Protein AF-0000000074028748 (afdb_homodimer)

Radius of gyration: 21.3 Å; Cα contacts (8 Å, |Δi|>4): 904; chains: 2; bounding box: 59×56×46 Å

Organism: NCBI:txid312168

Structure (mmCIF, N/CA/C/O backbone):
data_AF-0000000074028748-model_v1
#
loop_
_entity.id
_entity.type
_entity.pdbx_description
1 polymer 'Thymidine kinase'
#
loop_
_atom_site.group_PDB
_atom_site.id
_atom_site.type_symbol
_atom_site.label_atom_id
_atom_site.label_alt_id
_atom_site.label_comp_id
_atom_site.label_asym_id
_atom_site.label_entity_id
_atom_site.label_seq_id
_atom_site.pdbx_PDB_ins_code
_atom_site.Cartn_x
_atom_site.Cartn_y
_atom_site.Cartn_z
_atom_site.occupancy
_atom_site.B_iso_or_equiv
_atom_site.auth_seq_id
_atom_site.auth_comp_id
_atom_site.auth_asym_id
_atom_site.auth_atom_id
_atom_site.pdbx_PDB_model_num
ATOM 1 N N . MET A 1 1 ? 0.264 -17.438 14.148 1 22.66 1 MET A N 1
ATOM 2 C CA . MET A 1 1 ? 1.096 -18.188 13.219 1 22.66 1 MET A CA 1
ATOM 3 C C . MET A 1 1 ? 0.253 -18.766 12.086 1 22.66 1 MET A C 1
ATOM 5 O O . MET A 1 1 ? -0.358 -19.828 12.25 1 22.66 1 MET A O 1
ATOM 9 N N . VAL A 1 2 ? -0.612 -18.047 11.523 1 33.78 2 VAL A N 1
ATOM 10 C CA . VAL A 1 2 ? -1.328 -18.562 10.367 1 33.78 2 VAL A CA 1
ATOM 11 C C . VAL A 1 2 ? -0.366 -19.344 9.477 1 33.78 2 VAL A C 1
ATOM 13 O O . VAL A 1 2 ? 0.65 -18.812 9.031 1 33.78 2 VAL A O 1
ATOM 16 N N . GLU A 1 3 ? -0.345 -20.672 9.555 1 36.06 3 GLU A N 1
ATOM 17 C CA . GLU A 1 3 ? 0.562 -21.703 9.055 1 36.06 3 GLU A CA 1
ATOM 18 C C . GLU A 1 3 ? 0.845 -21.516 7.562 1 36.06 3 GLU A C 1
ATOM 20 O O . GLU A 1 3 ? -0.038 -21.109 6.805 1 36.06 3 GLU A O 1
ATOM 25 N N . ILE A 1 4 ? 2.162 -21.391 7.207 1 41.34 4 ILE A N 1
ATOM 26 C CA . ILE A 1 4 ? 2.799 -21.359 5.895 1 41.34 4 ILE A CA 1
ATOM 27 C C . ILE A 1 4 ? 2.02 -22.234 4.922 1 41.34 4 ILE A C 1
ATOM 29 O O . ILE A 1 4 ? 1.783 -21.844 3.777 1 41.34 4 ILE A O 1
ATOM 33 N N . VAL A 1 5 ? 1.675 -23.406 5.504 1 42.31 5 VAL A N 1
ATOM 34 C CA . VAL A 1 5 ? 1.138 -24.469 4.66 1 42.31 5 VAL A CA 1
ATOM 35 C C . VAL A 1 5 ? -0.217 -24.047 4.098 1 42.31 5 VAL A C 1
ATOM 37 O O . VAL A 1 5 ? -0.514 -24.297 2.926 1 42.31 5 VAL A O 1
ATOM 40 N N . GLU A 1 6 ? -1.058 -23.531 4.969 1 46.44 6 GLU A N 1
ATOM 41 C CA . GLU A 1 6 ? -2.398 -23.156 4.535 1 46.44 6 GLU A CA 1
ATOM 42 C C . GLU A 1 6 ? -2.346 -22 3.531 1 46.44 6 GLU A C 1
ATOM 44 O O . GLU A 1 6 ? -3.162 -21.938 2.609 1 46.44 6 GLU A O 1
ATOM 49 N N . CYS A 1 7 ? -1.348 -21.141 3.643 1 48.09 7 CYS A N 1
ATOM 50 C CA . CYS A 1 7 ? -1.116 -20.125 2.615 1 48.09 7 CYS A CA 1
ATOM 51 C C . CYS A 1 7 ? -0.783 -20.781 1.277 1 48.09 7 CYS A C 1
ATOM 53 O O . CYS A 1 7 ? -1.106 -20.234 0.221 1 48.09 7 CYS A O 1
ATOM 55 N N . ALA A 1 8 ? -0.112 -22.109 1.395 1 49.88 8 ALA A N 1
ATOM 56 C CA . ALA A 1 8 ? 0.36 -22.812 0.203 1 49.88 8 ALA A CA 1
ATOM 57 C C . ALA A 1 8 ? -0.807 -23.234 -0.688 1 49.88 8 ALA A C 1
ATOM 59 O O . ALA A 1 8 ? -0.68 -23.266 -1.915 1 49.88 8 ALA A O 1
ATOM 60 N N . GLN A 1 9 ? -1.935 -23.5 -0.014 1 59.97 9 GLN A N 1
ATOM 61 C CA . GLN A 1 9 ? -2.994 -23.969 -0.904 1 59.97 9 GLN A CA 1
ATOM 62 C C . GLN A 1 9 ? -3.881 -22.797 -1.354 1 59.97 9 GLN A C 1
ATOM 64 O O . GLN A 1 9 ? -4.629 -22.938 -2.326 1 59.97 9 GLN A O 1
ATOM 69 N N . ARG A 1 10 ? -3.553 -21.672 -0.674 1 82.44 10 ARG A N 1
ATOM 70 C CA . ARG A 1 10 ? -4.348 -20.516 -1.078 1 82.44 10 ARG A CA 1
ATOM 71 C C . ARG A 1 10 ? -3.463 -19.406 -1.629 1 82.44 10 ARG A C 1
ATOM 73 O O . ARG A 1 10 ? -2.537 -18.953 -0.954 1 82.44 10 ARG A O 1
ATOM 80 N N . GLY A 1 11 ? -3.494 -19.234 -2.998 1 94.31 11 GLY A N 1
ATOM 81 C CA . GLY A 1 11 ? -2.715 -18.219 -3.689 1 94.31 11 GLY A CA 1
ATOM 82 C C . GLY A 1 11 ? -2.703 -16.875 -2.971 1 94.31 11 GLY A C 1
ATOM 83 O O . GLY A 1 11 ? -3.703 -16.484 -2.369 1 94.31 11 GLY A O 1
ATOM 84 N N . SER A 1 12 ? -1.544 -16.281 -2.885 1 96.88 12 SER A N 1
ATOM 85 C CA . SER A 1 12 ? -1.422 -14.984 -2.213 1 96.88 12 SER A CA 1
ATOM 86 C C . SER A 1 12 ? -0.317 -14.141 -2.836 1 96.88 12 SER A C 1
ATOM 88 O O . SER A 1 12 ? 0.604 -14.672 -3.457 1 96.88 12 SER A O 1
ATOM 90 N N . ILE A 1 13 ? -0.491 -12.914 -2.697 1 98.12 13 ILE A N 1
ATOM 91 C CA . ILE A 1 13 ? 0.532 -11.938 -3.066 1 98.12 13 ILE A CA 1
ATOM 92 C C . ILE A 1 13 ? 1.005 -11.188 -1.822 1 98.12 13 ILE A C 1
ATOM 94 O O . ILE A 1 13 ? 0.191 -10.664 -1.061 1 98.12 13 ILE A O 1
ATOM 98 N N . GLU A 1 14 ? 2.289 -11.211 -1.616 1 98.31 14 GLU A N 1
ATOM 99 C CA . GLU A 1 14 ? 2.969 -10.453 -0.571 1 98.31 14 GLU A CA 1
ATOM 100 C C . GLU A 1 14 ? 3.912 -9.414 -1.168 1 98.31 14 GLU A C 1
ATOM 102 O O . GLU A 1 14 ? 4.738 -9.742 -2.023 1 98.31 14 GLU A O 1
ATOM 107 N N . VAL A 1 15 ? 3.773 -8.219 -0.68 1 98.75 15 VAL A N 1
ATOM 108 C CA . VAL A 1 15 ? 4.598 -7.141 -1.221 1 98.75 15 VAL A CA 1
ATOM 109 C C . VAL A 1 15 ? 5.48 -6.559 -0.117 1 98.75 15 VAL A C 1
ATOM 111 O O . VAL A 1 15 ? 4.984 -6.203 0.955 1 98.75 15 VAL A O 1
ATOM 114 N N . ILE A 1 16 ? 6.766 -6.512 -0.359 1 98.69 16 ILE A N 1
ATOM 115 C CA . ILE A 1 16 ? 7.762 -5.883 0.503 1 98.69 16 ILE A CA 1
ATOM 116 C C . ILE A 1 16 ? 8.242 -4.578 -0.129 1 98.69 16 ILE A C 1
ATOM 118 O O . ILE A 1 16 ? 8.836 -4.582 -1.208 1 98.69 16 ILE A O 1
ATOM 122 N N . VAL A 1 17 ? 7.934 -3.486 0.597 1 98.81 17 VAL A N 1
ATOM 123 C CA . VAL A 1 17 ? 8.266 -2.211 -0.029 1 98.81 17 VAL A CA 1
ATOM 124 C C . VAL A 1 17 ? 9.016 -1.325 0.967 1 98.81 17 VAL A C 1
ATOM 126 O O . VAL A 1 17 ? 9.07 -1.635 2.16 1 98.81 17 VAL A O 1
ATOM 129 N N . GLY A 1 18 ? 9.586 -0.24 0.462 1 98.5 18 GLY A N 1
ATOM 130 C CA . GLY A 1 18 ? 10.359 0.737 1.215 1 98.5 18 GLY A CA 1
ATOM 131 C C . GLY A 1 18 ? 11.422 1.43 0.383 1 98.5 18 GLY A C 1
ATOM 132 O O . GLY A 1 18 ? 11.586 1.124 -0.8 1 98.5 18 GLY A O 1
ATOM 133 N N . PRO A 1 19 ? 12.047 2.363 1.015 1 98.12 19 PRO A N 1
ATOM 134 C CA . PRO A 1 19 ? 13.125 3.057 0.306 1 98.12 19 PRO A CA 1
ATOM 135 C C . PRO A 1 19 ? 14.352 2.178 0.104 1 98.12 19 PRO A C 1
ATOM 137 O O . PRO A 1 19 ? 14.406 1.051 0.603 1 98.12 19 PRO A O 1
ATOM 140 N N . MET A 1 20 ? 15.273 2.74 -0.669 1 94.19 20 MET A N 1
ATOM 141 C CA . MET A 1 20 ? 16.578 2.072 -0.73 1 94.19 20 MET A CA 1
ATOM 142 C C . MET A 1 20 ? 17.188 1.937 0.662 1 94.19 20 MET A C 1
ATOM 144 O O . MET A 1 20 ? 16.969 2.789 1.524 1 94.19 20 MET A O 1
ATOM 148 N N . TYR A 1 21 ? 17.828 0.735 0.894 1 94 21 TYR A N 1
ATOM 149 C CA . TYR A 1 21 ? 18.562 0.431 2.121 1 94 21 TYR A CA 1
ATOM 150 C C . TYR A 1 21 ? 17.609 0.037 3.24 1 94 21 TYR A C 1
ATOM 152 O O . TYR A 1 21 ? 18.016 -0.078 4.398 1 94 21 TYR A O 1
ATOM 160 N N . ALA A 1 22 ? 16.375 -0.192 2.928 1 97.06 22 ALA A N 1
ATOM 161 C CA . ALA A 1 22 ? 15.414 -0.583 3.943 1 97.06 22 ALA A CA 1
ATOM 162 C C . ALA A 1 22 ? 15.469 -2.086 4.211 1 97.06 22 ALA A C 1
ATOM 164 O O . ALA A 1 22 ? 14.836 -2.582 5.145 1 97.06 22 ALA A O 1
ATOM 165 N N . GLY A 1 23 ? 16.219 -2.859 3.4 1 94.81 23 GLY A N 1
ATOM 166 C CA . GLY A 1 23 ? 16.328 -4.297 3.6 1 94.81 23 GLY A CA 1
ATOM 167 C C . GLY A 1 23 ? 15.281 -5.086 2.84 1 94.81 23 GLY A C 1
ATOM 168 O O . GLY A 1 23 ? 14.898 -6.184 3.256 1 94.81 23 GLY A O 1
ATOM 169 N N . LYS A 1 24 ? 14.766 -4.594 1.786 1 95.62 24 LYS A N 1
ATOM 170 C CA . LYS A 1 24 ? 13.727 -5.258 1.007 1 95.62 24 LYS A CA 1
ATOM 171 C C . LYS A 1 24 ? 14.227 -6.59 0.452 1 95.62 24 LYS A C 1
ATOM 173 O O . LYS A 1 24 ? 13.562 -7.621 0.612 1 95.62 24 LYS A O 1
ATOM 178 N N . SER A 1 25 ? 15.398 -6.531 -0.222 1 93.62 25 SER A N 1
ATOM 179 C CA . SER A 1 25 ? 15.953 -7.75 -0.805 1 93.62 25 SER A CA 1
ATOM 180 C C . SER A 1 25 ? 16.312 -8.766 0.275 1 93.62 25 SER A C 1
ATOM 182 O O . SER A 1 25 ? 16.109 -9.969 0.089 1 93.62 25 SER A O 1
ATOM 184 N N . GLU A 1 26 ? 16.781 -8.273 1.387 1 94.38 26 GLU A N 1
ATOM 185 C CA . GLU A 1 26 ? 17.109 -9.156 2.504 1 94.38 26 GLU A CA 1
ATOM 186 C C . GLU A 1 26 ? 15.859 -9.883 3.008 1 94.38 26 GLU A C 1
ATOM 188 O O . GLU A 1 26 ? 15.898 -11.094 3.248 1 94.38 26 GLU A O 1
ATOM 193 N N . GLU A 1 27 ? 14.82 -9.148 3.148 1 96.38 27 GLU A N 1
ATOM 194 C CA . GLU A 1 27 ? 13.562 -9.734 3.607 1 96.38 27 GLU A CA 1
ATOM 195 C C . GLU A 1 27 ? 13.016 -10.727 2.59 1 96.38 27 GLU A C 1
ATOM 197 O O . GLU A 1 27 ? 12.523 -11.797 2.961 1 96.38 27 GLU A O 1
ATOM 202 N N . LEU A 1 28 ? 13.133 -10.391 1.323 1 96.38 28 LEU A N 1
ATOM 203 C CA . LEU A 1 28 ? 12.719 -11.305 0.263 1 96.38 28 LEU A CA 1
ATOM 204 C C . LEU A 1 28 ? 13.508 -12.609 0.333 1 96.38 28 LEU A C 1
ATOM 206 O O . LEU A 1 28 ? 12.922 -13.695 0.3 1 96.38 28 LEU A O 1
ATOM 210 N N . ILE A 1 29 ? 14.805 -12.484 0.499 1 95.19 29 ILE A N 1
ATOM 211 C CA . ILE A 1 29 ? 15.695 -13.641 0.553 1 95.19 29 ILE A CA 1
ATOM 212 C C . ILE A 1 29 ? 15.344 -14.5 1.767 1 95.19 29 ILE A C 1
ATOM 214 O O . ILE A 1 29 ? 15.289 -15.727 1.67 1 95.19 29 ILE A O 1
ATOM 218 N N . ARG A 1 30 ? 15.062 -13.82 2.887 1 96 30 ARG A N 1
ATOM 219 C CA . ARG A 1 30 ? 14.688 -14.547 4.098 1 96 30 ARG A CA 1
ATOM 220 C C . ARG A 1 30 ? 13.438 -15.391 3.867 1 96 30 A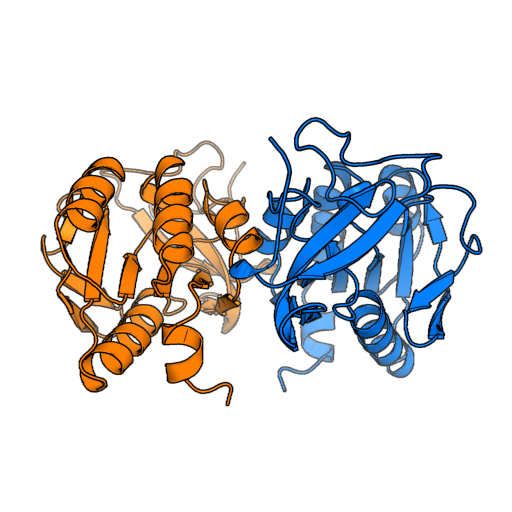RG A C 1
ATOM 222 O O . ARG A 1 30 ? 13.398 -16.562 4.242 1 96 30 ARG A O 1
ATOM 229 N N . ARG A 1 31 ? 12.469 -14.867 3.197 1 95.81 31 ARG A N 1
ATOM 230 C CA . ARG A 1 31 ? 11.211 -15.562 2.957 1 95.81 31 ARG A CA 1
ATOM 231 C C . ARG A 1 31 ? 11.398 -16.703 1.95 1 95.81 31 ARG A C 1
ATOM 233 O O . ARG A 1 31 ? 10.828 -17.781 2.111 1 95.81 31 ARG A O 1
ATOM 240 N N . VAL A 1 32 ? 12.156 -16.438 0.957 1 94.62 32 VAL A N 1
ATOM 241 C CA . VAL A 1 32 ? 12.43 -17.438 -0.055 1 94.62 32 VAL A CA 1
ATOM 242 C C . VAL A 1 32 ? 13.188 -18.609 0.576 1 94.62 32 VAL A C 1
ATOM 244 O O . VAL A 1 32 ? 12.891 -19.781 0.302 1 94.62 32 VAL A O 1
ATOM 247 N N . ASN A 1 33 ? 14.133 -18.297 1.436 1 94.44 33 ASN A N 1
ATOM 248 C CA . ASN A 1 33 ? 14.898 -19.344 2.109 1 94.44 33 ASN A CA 1
ATOM 249 C C . ASN A 1 33 ? 14 -20.219 2.979 1 94.44 33 ASN A C 1
ATOM 251 O O . ASN A 1 33 ? 14.18 -21.438 3.029 1 94.44 33 ASN A O 1
ATOM 255 N N . ARG A 1 34 ? 13.109 -19.609 3.631 1 94.56 34 ARG A N 1
ATOM 256 C CA . ARG A 1 34 ? 12.164 -20.359 4.441 1 94.56 34 ARG A CA 1
ATOM 257 C C . ARG A 1 34 ? 11.352 -21.328 3.576 1 94.56 34 ARG A C 1
ATOM 259 O O . ARG A 1 34 ? 11.086 -22.453 3.977 1 94.56 34 ARG A O 1
ATOM 266 N N . ALA A 1 35 ? 10.969 -20.875 2.42 1 93.56 35 ALA A N 1
ATOM 267 C CA . ALA A 1 35 ? 10.234 -21.719 1.483 1 93.56 35 ALA A CA 1
ATOM 268 C C . ALA A 1 35 ? 11.094 -22.891 1.024 1 93.56 35 ALA A C 1
ATOM 270 O O . ALA A 1 35 ? 10.609 -24.031 0.95 1 93.56 35 ALA A O 1
ATOM 271 N N . LYS A 1 36 ? 12.32 -22.641 0.782 1 92.25 36 LYS A N 1
ATOM 272 C CA . LYS A 1 36 ? 13.227 -23.688 0.328 1 92.25 36 LYS A CA 1
ATOM 273 C C . LYS A 1 36 ? 13.453 -24.734 1.42 1 92.25 36 LYS A C 1
ATOM 275 O O . LYS A 1 36 ? 13.516 -25.938 1.138 1 92.25 36 LYS A O 1
ATOM 280 N N . ILE A 1 37 ? 13.562 -24.266 2.639 1 93.56 37 ILE A N 1
ATOM 281 C CA . ILE A 1 37 ? 13.719 -25.156 3.773 1 93.56 37 ILE A CA 1
ATOM 282 C C . ILE A 1 37 ? 12.516 -26.109 3.85 1 93.56 37 ILE A C 1
ATOM 284 O O . ILE A 1 37 ? 12.656 -27.266 4.211 1 93.56 37 ILE A O 1
ATOM 288 N N . ALA A 1 38 ? 11.383 -25.641 3.467 1 93.69 38 ALA A N 1
ATOM 289 C CA . ALA A 1 38 ? 10.156 -26.422 3.467 1 93.69 38 ALA A CA 1
ATOM 290 C C . ALA A 1 38 ? 10.023 -27.234 2.182 1 93.69 38 ALA A C 1
ATOM 292 O O . ALA A 1 38 ? 8.945 -27.766 1.88 1 93.69 38 ALA A O 1
ATOM 293 N N . ASP A 1 39 ? 11.031 -27.266 1.347 1 94.19 39 ASP A N 1
ATOM 294 C CA . ASP A 1 39 ? 11.133 -28.047 0.122 1 94.19 39 ASP A CA 1
ATOM 295 C C . ASP A 1 39 ? 10.141 -27.562 -0.929 1 94.19 39 ASP A C 1
ATOM 297 O O . ASP A 1 39 ? 9.594 -28.359 -1.694 1 94.19 39 ASP A O 1
ATOM 301 N N . LEU A 1 40 ? 9.828 -26.281 -0.892 1 94 40 LEU A N 1
ATOM 302 C CA . LEU A 1 40 ? 9 -25.688 -1.928 1 94 40 LEU A CA 1
ATOM 303 C C . LEU A 1 40 ? 9.852 -25.219 -3.104 1 94 40 LEU A C 1
ATOM 305 O O . LEU A 1 40 ? 10.961 -24.703 -2.908 1 94 40 LEU A O 1
ATOM 309 N N . LYS A 1 41 ? 9.32 -25.422 -4.293 1 94.5 41 LYS A N 1
ATOM 310 C CA . LYS A 1 41 ? 10 -24.984 -5.504 1 94.5 41 LYS A CA 1
ATOM 311 C C . LYS A 1 41 ? 9.805 -23.484 -5.727 1 94.5 41 LYS A C 1
ATOM 313 O O . LYS A 1 41 ? 8.672 -23.016 -5.84 1 94.5 41 LYS A O 1
ATOM 318 N N . VAL A 1 42 ? 10.961 -22.766 -5.863 1 95.19 42 VAL A N 1
ATOM 319 C CA . VAL A 1 42 ? 10.906 -21.312 -5.977 1 95.19 42 VAL A CA 1
ATOM 320 C C . VAL A 1 42 ? 11.406 -20.875 -7.355 1 95.19 42 VAL A C 1
ATOM 322 O O . VAL A 1 42 ? 12.438 -21.359 -7.824 1 95.19 42 VAL A O 1
ATOM 325 N N . LEU A 1 43 ? 10.648 -20.062 -8.047 1 95.44 43 LEU A N 1
ATOM 326 C CA . LEU A 1 43 ? 11.086 -19.297 -9.203 1 95.44 43 LEU A CA 1
ATOM 327 C C . LEU A 1 43 ? 11.344 -17.844 -8.812 1 95.44 43 LEU A C 1
ATOM 329 O O . LEU A 1 43 ? 10.43 -17.141 -8.383 1 95.44 43 LEU A O 1
ATOM 333 N N . ALA A 1 44 ? 12.586 -17.422 -8.953 1 95.44 44 ALA A N 1
ATOM 334 C CA . ALA A 1 44 ? 12.969 -16.078 -8.531 1 95.44 44 ALA A CA 1
ATOM 335 C C . ALA A 1 44 ? 13.492 -15.266 -9.711 1 95.44 44 ALA A C 1
ATOM 337 O O . ALA A 1 44 ? 14.281 -15.766 -10.516 1 95.44 44 ALA A O 1
ATOM 338 N N . PHE A 1 45 ? 13.047 -13.961 -9.75 1 95 45 PHE A N 1
ATOM 339 C CA . PHE A 1 45 ? 13.414 -13.102 -10.867 1 95 45 PHE A CA 1
ATOM 340 C C . PHE A 1 45 ? 13.859 -11.727 -10.383 1 95 45 PHE A C 1
ATOM 342 O O . PHE A 1 45 ? 13.461 -11.297 -9.297 1 95 45 PHE A O 1
ATOM 349 N N . LYS A 1 46 ? 14.641 -11.055 -11.164 1 93.56 46 LYS A N 1
ATOM 350 C CA . LYS A 1 46 ? 14.977 -9.641 -11.039 1 93.56 46 LYS A CA 1
ATOM 351 C C . LYS A 1 46 ? 15.125 -8.992 -12.414 1 93.56 46 LYS A C 1
ATOM 353 O O . LYS A 1 46 ? 15.43 -9.672 -13.398 1 93.56 46 LYS A O 1
ATOM 358 N N . PRO A 1 47 ? 14.789 -7.684 -12.539 1 91.44 47 PRO A N 1
ATOM 359 C CA . PRO A 1 47 ? 15.039 -7.02 -13.82 1 91.44 47 PRO A CA 1
ATOM 360 C C . PRO A 1 47 ? 16.516 -6.977 -14.188 1 91.44 47 PRO A C 1
ATOM 362 O O . PRO A 1 47 ? 17.375 -6.816 -13.305 1 91.44 47 PRO A O 1
ATOM 365 N N . ALA A 1 48 ? 16.734 -7.301 -15.453 1 83.88 48 ALA A N 1
ATOM 366 C CA . ALA A 1 48 ? 18.078 -7.141 -15.969 1 83.88 48 ALA A CA 1
ATOM 367 C C . ALA A 1 48 ? 18.438 -5.664 -16.141 1 83.88 48 ALA A C 1
ATOM 369 O O . ALA A 1 48 ? 17.938 -5.008 -17.062 1 83.88 48 ALA A O 1
ATOM 370 N N . ILE A 1 49 ? 18.359 -4.977 -14.984 1 69.06 49 ILE A N 1
ATOM 371 C CA . ILE A 1 49 ? 18.719 -3.568 -15.133 1 69.06 49 ILE A CA 1
ATOM 372 C C . ILE A 1 49 ? 20.188 -3.439 -15.523 1 69.06 49 ILE A C 1
ATOM 374 O O . ILE A 1 49 ? 20.969 -4.375 -15.336 1 69.06 49 ILE A O 1
ATOM 378 N N . ASP A 1 50 ? 20.844 -2.426 -15.797 1 53.09 50 ASP A N 1
ATOM 379 C CA . ASP A 1 50 ? 22.188 -2.258 -16.328 1 53.09 50 ASP A CA 1
ATOM 380 C C . ASP A 1 50 ? 23.172 -3.246 -15.688 1 53.09 50 ASP A C 1
ATOM 382 O O . ASP A 1 50 ? 22.859 -3.838 -14.648 1 53.09 50 ASP A O 1
ATOM 386 N N . ASN A 1 51 ? 24.359 -3.582 -16.391 1 45.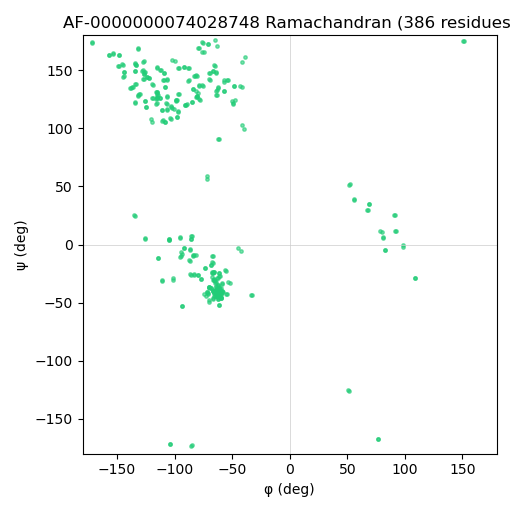44 51 ASN A N 1
ATOM 387 C CA . ASN A 1 51 ? 25.547 -4.441 -16.375 1 45.44 51 ASN A CA 1
ATOM 388 C C . ASN A 1 51 ? 26.156 -4.535 -14.977 1 45.44 51 ASN A C 1
ATOM 390 O O . ASN A 1 51 ? 27.297 -4.949 -14.82 1 45.44 51 ASN A O 1
ATOM 394 N N . ARG A 1 52 ? 25.547 -3.725 -14.102 1 43.5 52 ARG A N 1
ATOM 395 C CA . ARG A 1 52 ? 26.5 -3.658 -12.992 1 43.5 52 ARG A CA 1
ATOM 396 C C . ARG A 1 52 ? 26.562 -4.988 -12.25 1 43.5 52 ARG A C 1
ATOM 398 O O . ARG A 1 52 ? 27.547 -5.273 -11.562 1 43.5 52 ARG A O 1
ATOM 405 N N . TYR A 1 53 ? 25.344 -5.602 -11.883 1 47.12 53 TYR A N 1
ATOM 406 C CA . TYR A 1 53 ? 25.469 -6.73 -10.969 1 47.12 53 TYR A CA 1
ATOM 407 C C . TYR A 1 53 ? 25.391 -8.055 -11.727 1 47.12 53 TYR A C 1
ATOM 409 O O . TYR A 1 53 ? 24.891 -8.109 -12.852 1 47.12 53 TYR A O 1
ATOM 417 N N . CYS A 1 54 ? 25.984 -9.109 -11.023 1 51.12 54 CYS A N 1
ATOM 418 C CA . CYS A 1 54 ? 26.094 -10.516 -11.406 1 51.12 54 CYS A CA 1
ATOM 419 C C . CYS A 1 54 ? 24.734 -11.055 -11.844 1 51.12 54 CYS A C 1
ATOM 421 O O . CYS A 1 54 ? 23.719 -10.789 -11.195 1 51.12 54 CYS A O 1
ATOM 423 N N . VAL A 1 55 ? 24.484 -11.602 -13.109 1 58.94 55 VAL A N 1
ATOM 424 C CA . VAL A 1 55 ? 23.375 -11.953 -13.984 1 58.94 55 VAL A CA 1
ATOM 425 C C . VAL A 1 55 ? 22.422 -12.914 -13.266 1 58.94 55 VAL A C 1
ATOM 427 O O . VAL A 1 55 ? 21.203 -12.82 -13.414 1 58.94 55 VAL A O 1
ATOM 430 N N . ASP A 1 56 ? 22.844 -13.633 -12.258 1 65.75 56 ASP A N 1
ATOM 431 C CA . ASP A 1 56 ? 21.938 -14.711 -11.867 1 65.75 56 ASP A CA 1
ATOM 432 C C . ASP A 1 56 ? 21.781 -14.773 -10.344 1 65.75 56 ASP A C 1
ATOM 434 O O . ASP A 1 56 ? 21.672 -15.859 -9.773 1 65.75 56 ASP A O 1
ATOM 438 N N . ASN A 1 57 ? 22.016 -13.562 -9.664 1 76.94 57 ASN A N 1
ATOM 439 C CA . ASN A 1 57 ? 21.828 -13.617 -8.219 1 76.94 57 ASN A CA 1
ATOM 440 C C . ASN A 1 57 ? 21.25 -12.312 -7.688 1 76.94 57 ASN A C 1
ATOM 442 O O . ASN A 1 57 ? 21.5 -11.242 -8.242 1 76.94 57 ASN A O 1
ATOM 446 N N . ILE A 1 58 ? 20.422 -12.438 -6.707 1 77.88 58 ILE A N 1
ATOM 447 C CA . ILE A 1 58 ? 20.031 -11.312 -5.871 1 77.88 58 ILE A CA 1
ATOM 448 C C . ILE A 1 58 ? 20.969 -11.211 -4.668 1 77.88 58 ILE A C 1
ATOM 450 O O . ILE A 1 58 ? 21.203 -12.203 -3.975 1 77.88 58 ILE A O 1
ATOM 454 N N . THR A 1 59 ? 21.625 -10.133 -4.535 1 70.31 59 THR A N 1
ATOM 455 C CA . THR A 1 59 ? 22.5 -9.891 -3.393 1 70.31 59 THR A CA 1
ATOM 456 C C . THR A 1 59 ? 21.984 -8.719 -2.559 1 70.31 59 THR A C 1
ATOM 458 O O . THR A 1 59 ? 21.797 -7.617 -3.074 1 70.31 59 THR A O 1
ATOM 461 N N . SER A 1 60 ? 21.703 -9.055 -1.241 1 70.5 60 SER A N 1
ATOM 462 C CA . SER A 1 60 ? 21.266 -7.988 -0.346 1 70.5 60 SER A CA 1
ATOM 463 C C . SER A 1 60 ? 22.438 -7.082 0.044 1 70.5 60 SER A C 1
ATOM 465 O O . SER A 1 60 ? 23.594 -7.434 -0.167 1 70.5 60 SER A O 1
ATOM 467 N N . HIS A 1 61 ? 22.062 -5.961 0.585 1 67.75 61 HIS A N 1
ATOM 468 C CA . HIS A 1 61 ? 23.078 -5.012 1.036 1 67.75 61 HIS A CA 1
ATOM 469 C C . HIS A 1 61 ? 23.953 -5.617 2.133 1 67.75 61 HIS A C 1
ATOM 471 O O . HIS A 1 61 ? 25.109 -5.234 2.291 1 67.75 61 HIS A O 1
ATOM 477 N N . ASN A 1 62 ? 23.359 -6.578 2.783 1 69.25 62 ASN A N 1
ATOM 478 C CA . ASN A 1 62 ? 24.109 -7.211 3.865 1 69.25 62 ASN A CA 1
ATOM 479 C C . ASN A 1 62 ? 24.812 -8.477 3.395 1 69.25 62 ASN A C 1
ATOM 481 O O . ASN A 1 62 ? 25.266 -9.281 4.211 1 69.25 62 ASN A O 1
ATOM 485 N N . GLY A 1 63 ? 24.75 -8.742 2.076 1 69.94 63 GLY A N 1
ATOM 486 C CA . GLY A 1 63 ? 25.609 -9.773 1.502 1 69.94 63 GLY A CA 1
ATOM 487 C C . GLY A 1 63 ? 24.891 -11.102 1.322 1 69.94 63 GLY A C 1
ATOM 488 O O . GLY A 1 63 ? 25.5 -12.078 0.86 1 69.94 63 GLY A O 1
ATOM 489 N N . LYS A 1 64 ? 23.656 -11.25 1.694 1 75.38 64 LYS A N 1
ATOM 490 C CA . LYS A 1 64 ? 22.922 -12.484 1.431 1 75.38 64 LYS A CA 1
ATOM 491 C C . LYS A 1 64 ? 22.641 -12.648 -0.06 1 75.38 64 LYS A C 1
ATOM 493 O O . LYS A 1 64 ? 22.359 -11.672 -0.756 1 75.38 64 LYS A O 1
ATOM 498 N N . GLN A 1 65 ? 22.75 -13.93 -0.553 1 77.12 65 GLN A N 1
ATOM 499 C CA . GLN A 1 65 ? 22.594 -14.164 -1.983 1 77.12 65 GLN A CA 1
ATOM 500 C C . GLN A 1 65 ? 21.547 -15.242 -2.248 1 77.12 65 GLN A C 1
ATOM 502 O O . GLN A 1 65 ? 21.328 -16.125 -1.416 1 77.12 65 GLN A O 1
ATOM 507 N N . MET A 1 66 ? 20.828 -14.992 -3.287 1 84.25 66 MET A N 1
ATOM 508 C CA . MET A 1 66 ? 19.875 -15.977 -3.768 1 84.25 66 MET A CA 1
ATOM 509 C C . MET A 1 66 ? 19.906 -16.078 -5.289 1 84.25 66 MET A C 1
ATOM 511 O O . MET A 1 66 ? 20 -15.062 -5.98 1 84.25 66 MET A O 1
ATOM 515 N N . GLU A 1 67 ? 19.906 -17.297 -5.699 1 84.94 67 GLU A N 1
ATOM 516 C CA . GLU A 1 67 ? 19.859 -17.5 -7.148 1 84.94 67 GLU A CA 1
ATOM 517 C C . GLU A 1 67 ? 18.547 -16.969 -7.723 1 84.94 67 GLU A C 1
ATOM 519 O O . GLU A 1 67 ? 17.484 -17.141 -7.129 1 84.94 67 GLU A O 1
ATOM 524 N N . CYS A 1 68 ? 18.672 -16.203 -8.805 1 90.56 68 CYS A N 1
ATOM 525 C CA . CYS A 1 68 ? 17.5 -15.695 -9.5 1 90.56 68 CYS A CA 1
ATOM 526 C C . CYS A 1 68 ? 17.766 -15.547 -10.992 1 90.56 68 CYS A C 1
ATOM 528 O O . CYS A 1 68 ? 18.891 -15.711 -11.445 1 90.56 68 CYS A O 1
ATOM 530 N N . ILE A 1 69 ? 16.781 -15.438 -11.719 1 90.25 69 ILE A N 1
ATOM 531 C CA . ILE A 1 69 ? 16.859 -15.242 -13.164 1 90.25 69 ILE A CA 1
ATOM 532 C C . ILE A 1 69 ? 16.672 -13.766 -13.492 1 90.25 69 ILE A C 1
ATOM 534 O O . ILE A 1 69 ? 15.68 -13.148 -13.086 1 90.25 69 ILE A O 1
ATOM 538 N N . ALA A 1 70 ? 17.625 -13.195 -14.188 1 91.56 70 ALA A N 1
ATOM 539 C CA . ALA A 1 70 ? 17.484 -11.82 -14.664 1 91.56 70 ALA A CA 1
ATOM 540 C C . ALA A 1 70 ? 16.656 -11.758 -15.938 1 91.56 70 ALA A C 1
ATOM 542 O O . ALA A 1 70 ? 16.859 -12.539 -16.875 1 91.56 70 ALA A O 1
ATOM 543 N N . VAL A 1 71 ? 15.703 -10.859 -15.938 1 92.31 71 VAL A N 1
ATOM 544 C CA . VAL A 1 71 ? 14.82 -10.766 -17.094 1 92.31 71 VAL A CA 1
ATOM 545 C C . VAL A 1 71 ? 14.773 -9.32 -17.594 1 92.31 71 VAL A C 1
ATOM 547 O O . VAL A 1 71 ? 14.82 -8.383 -16.797 1 92.31 71 VAL A O 1
ATOM 550 N N . ASP A 1 72 ? 14.57 -9.133 -18.906 1 87.81 72 ASP A N 1
ATOM 551 C CA . ASP A 1 72 ? 14.492 -7.797 -19.484 1 87.81 72 ASP A CA 1
ATOM 552 C C . ASP A 1 72 ? 13.078 -7.242 -19.391 1 87.81 72 ASP A C 1
ATOM 554 O O . ASP A 1 72 ? 12.875 -6.027 -19.406 1 87.81 72 ASP A O 1
ATOM 558 N N . ASP A 1 73 ? 12.164 -8.172 -19.344 1 90.5 73 ASP A N 1
ATOM 559 C CA . ASP A 1 73 ? 10.766 -7.754 -19.266 1 90.5 73 ASP A CA 1
ATOM 560 C C . ASP A 1 73 ? 9.906 -8.82 -18.594 1 90.5 73 ASP A C 1
ATOM 562 O O . ASP A 1 73 ? 10.32 -9.977 -18.484 1 90.5 73 ASP A O 1
ATOM 566 N N . ALA A 1 74 ? 8.758 -8.445 -18.188 1 93.12 74 ALA A N 1
ATOM 567 C CA . ALA A 1 74 ? 7.859 -9.312 -17.438 1 93.12 74 ALA A CA 1
ATOM 568 C C . ALA A 1 74 ? 7.383 -10.484 -18.281 1 93.12 74 ALA A C 1
ATOM 570 O O . ALA A 1 74 ? 7.031 -11.539 -17.75 1 93.12 74 ALA A O 1
ATOM 571 N N . GLU A 1 75 ? 7.395 -10.344 -19.594 1 92.44 75 GLU A N 1
ATOM 572 C CA . GLU A 1 75 ? 6.918 -11.391 -20.484 1 92.44 75 GLU A CA 1
ATOM 573 C C . GLU A 1 75 ? 7.762 -12.656 -20.344 1 92.44 75 GLU A C 1
ATOM 575 O O . GLU A 1 75 ? 7.25 -13.773 -20.484 1 92.44 75 GLU A O 1
ATOM 580 N N . LYS A 1 76 ? 9.016 -12.438 -20.109 1 92.56 76 LYS A N 1
ATOM 581 C CA . LYS A 1 76 ? 9.906 -13.586 -19.922 1 92.56 76 LYS A CA 1
ATOM 582 C C . LYS A 1 76 ? 9.523 -14.375 -18.672 1 92.56 76 LYS A C 1
ATOM 584 O O . LYS A 1 76 ? 9.68 -15.602 -18.641 1 92.56 76 LYS A O 1
ATOM 589 N N . ILE A 1 77 ? 9.031 -13.711 -17.672 1 95.31 77 ILE A N 1
ATOM 590 C CA . ILE A 1 77 ? 8.57 -14.383 -16.453 1 95.31 77 ILE A CA 1
ATOM 591 C C . ILE A 1 77 ? 7.379 -15.281 -16.781 1 95.31 77 ILE A C 1
ATOM 593 O O . ILE A 1 77 ? 7.293 -16.406 -16.297 1 95.31 77 ILE A O 1
ATOM 597 N N . LEU A 1 78 ? 6.547 -14.758 -17.609 1 94.25 78 LEU A N 1
ATOM 598 C CA . LEU A 1 78 ? 5.363 -15.508 -18.016 1 94.25 78 LEU A CA 1
ATOM 599 C C . LEU A 1 78 ? 5.75 -16.828 -18.672 1 94.25 78 LEU A C 1
ATOM 601 O O . LEU A 1 78 ? 5.121 -17.859 -18.422 1 94.25 78 LEU A O 1
ATOM 605 N N . GLU A 1 79 ? 6.77 -16.812 -19.484 1 92.94 79 GLU A N 1
ATOM 606 C CA . GLU A 1 79 ? 7.254 -18.031 -20.156 1 92.94 79 GLU A CA 1
ATOM 607 C C . GLU A 1 79 ? 7.684 -19.078 -19.141 1 92.94 79 GLU A C 1
ATOM 609 O O . GLU A 1 79 ? 7.398 -20.266 -19.312 1 92.94 79 GLU A O 1
ATOM 614 N N . TYR A 1 80 ? 8.266 -18.641 -18.125 1 92.5 80 TYR A N 1
ATOM 615 C CA . TYR A 1 80 ? 8.75 -19.547 -17.094 1 92.5 80 TYR A CA 1
ATOM 616 C C . TYR A 1 80 ? 7.594 -20.125 -16.281 1 92.5 80 TYR A C 1
ATOM 618 O O . TYR A 1 80 ? 7.555 -21.312 -16 1 92.5 80 TYR A O 1
ATOM 626 N N . ILE A 1 81 ? 6.641 -19.266 -15.898 1 93.25 81 ILE A N 1
ATOM 627 C CA . ILE A 1 81 ? 5.609 -19.719 -14.977 1 93.25 81 ILE A CA 1
ATOM 628 C C . ILE A 1 81 ? 4.641 -20.641 -15.703 1 93.25 81 ILE A C 1
ATOM 630 O O . ILE A 1 81 ? 3.902 -21.406 -15.07 1 93.25 81 ILE A O 1
ATOM 634 N N . GLU A 1 82 ? 4.598 -20.578 -17.016 1 93 82 GLU A N 1
ATOM 635 C CA . GLU A 1 82 ? 3.748 -21.469 -17.797 1 93 82 GLU A CA 1
ATOM 636 C C . GLU A 1 82 ? 4.426 -22.828 -18.031 1 93 82 GLU A C 1
ATOM 638 O O . GLU A 1 82 ? 3.752 -23.844 -18.203 1 93 82 GLU A O 1
ATOM 643 N N . LYS A 1 83 ? 5.73 -22.859 -18 1 92.56 83 LYS A N 1
ATOM 644 C CA . LYS A 1 83 ? 6.477 -24.047 -18.375 1 92.56 83 LYS A CA 1
ATOM 645 C C . LYS A 1 83 ? 6.961 -24.812 -17.156 1 92.56 83 LYS A C 1
ATOM 647 O O . LYS A 1 83 ? 7.059 -26.031 -17.172 1 92.56 83 LYS A O 1
ATOM 652 N N . GLU A 1 84 ? 7.195 -24.094 -16.141 1 92.5 84 GLU A N 1
ATOM 653 C CA . GLU A 1 84 ? 7.848 -24.703 -14.984 1 92.5 84 GLU A CA 1
ATOM 654 C C . GLU A 1 84 ? 6.855 -24.906 -13.844 1 92.5 84 GLU A C 1
ATOM 656 O O . GLU A 1 84 ? 5.949 -24.094 -13.648 1 92.5 84 GLU A O 1
ATOM 661 N N . GLU A 1 85 ? 7.039 -25.984 -13.203 1 94.31 85 GLU A N 1
ATOM 662 C CA . GLU A 1 85 ? 6.324 -26.172 -11.953 1 94.31 85 GLU A CA 1
ATOM 663 C C . GLU A 1 85 ? 6.992 -25.406 -10.812 1 94.31 85 GLU A C 1
ATOM 665 O O . GLU A 1 85 ? 8.219 -25.391 -10.703 1 94.31 85 GLU A O 1
ATOM 670 N N . PHE A 1 86 ? 6.188 -24.766 -10.008 1 95.38 86 PHE A N 1
ATOM 671 C CA . PHE A 1 86 ? 6.711 -24.016 -8.867 1 95.38 86 PHE A CA 1
ATOM 672 C C . PHE A 1 86 ? 5.637 -23.844 -7.801 1 95.38 86 PHE A C 1
ATOM 674 O O . PHE A 1 86 ? 4.449 -24.047 -8.07 1 95.38 86 PHE A O 1
ATOM 681 N N . ASP A 1 87 ? 6.102 -23.5 -6.613 1 96 87 ASP A N 1
ATOM 682 C CA . ASP A 1 87 ? 5.203 -23.219 -5.492 1 96 87 ASP A CA 1
ATOM 683 C C . ASP A 1 87 ? 5.219 -21.75 -5.117 1 96 87 ASP A C 1
ATOM 685 O O . ASP A 1 87 ? 4.211 -21.203 -4.668 1 96 87 ASP A O 1
ATOM 689 N N . VAL A 1 88 ? 6.395 -21.125 -5.344 1 96.88 88 VAL A N 1
ATOM 690 C CA . VAL A 1 88 ? 6.605 -19.75 -4.922 1 96.88 88 VAL A CA 1
ATOM 691 C C . VAL A 1 88 ? 7.211 -18.938 -6.07 1 96.88 88 VAL A C 1
ATOM 693 O O . VAL A 1 88 ? 8.172 -19.375 -6.707 1 96.88 88 VAL A O 1
ATOM 696 N N . LEU A 1 89 ? 6.629 -17.844 -6.391 1 97.56 89 LEU A N 1
ATOM 697 C CA . LEU A 1 89 ? 7.172 -16.859 -7.32 1 97.56 89 LEU A CA 1
ATOM 698 C C . LEU A 1 89 ? 7.746 -15.664 -6.57 1 97.56 89 LEU A C 1
ATOM 700 O O . LEU A 1 89 ? 7.023 -14.984 -5.836 1 97.56 89 LEU A O 1
ATOM 704 N N . ALA A 1 90 ? 9.023 -15.43 -6.719 1 97.5 90 ALA A N 1
ATOM 705 C CA . ALA A 1 90 ? 9.703 -14.305 -6.074 1 97.5 90 ALA A CA 1
ATOM 706 C C . ALA A 1 90 ? 10.234 -13.32 -7.109 1 97.5 90 ALA A C 1
ATOM 708 O O . ALA A 1 90 ? 10.859 -13.719 -8.094 1 97.5 90 ALA A O 1
ATOM 709 N N . VAL A 1 91 ? 9.945 -12.023 -6.891 1 97.06 91 VAL A N 1
ATOM 710 C CA . VAL A 1 91 ? 10.422 -11.008 -7.828 1 97.06 91 VAL A CA 1
ATOM 711 C C . VAL A 1 91 ? 11.023 -9.836 -7.059 1 97.06 91 VAL A C 1
ATOM 713 O O . VAL A 1 91 ? 10.367 -9.242 -6.199 1 97.06 91 VAL A O 1
ATOM 716 N N . ASP A 1 92 ? 12.266 -9.523 -7.312 1 96.12 92 ASP A N 1
ATOM 717 C CA . ASP A 1 92 ? 12.922 -8.367 -6.715 1 96.12 92 ASP A CA 1
ATOM 718 C C . ASP A 1 92 ? 12.883 -7.164 -7.656 1 96.12 92 ASP A C 1
ATOM 720 O O . ASP A 1 92 ? 12.789 -7.324 -8.875 1 96.12 92 ASP A O 1
ATOM 724 N N . GLU A 1 93 ? 12.891 -5.898 -7.137 1 94.38 93 GLU A N 1
ATOM 725 C CA . GLU A 1 93 ? 12.898 -4.641 -7.875 1 94.38 93 GLU A CA 1
ATOM 726 C C . GLU A 1 93 ? 11.781 -4.598 -8.906 1 94.38 93 GLU A C 1
ATOM 728 O O . GLU A 1 93 ? 12.016 -4.289 -10.078 1 94.38 93 GLU A O 1
ATOM 733 N N . VAL A 1 94 ? 10.617 -4.867 -8.484 1 96.5 94 VAL A N 1
ATOM 734 C CA . VAL A 1 94 ? 9.461 -5.113 -9.336 1 96.5 94 VAL A CA 1
ATOM 735 C C . VAL A 1 94 ? 9.062 -3.824 -10.047 1 96.5 94 VAL A C 1
ATOM 737 O O . VAL A 1 94 ? 8.375 -3.861 -11.07 1 96.5 94 VAL A O 1
ATOM 740 N N . GLN A 1 95 ? 9.555 -2.611 -9.531 1 95.31 95 GLN A N 1
ATOM 741 C CA . GLN A 1 95 ? 9.172 -1.328 -10.102 1 95.31 95 GLN A CA 1
ATOM 742 C C . GLN A 1 95 ? 9.734 -1.162 -11.516 1 95.31 95 GLN A C 1
ATOM 744 O O . GLN A 1 95 ? 9.281 -0.301 -12.273 1 95.31 95 GLN A O 1
ATOM 749 N N . PHE A 1 96 ? 10.594 -2.051 -11.891 1 93.31 96 PHE A N 1
ATOM 750 C CA . PHE A 1 96 ? 11.25 -1.889 -13.188 1 93.31 96 PHE A CA 1
ATOM 751 C C . PHE A 1 96 ? 10.672 -2.854 -14.211 1 93.31 96 PHE A C 1
ATOM 753 O O . PHE A 1 96 ? 11.148 -2.918 -15.352 1 93.31 96 PHE A O 1
ATOM 760 N N . LEU A 1 97 ? 9.664 -3.6 -13.867 1 93.94 97 LEU A N 1
ATOM 761 C CA . LEU A 1 97 ? 9.18 -4.652 -14.758 1 93.94 97 LEU A CA 1
ATOM 762 C C . LEU A 1 97 ? 7.883 -4.234 -15.438 1 93.94 97 LEU A C 1
ATOM 764 O O . LEU A 1 97 ? 7.277 -5.023 -16.172 1 93.94 97 LEU A O 1
ATOM 768 N N . GLY A 1 98 ? 7.398 -3.029 -15.234 1 91.12 98 GLY A N 1
ATOM 769 C CA . GLY A 1 98 ? 6.262 -2.48 -15.953 1 91.12 98 GLY A CA 1
ATOM 770 C C . GLY A 1 98 ? 4.93 -3.025 -15.477 1 91.12 98 GLY A C 1
ATOM 771 O O . GLY A 1 98 ? 4.875 -3.771 -14.5 1 91.12 98 GLY A O 1
ATOM 772 N N . GLU A 1 99 ? 3.893 -2.799 -16.203 1 93.06 99 GLU A N 1
ATOM 773 C CA . GLU A 1 99 ? 2.521 -3.059 -15.773 1 93.06 99 GLU A CA 1
ATOM 774 C C . GLU A 1 99 ? 2.172 -4.539 -15.906 1 93.06 99 GLU A C 1
ATOM 776 O O . GLU A 1 99 ? 1.337 -5.051 -15.156 1 93.06 99 GLU A O 1
ATOM 781 N N . LYS A 1 100 ? 2.82 -5.215 -16.781 1 95.06 100 LYS A N 1
ATOM 782 C CA . LYS A 1 100 ? 2.486 -6.605 -17.078 1 95.06 100 LYS A CA 1
ATOM 783 C C . LYS A 1 100 ? 2.771 -7.504 -15.875 1 95.06 100 LYS A C 1
ATOM 785 O O . LYS A 1 100 ? 2.168 -8.57 -15.727 1 95.06 100 LYS A O 1
ATOM 790 N N . ILE A 1 101 ? 3.664 -7.07 -14.992 1 96.75 101 ILE A N 1
ATOM 791 C CA . ILE A 1 101 ? 4.062 -7.895 -13.859 1 96.75 101 ILE A CA 1
ATOM 792 C C . ILE A 1 101 ? 2.879 -8.078 -12.914 1 96.75 101 ILE A C 1
ATOM 794 O O . ILE A 1 101 ? 2.748 -9.117 -12.266 1 96.75 101 ILE A O 1
ATOM 798 N N . MET A 1 102 ? 2.053 -7.145 -12.859 1 96.38 102 MET A N 1
ATOM 799 C CA . MET A 1 102 ? 0.883 -7.238 -11.992 1 96.38 102 MET A CA 1
ATOM 800 C C . MET A 1 102 ? -0.011 -8.398 -12.406 1 96.38 102 MET A C 1
ATOM 802 O O . MET A 1 102 ? -0.446 -9.188 -11.562 1 96.38 102 MET A O 1
ATOM 806 N N . ALA A 1 103 ? -0.262 -8.492 -13.695 1 96.06 103 ALA A N 1
ATOM 807 C CA . ALA A 1 103 ? -1.09 -9.57 -14.227 1 96.06 103 ALA A CA 1
ATOM 808 C C . ALA A 1 103 ? -0.446 -10.93 -13.969 1 96.06 103 ALA A C 1
ATOM 810 O O . ALA A 1 103 ? -1.138 -11.906 -13.664 1 96.06 103 ALA A O 1
ATOM 811 N N . ILE A 1 104 ? 0.82 -10.969 -14.102 1 97.75 104 ILE A N 1
ATOM 812 C CA . ILE A 1 104 ? 1.562 -12.203 -13.898 1 97.75 104 ILE A CA 1
ATOM 813 C C . ILE A 1 104 ? 1.44 -12.648 -12.438 1 97.75 104 ILE A C 1
ATOM 815 O O . ILE A 1 104 ? 1.183 -13.82 -12.156 1 97.75 104 ILE A O 1
ATOM 819 N N . CYS A 1 105 ? 1.592 -11.703 -11.547 1 97.94 105 CYS A N 1
ATOM 820 C CA . CYS A 1 105 ? 1.452 -12 -10.125 1 97.94 105 CYS A CA 1
ATOM 821 C C . CYS A 1 105 ? 0.05 -12.508 -9.812 1 97.94 105 CYS A C 1
ATOM 823 O O . CYS A 1 105 ? -0.11 -13.484 -9.078 1 97.94 105 CYS A O 1
ATOM 825 N N . GLN A 1 106 ? -0.925 -11.859 -10.383 1 96.75 106 GLN A N 1
ATOM 826 C CA . GLN A 1 106 ? -2.311 -12.266 -10.156 1 96.75 106 GLN A CA 1
ATOM 827 C C . GLN A 1 106 ? -2.572 -13.664 -10.703 1 96.75 106 GLN A C 1
ATOM 829 O O . GLN A 1 106 ? -3.205 -14.484 -10.039 1 96.75 106 GLN A O 1
ATOM 834 N N . GLN A 1 107 ? -2.068 -13.883 -11.891 1 95.81 107 GLN A N 1
ATOM 835 C CA . GLN A 1 107 ? -2.248 -15.195 -12.516 1 95.81 107 GLN A CA 1
ATOM 836 C C . GLN A 1 107 ? -1.634 -16.297 -11.656 1 95.81 107 GLN A C 1
ATOM 838 O O . GLN A 1 107 ? -2.262 -17.328 -11.422 1 95.81 107 GLN A O 1
ATOM 843 N N . ALA A 1 108 ? -0.445 -16.078 -11.195 1 96.88 108 ALA A N 1
ATOM 844 C CA . ALA A 1 108 ? 0.234 -17.062 -10.344 1 96.88 108 ALA A CA 1
ATOM 845 C C . ALA A 1 108 ? -0.548 -17.297 -9.055 1 96.88 108 ALA A C 1
ATOM 847 O O . ALA A 1 108 ? -0.752 -18.453 -8.656 1 96.88 108 ALA A O 1
ATOM 848 N N . ALA A 1 109 ? -1.008 -16.234 -8.461 1 97 109 ALA A N 1
ATOM 849 C CA . ALA A 1 109 ? -1.761 -16.359 -7.219 1 97 109 ALA A CA 1
ATOM 850 C C . ALA A 1 109 ? -3.08 -17.094 -7.449 1 97 109 ALA A C 1
ATOM 852 O O . ALA A 1 109 ? -3.498 -17.906 -6.621 1 97 109 ALA A O 1
ATOM 853 N N . GLU A 1 110 ? -3.725 -16.766 -8.523 1 93.94 110 GLU A N 1
ATOM 854 C CA . GLU A 1 110 ? -4.988 -17.422 -8.852 1 93.94 110 GLU A CA 1
ATOM 855 C C . GLU A 1 110 ? -4.793 -18.922 -9.047 1 93.94 110 GLU A C 1
ATOM 857 O O . GLU A 1 110 ? -5.715 -19.703 -8.812 1 93.94 110 GLU A O 1
ATOM 862 N N . LYS A 1 111 ? -3.598 -19.297 -9.438 1 93.75 111 LYS A N 1
ATOM 863 C CA . LYS A 1 111 ? -3.273 -20.719 -9.617 1 93.75 111 LYS A CA 1
ATOM 864 C C . LYS A 1 111 ? -2.834 -21.359 -8.305 1 93.75 111 LYS A C 1
ATOM 866 O O . LYS A 1 111 ? -2.311 -22.469 -8.297 1 93.75 111 LYS A O 1
ATOM 871 N N . GLY A 1 112 ? -2.926 -20.547 -7.227 1 94.12 112 GLY A N 1
ATOM 872 C CA . GLY A 1 112 ? -2.662 -21.094 -5.906 1 94.12 112 GLY A CA 1
ATOM 873 C C . GLY A 1 112 ? -1.215 -20.953 -5.473 1 94.12 112 GLY A C 1
ATOM 874 O O . GLY A 1 112 ? -0.779 -21.578 -4.512 1 94.12 112 GLY A O 1
ATOM 875 N N . LYS A 1 113 ? -0.431 -20.172 -6.188 1 96.75 113 LYS A N 1
ATOM 876 C CA . LYS A 1 113 ? 0.98 -19.984 -5.859 1 96.75 113 LYS A CA 1
ATOM 877 C C . LYS A 1 113 ? 1.171 -18.859 -4.852 1 96.75 113 LYS A C 1
ATOM 879 O O . LYS A 1 113 ? 0.36 -17.922 -4.789 1 96.75 113 LYS A O 1
ATOM 884 N N . ARG A 1 114 ? 2.197 -18.969 -4.102 1 96.81 114 ARG A N 1
ATOM 885 C CA . ARG A 1 114 ? 2.645 -17.859 -3.256 1 96.81 114 ARG A CA 1
ATOM 886 C C . ARG A 1 114 ? 3.537 -16.906 -4.035 1 96.81 114 ARG A C 1
ATOM 888 O O . ARG A 1 114 ? 4.547 -17.312 -4.613 1 96.81 114 ARG A O 1
ATOM 895 N N . VAL A 1 115 ? 3.117 -15.695 -4.051 1 98.19 115 VAL A N 1
ATOM 896 C CA . VAL A 1 115 ? 3.875 -14.688 -4.777 1 98.19 115 VAL A CA 1
ATOM 897 C C . VAL A 1 115 ? 4.473 -13.68 -3.789 1 98.19 115 VAL A C 1
ATOM 899 O O . VAL A 1 115 ? 3.758 -13.109 -2.969 1 98.19 115 VAL A O 1
ATOM 902 N N . ILE A 1 116 ? 5.797 -13.469 -3.855 1 98.38 116 ILE A N 1
ATOM 903 C CA . ILE A 1 116 ? 6.484 -12.5 -3.004 1 98.38 116 ILE A CA 1
ATOM 904 C C . ILE A 1 116 ? 7.262 -11.508 -3.869 1 98.38 116 ILE A C 1
ATOM 906 O O . ILE A 1 116 ? 8.172 -11.898 -4.605 1 98.38 116 ILE A O 1
ATOM 910 N N . VAL A 1 117 ? 6.895 -10.273 -3.771 1 98.25 117 VAL A N 1
ATOM 911 C CA . VAL A 1 117 ? 7.566 -9.281 -4.605 1 98.25 117 VAL A CA 1
ATOM 912 C C . VAL A 1 117 ? 8.148 -8.18 -3.725 1 98.25 117 VAL A C 1
ATOM 914 O O . VAL A 1 117 ? 7.574 -7.828 -2.693 1 98.25 117 VAL A O 1
ATOM 917 N N . SER A 1 118 ? 9.289 -7.66 -4.086 1 97.88 118 SER A N 1
ATOM 918 C CA . SER A 1 118 ? 9.922 -6.531 -3.412 1 97.88 118 SER A CA 1
ATOM 919 C C . SER A 1 118 ? 10.156 -5.371 -4.375 1 97.88 118 SER A C 1
ATOM 921 O O . SER A 1 118 ? 10.422 -5.586 -5.562 1 97.88 118 SER A O 1
ATOM 923 N N . GLY A 1 119 ? 9.992 -4.168 -3.875 1 97.38 119 GLY A N 1
ATOM 924 C CA . GLY A 1 119 ? 10.234 -3.016 -4.73 1 97.38 119 GLY A CA 1
ATOM 925 C C . GLY A 1 119 ? 10.211 -1.699 -3.975 1 97.38 119 GLY A C 1
ATOM 926 O O . GLY A 1 119 ? 9.891 -1.663 -2.785 1 97.38 119 GLY A O 1
ATOM 927 N N . LEU A 1 120 ? 10.547 -0.663 -4.684 1 98.06 120 LEU A N 1
ATOM 928 C CA . LEU A 1 120 ? 10.477 0.696 -4.156 1 98.06 120 LEU A CA 1
ATOM 929 C C . LEU A 1 120 ? 9.047 1.226 -4.23 1 98.06 120 LEU A C 1
ATOM 931 O O . LEU A 1 120 ? 8.414 1.18 -5.289 1 98.06 120 LEU A O 1
ATOM 935 N N . ASP A 1 121 ? 8.539 1.725 -3.102 1 98.62 121 ASP A N 1
ATOM 936 C CA . ASP A 1 121 ? 7.195 2.283 -3.107 1 98.62 121 ASP A CA 1
ATOM 937 C C . ASP A 1 121 ? 7.18 3.674 -3.74 1 98.62 121 ASP A C 1
ATOM 939 O O . ASP A 1 121 ? 6.172 4.09 -4.312 1 98.62 121 ASP A O 1
ATOM 943 N N . MET A 1 122 ? 8.32 4.395 -3.609 1 98.44 122 MET A N 1
ATOM 944 C CA . MET A 1 122 ? 8.414 5.742 -4.16 1 98.44 122 MET A CA 1
ATOM 945 C C . MET A 1 122 ? 9.719 5.926 -4.922 1 98.44 122 MET A C 1
ATOM 947 O O . MET A 1 122 ? 10.711 5.246 -4.645 1 98.44 122 MET A O 1
ATOM 951 N N . ASP A 1 123 ? 9.68 6.875 -5.887 1 97.38 123 ASP A N 1
ATOM 952 C CA . ASP A 1 123 ? 10.906 7.238 -6.586 1 97.38 123 ASP A CA 1
ATOM 953 C C . ASP A 1 123 ? 11.68 8.305 -5.809 1 97.38 123 ASP A C 1
ATOM 955 O O . ASP A 1 123 ? 11.367 8.586 -4.652 1 97.38 123 ASP A O 1
ATOM 959 N N . PHE A 1 124 ? 12.75 8.836 -6.383 1 97.06 124 PHE A N 1
ATOM 960 C CA . PHE A 1 124 ? 13.617 9.766 -5.664 1 97.06 124 PHE A CA 1
ATOM 961 C C . PHE A 1 124 ? 12.891 11.07 -5.363 1 97.06 124 PHE A C 1
ATOM 963 O O . PHE A 1 124 ? 13.344 11.859 -4.535 1 97.06 124 PHE A O 1
ATOM 970 N N . ARG A 1 125 ? 11.711 11.344 -6.051 1 97.75 125 ARG A N 1
ATOM 971 C CA . ARG A 1 125 ? 10.906 12.531 -5.816 1 97.75 125 ARG A CA 1
ATOM 972 C C . ARG A 1 125 ? 9.914 12.312 -4.68 1 97.75 125 ARG A C 1
ATOM 974 O O . ARG A 1 125 ? 9.156 13.211 -4.324 1 97.75 125 ARG A O 1
ATOM 981 N N . ALA A 1 126 ? 9.883 11.086 -4.168 1 97.38 126 ALA A N 1
ATOM 982 C CA . ALA A 1 126 ? 8.906 10.688 -3.154 1 97.38 126 ALA A CA 1
ATOM 983 C C . ALA A 1 126 ? 7.5 10.633 -3.744 1 97.38 12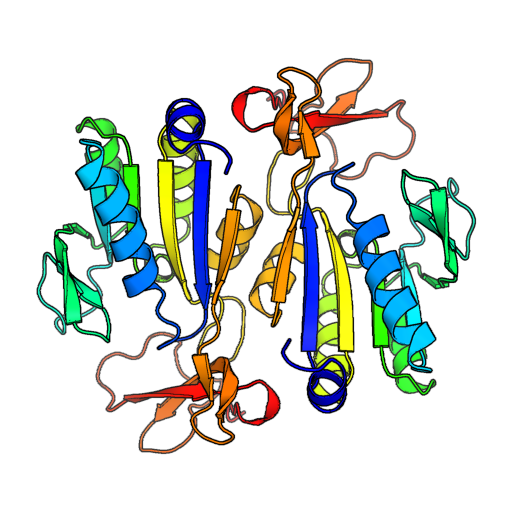6 ALA A C 1
ATOM 985 O O . ALA A 1 126 ? 6.531 11.039 -3.102 1 97.38 126 ALA A O 1
ATOM 986 N N . GLU A 1 127 ? 7.449 10.227 -4.977 1 97.25 127 GLU A N 1
ATOM 987 C CA . GLU A 1 127 ? 6.195 9.969 -5.672 1 97.25 127 GLU A CA 1
ATOM 988 C C . GLU A 1 127 ? 5.984 8.469 -5.898 1 97.25 127 GLU A C 1
ATOM 990 O O . GLU A 1 127 ? 6.953 7.715 -6.027 1 97.25 127 GLU A O 1
ATOM 995 N N . PRO A 1 128 ? 4.727 8.039 -5.875 1 98.06 128 PRO A N 1
ATOM 996 C CA . PRO A 1 128 ? 4.477 6.613 -6.102 1 98.06 128 PRO A CA 1
ATOM 997 C C . PRO A 1 128 ? 5.223 6.07 -7.32 1 98.06 128 PRO A C 1
ATOM 999 O O . PRO A 1 128 ? 5.223 6.703 -8.375 1 98.06 128 PRO A O 1
ATOM 1002 N N . PHE A 1 129 ? 5.809 4.898 -7.145 1 97.56 129 PHE A N 1
ATOM 1003 C CA . PHE A 1 129 ? 6.723 4.395 -8.164 1 97.56 129 PHE A CA 1
ATOM 1004 C C . PHE A 1 129 ? 6.051 3.314 -9.008 1 97.56 129 PHE A C 1
ATOM 1006 O O . PHE A 1 129 ? 5.926 2.17 -8.57 1 97.56 129 PHE A O 1
ATOM 1013 N N . SER A 1 130 ? 5.746 3.719 -10.281 1 95.69 130 SER A N 1
ATOM 1014 C CA . SER A 1 130 ? 5.289 2.762 -11.281 1 95.69 130 SER A CA 1
ATOM 1015 C C . SER A 1 130 ? 4.133 1.92 -10.75 1 95.69 130 SER A C 1
ATOM 1017 O O . SER A 1 130 ? 3.107 2.461 -10.328 1 95.69 130 SER A O 1
ATOM 1019 N N . ILE A 1 131 ? 4.234 0.607 -10.805 1 97.06 131 ILE A N 1
ATOM 1020 C CA . ILE A 1 131 ? 3.135 -0.323 -10.562 1 97.06 131 ILE A CA 1
ATOM 1021 C C . ILE A 1 131 ? 3.109 -0.714 -9.086 1 97.06 131 ILE A C 1
ATOM 1023 O O . ILE A 1 131 ? 2.162 -1.352 -8.617 1 97.06 131 ILE A O 1
ATOM 1027 N N . VAL A 1 132 ? 4.004 -0.274 -8.32 1 98.56 132 VAL A N 1
ATOM 1028 C CA . VAL A 1 132 ? 4.191 -0.771 -6.961 1 98.56 132 VAL A CA 1
ATOM 1029 C C . VAL A 1 132 ? 2.988 -0.395 -6.102 1 98.56 132 VAL A C 1
ATOM 1031 O O . VAL A 1 132 ? 2.465 -1.227 -5.355 1 98.56 132 VAL A O 1
ATOM 1034 N N . PRO A 1 133 ? 2.443 0.814 -6.254 1 98.62 133 PRO A N 1
ATOM 1035 C CA . PRO A 1 133 ? 1.243 1.147 -5.484 1 98.62 133 PRO A CA 1
ATOM 1036 C C . PRO A 1 133 ? 0.081 0.198 -5.762 1 98.62 133 PRO A C 1
ATOM 1038 O O . PRO A 1 133 ? -0.596 -0.246 -4.832 1 98.62 133 PRO A O 1
ATOM 1041 N N . ASN A 1 134 ? -0.077 -0.156 -6.961 1 98.56 134 ASN A N 1
ATOM 1042 C CA . ASN A 1 134 ? -1.166 -1.058 -7.32 1 98.56 134 ASN A CA 1
ATOM 1043 C C . ASN A 1 134 ? -0.923 -2.469 -6.789 1 98.56 134 ASN A C 1
ATOM 1045 O O . ASN A 1 134 ? -1.863 -3.154 -6.387 1 98.56 134 ASN A O 1
ATOM 1049 N N . LEU A 1 135 ? 0.316 -2.846 -6.82 1 98.69 135 LEU A N 1
ATOM 1050 C CA . LEU A 1 135 ? 0.659 -4.141 -6.246 1 98.69 135 LEU A CA 1
ATOM 1051 C C . LEU A 1 135 ? 0.37 -4.164 -4.75 1 98.69 135 LEU A C 1
ATOM 1053 O O . LEU A 1 135 ? -0.129 -5.16 -4.223 1 98.69 135 LEU A O 1
ATOM 1057 N N . MET A 1 136 ? 0.648 -3.059 -4.102 1 98.81 136 MET A N 1
ATOM 1058 C CA . MET A 1 136 ? 0.35 -2.953 -2.678 1 98.81 136 MET A CA 1
ATOM 1059 C C . MET A 1 136 ? -1.146 -3.107 -2.422 1 98.81 136 MET A C 1
ATOM 1061 O O . MET A 1 136 ? -1.551 -3.76 -1.458 1 98.81 136 MET A O 1
ATOM 1065 N N . ALA A 1 137 ? -1.897 -2.584 -3.289 1 98.69 137 ALA A N 1
ATOM 1066 C CA . ALA A 1 137 ? -3.348 -2.613 -3.113 1 98.69 137 ALA A CA 1
ATOM 1067 C C . ALA A 1 137 ? -3.895 -4.027 -3.297 1 98.69 137 ALA A C 1
ATOM 1069 O O . ALA A 1 137 ? -4.684 -4.504 -2.479 1 98.69 137 ALA A O 1
ATOM 1070 N N . ILE A 1 138 ? -3.455 -4.766 -4.254 1 98.25 138 ILE A N 1
ATOM 1071 C CA . ILE A 1 138 ? -4.086 -6.039 -4.598 1 98.25 138 ILE A CA 1
ATOM 1072 C C . ILE A 1 138 ? -3.492 -7.156 -3.74 1 98.25 138 ILE A C 1
ATOM 1074 O O . ILE A 1 138 ? -4.043 -8.258 -3.68 1 98.25 138 ILE A O 1
ATOM 1078 N N . ALA A 1 139 ? -2.398 -6.871 -3.1 1 98.38 139 ALA A N 1
ATOM 1079 C CA . ALA A 1 139 ? -1.706 -7.891 -2.316 1 98.38 139 ALA A CA 1
ATOM 1080 C C . ALA A 1 139 ? -2.51 -8.273 -1.075 1 98.38 139 ALA A C 1
ATOM 1082 O O . ALA A 1 139 ? -3.207 -7.43 -0.5 1 98.38 139 ALA A O 1
ATOM 1083 N N . GLU A 1 140 ? -2.385 -9.516 -0.688 1 97.25 140 GLU A N 1
ATOM 1084 C CA . GLU A 1 140 ? -2.943 -9.945 0.592 1 97.25 140 GLU A CA 1
ATOM 1085 C C . GLU A 1 140 ? -2.184 -9.32 1.761 1 97.25 140 GLU A C 1
ATOM 1087 O O . GLU A 1 140 ? -2.789 -8.93 2.76 1 97.25 140 GLU A O 1
ATOM 1092 N N . TYR A 1 141 ? -0.891 -9.203 1.607 1 97.31 141 TYR A N 1
ATOM 1093 C CA . TYR A 1 141 ? -0.042 -8.703 2.684 1 97.31 141 TYR A CA 1
ATOM 1094 C C . TYR A 1 141 ? 0.941 -7.66 2.166 1 97.31 141 TYR A C 1
ATOM 1096 O O . TYR A 1 141 ? 1.508 -7.82 1.081 1 97.31 141 TYR A O 1
ATOM 1104 N N . VAL A 1 142 ? 1.073 -6.625 2.967 1 98.5 142 VAL A N 1
ATOM 1105 C CA . VAL A 1 142 ? 2.031 -5.57 2.648 1 98.5 142 VAL A CA 1
ATOM 1106 C C . VAL A 1 142 ? 2.977 -5.359 3.83 1 98.5 142 VAL A C 1
ATOM 1108 O O . VAL A 1 142 ? 2.529 -5.195 4.969 1 98.5 142 VAL A O 1
ATOM 1111 N N . THR A 1 143 ? 4.227 -5.477 3.604 1 98.44 143 THR A N 1
ATOM 1112 C CA . THR A 1 143 ? 5.273 -5.098 4.547 1 98.44 143 THR A CA 1
ATOM 1113 C C . THR A 1 143 ? 5.996 -3.842 4.078 1 98.44 143 THR A C 1
ATOM 1115 O O . THR A 1 143 ? 6.754 -3.879 3.105 1 98.44 143 THR A O 1
ATOM 1118 N N . LYS A 1 144 ? 5.723 -2.766 4.691 1 98.38 144 LYS A N 1
ATOM 1119 C CA . LYS A 1 144 ? 6.402 -1.516 4.363 1 98.38 144 LYS A CA 1
ATOM 1120 C C . LYS A 1 144 ? 7.551 -1.245 5.332 1 98.38 144 LYS A C 1
ATOM 1122 O O . LYS A 1 144 ? 7.324 -0.925 6.5 1 98.38 144 LYS A O 1
ATOM 1127 N N . LEU A 1 145 ? 8.742 -1.343 4.883 1 98.44 145 LEU A N 1
ATOM 1128 C CA . LEU A 1 145 ? 9.945 -1.226 5.703 1 98.44 145 LEU A CA 1
ATOM 1129 C C . LEU A 1 145 ? 10.445 0.214 5.727 1 98.44 145 LEU A C 1
ATOM 1131 O O . LEU A 1 145 ? 10.133 1 4.828 1 98.44 145 LEU A O 1
ATOM 1135 N N . THR A 1 146 ? 11.094 0.535 6.762 1 97.88 146 THR A N 1
ATOM 1136 C CA . THR A 1 146 ? 11.773 1.819 6.883 1 97.88 146 THR A CA 1
ATOM 1137 C C . THR A 1 146 ? 13.281 1.626 6.977 1 97.88 146 THR A C 1
ATOM 1139 O O . THR A 1 146 ? 13.75 0.546 7.34 1 97.88 146 THR A O 1
ATOM 1142 N N . ALA A 1 147 ? 13.977 2.561 6.562 1 97.75 147 ALA A N 1
ATOM 1143 C CA . ALA A 1 147 ? 15.422 2.631 6.758 1 97.75 147 ALA A CA 1
ATOM 1144 C C . ALA A 1 147 ? 15.773 3.639 7.848 1 97.75 147 ALA A C 1
ATOM 1146 O O . ALA A 1 147 ? 14.953 3.938 8.719 1 97.75 147 ALA A O 1
ATOM 1147 N N . ILE A 1 148 ? 17.047 3.9 7.969 1 97.44 148 ILE A N 1
ATOM 1148 C CA . ILE A 1 148 ? 17.516 4.914 8.906 1 97.44 148 ILE A CA 1
ATOM 1149 C C . ILE A 1 148 ? 17.969 6.152 8.148 1 97.44 148 ILE A C 1
ATOM 1151 O O . ILE A 1 148 ? 18.797 6.059 7.234 1 97.44 148 ILE A O 1
ATOM 1155 N N . CYS A 1 149 ? 17.469 7.258 8.516 1 97.38 149 CYS A N 1
ATOM 1156 C CA . CYS A 1 149 ? 17.797 8.508 7.848 1 97.38 149 CYS A CA 1
ATOM 1157 C C . CYS A 1 149 ? 19.281 8.836 8.016 1 97.38 149 CYS A C 1
ATOM 1159 O O . CYS A 1 149 ? 19.781 8.906 9.133 1 97.38 149 CYS A O 1
ATOM 1161 N N . LYS A 1 150 ? 19.906 9.102 6.934 1 97.31 150 LYS A N 1
ATOM 1162 C CA . LYS A 1 150 ? 21.344 9.383 6.945 1 97.31 150 LYS A CA 1
ATOM 1163 C C . LYS A 1 150 ? 21.641 10.695 7.664 1 97.31 150 LYS A C 1
ATOM 1165 O O . LYS A 1 150 ? 22.719 10.867 8.234 1 97.31 150 LYS A O 1
ATOM 1170 N N . VAL A 1 151 ? 20.688 11.562 7.719 1 96.56 151 VAL A N 1
ATOM 1171 C CA . VAL A 1 151 ? 20.891 12.906 8.242 1 96.56 151 VAL A CA 1
ATOM 1172 C C . VAL A 1 151 ? 20.531 12.945 9.727 1 96.56 151 VAL A C 1
ATOM 1174 O O . VAL A 1 151 ? 21.375 13.234 10.57 1 96.56 151 VAL A O 1
ATOM 1177 N N . CYS A 1 152 ? 19.344 12.492 10.133 1 96.12 152 CYS A N 1
ATOM 1178 C CA . CYS A 1 152 ? 18.891 12.719 11.5 1 96.12 152 CYS A CA 1
ATOM 1179 C C . CYS A 1 152 ? 18.766 11.406 12.258 1 96.12 152 CYS A C 1
ATOM 1181 O O . CYS A 1 152 ? 18.438 11.398 13.445 1 96.12 152 CYS A O 1
ATOM 1183 N N . LYS A 1 153 ? 18.828 10.227 11.617 1 96.19 153 LYS A N 1
ATOM 1184 C CA . LYS A 1 153 ? 18.875 8.883 12.195 1 96.19 153 LYS A CA 1
ATOM 1185 C C . LYS A 1 153 ? 17.484 8.406 12.594 1 96.19 153 LYS A C 1
ATOM 1187 O O . LYS A 1 153 ? 17.344 7.367 13.242 1 96.19 153 LYS A O 1
ATOM 1192 N N . MET A 1 154 ? 16.5 9.195 12.242 1 94.31 154 MET A N 1
ATOM 1193 C CA . MET A 1 154 ? 15.125 8.766 12.43 1 94.31 154 MET A CA 1
ATOM 1194 C C . MET A 1 154 ? 14.688 7.816 11.32 1 94.31 154 MET A C 1
ATOM 1196 O O . MET A 1 154 ? 15.398 7.645 10.328 1 94.31 154 MET A O 1
ATOM 1200 N N . PRO A 1 155 ? 13.508 7.164 11.477 1 95.75 155 PRO A N 1
ATOM 1201 C CA . PRO A 1 155 ? 13.047 6.277 10.406 1 95.75 155 PRO A CA 1
ATOM 1202 C C . PRO A 1 155 ? 12.914 6.996 9.07 1 95.75 155 PRO A C 1
ATOM 1204 O O . PRO A 1 155 ? 12.375 8.102 9.008 1 95.75 155 PRO A O 1
ATOM 1207 N N . ALA A 1 156 ? 13.453 6.375 8.07 1 97.5 156 ALA A N 1
ATOM 1208 C CA . ALA A 1 156 ? 13.477 6.934 6.723 1 97.5 156 ALA A CA 1
ATOM 1209 C C . ALA A 1 156 ? 12.516 6.184 5.805 1 97.5 156 ALA A C 1
ATOM 1211 O O . ALA A 1 156 ? 12.484 4.949 5.805 1 97.5 156 ALA A O 1
ATOM 1212 N N . THR A 1 157 ? 11.773 6.965 5.031 1 98.06 157 THR A N 1
ATOM 1213 C CA . THR A 1 157 ? 10.82 6.363 4.109 1 98.06 157 THR A CA 1
ATOM 1214 C C . THR A 1 157 ? 11.047 6.867 2.688 1 98.06 157 THR A C 1
ATOM 1216 O O . THR A 1 157 ? 10.266 6.574 1.784 1 98.06 157 THR A O 1
ATOM 1219 N N . ARG A 1 158 ? 12.078 7.645 2.434 1 98.19 158 ARG A N 1
ATOM 1220 C CA . ARG A 1 158 ? 12.328 8.242 1.126 1 98.19 158 ARG A CA 1
ATOM 1221 C C . ARG A 1 158 ? 13.742 7.918 0.637 1 98.19 158 ARG A C 1
ATOM 1223 O O . ARG A 1 158 ? 14.672 7.812 1.438 1 98.19 158 ARG A O 1
ATOM 1230 N N . THR A 1 159 ? 13.867 7.777 -0.652 1 97.62 159 THR A N 1
ATOM 1231 C CA . THR A 1 159 ? 15.156 7.613 -1.312 1 97.62 159 THR A CA 1
ATOM 1232 C C . THR A 1 159 ? 15.664 8.945 -1.849 1 97.62 159 THR A C 1
ATOM 1234 O O . THR A 1 159 ? 15.039 9.547 -2.721 1 97.62 159 THR A O 1
ATOM 1237 N N . GLN A 1 160 ? 16.734 9.414 -1.292 1 97.5 160 GLN A N 1
ATOM 1238 C CA . GLN A 1 160 ? 17.375 10.641 -1.749 1 97.5 160 GLN A CA 1
ATOM 1239 C C . GLN A 1 160 ? 18.406 10.352 -2.838 1 97.5 160 GLN A C 1
ATOM 1241 O O . GLN A 1 160 ? 19.344 9.578 -2.625 1 97.5 160 GLN A O 1
ATOM 1246 N N . ARG A 1 161 ? 18.172 10.945 -3.941 1 96.19 161 ARG A N 1
ATOM 1247 C CA . ARG A 1 161 ? 19.156 10.852 -5.016 1 96.19 161 ARG A CA 1
ATOM 1248 C C . ARG A 1 161 ? 20.062 12.078 -5.031 1 96.19 161 ARG A C 1
ATOM 1250 O O . ARG A 1 161 ? 19.594 13.211 -4.996 1 96.19 161 ARG A O 1
ATOM 1257 N N . LEU A 1 162 ? 21.312 11.805 -5.059 1 94.94 162 LEU A N 1
ATOM 1258 C CA . LEU A 1 162 ? 22.312 12.859 -5.152 1 94.94 162 LEU A CA 1
ATOM 1259 C C . LEU A 1 162 ? 23.078 12.766 -6.469 1 94.94 162 LEU A C 1
ATOM 1261 O O . LEU A 1 162 ? 23.531 11.688 -6.855 1 94.94 162 LEU A O 1
ATOM 1265 N N . VAL A 1 163 ? 23.094 13.844 -7.152 1 91 163 VAL A N 1
ATOM 1266 C CA . VAL A 1 163 ? 23.891 13.992 -8.367 1 91 163 VAL A CA 1
ATOM 1267 C C . VAL A 1 163 ? 25.031 14.977 -8.125 1 91 163 VAL A C 1
ATOM 1269 O O . VAL A 1 163 ? 24.797 16.156 -7.855 1 91 163 VAL A O 1
ATOM 1272 N N . ASN A 1 164 ? 26.219 14.43 -8.219 1 88.56 164 ASN A N 1
ATOM 1273 C CA . ASN A 1 164 ? 27.391 15.234 -7.906 1 88.56 164 ASN A CA 1
ATOM 1274 C C . ASN A 1 164 ? 27.297 15.836 -6.504 1 88.56 164 ASN A C 1
ATOM 1276 O O . ASN A 1 164 ? 27.547 17.031 -6.324 1 88.56 164 ASN A O 1
ATOM 1280 N N . GLY A 1 165 ? 26.781 15.031 -5.613 1 89.75 165 GLY A N 1
ATOM 1281 C CA . GLY A 1 165 ? 26.766 15.406 -4.207 1 89.75 165 GLY A CA 1
ATOM 1282 C C . GLY A 1 165 ? 25.594 16.328 -3.857 1 89.75 165 GLY A C 1
ATOM 1283 O O . GLY A 1 165 ? 25.422 16.688 -2.695 1 89.75 165 GLY A O 1
ATOM 1284 N N . ARG A 1 166 ? 24.859 16.719 -4.828 1 93.62 166 ARG A N 1
ATOM 1285 C CA . ARG A 1 166 ? 23.719 17.609 -4.602 1 93.62 166 ARG A CA 1
ATOM 1286 C C . ARG A 1 166 ? 22.406 16.875 -4.887 1 93.62 166 ARG A C 1
ATOM 1288 O O . ARG A 1 166 ? 22.359 15.977 -5.723 1 93.62 166 ARG A O 1
ATOM 1295 N N . PRO A 1 167 ? 21.359 17.281 -4.191 1 95.62 167 PRO A N 1
ATOM 1296 C CA . PRO A 1 167 ? 20.062 16.656 -4.484 1 95.62 167 PRO A CA 1
ATOM 1297 C C . PRO A 1 167 ? 19.688 16.734 -5.961 1 95.62 167 PRO A C 1
ATOM 1299 O O . PRO A 1 167 ? 19.922 17.766 -6.605 1 95.62 167 PRO A O 1
ATOM 1302 N N . ALA A 1 168 ? 19.109 15.688 -6.449 1 95.38 168 ALA A N 1
ATOM 1303 C CA . ALA A 1 168 ? 18.688 15.625 -7.844 1 95.38 168 ALA A CA 1
ATOM 1304 C C . ALA A 1 168 ? 17.578 16.625 -8.125 1 95.38 168 ALA A C 1
ATOM 1306 O O . ALA A 1 168 ? 16.844 17.031 -7.215 1 95.38 168 ALA A O 1
ATOM 1307 N N . LYS A 1 169 ? 17.453 17.062 -9.359 1 95.25 169 LYS A N 1
ATOM 1308 C CA . LYS A 1 169 ? 16.375 17.938 -9.805 1 95.25 169 LYS A CA 1
ATOM 1309 C C . LYS A 1 169 ? 15.102 17.156 -10.086 1 95.25 169 LYS A C 1
ATOM 1311 O O . LYS A 1 169 ? 15.164 16.031 -10.586 1 95.25 169 LYS A O 1
ATOM 1316 N N . TYR A 1 170 ? 14.023 17.812 -9.781 1 95.81 170 TYR A N 1
ATOM 1317 C CA . TYR A 1 170 ? 12.734 17.203 -10.031 1 95.81 170 TYR A CA 1
ATOM 1318 C C . TYR A 1 170 ? 12.625 16.719 -11.477 1 95.81 170 TYR A C 1
ATOM 1320 O O . TYR A 1 170 ? 12.008 15.695 -11.758 1 95.81 170 TYR A O 1
ATOM 1328 N N . SER A 1 171 ? 13.266 17.453 -12.352 1 94.56 171 SER A N 1
ATOM 1329 C CA . SER A 1 171 ? 13.141 17.203 -13.781 1 94.56 171 SER A CA 1
ATOM 1330 C C . SER A 1 171 ? 14.062 16.062 -14.227 1 94.56 171 SER A C 1
ATOM 1332 O O . SER A 1 171 ? 13.977 15.602 -15.367 1 94.56 171 SER A O 1
ATOM 1334 N N . ASP A 1 172 ? 14.93 15.617 -13.344 1 91.56 172 ASP A N 1
ATOM 1335 C CA . ASP A 1 172 ? 15.82 14.516 -13.711 1 91.56 172 ASP A CA 1
ATOM 1336 C C . ASP A 1 172 ? 15.031 13.234 -13.984 1 91.56 172 ASP A C 1
ATOM 1338 O O . ASP A 1 172 ? 13.992 13 -13.367 1 91.56 172 ASP A O 1
ATOM 1342 N N . PRO A 1 173 ? 15.578 12.477 -14.883 1 89.38 173 PRO A N 1
ATOM 1343 C CA . PRO A 1 173 ? 14.875 11.219 -15.148 1 89.38 173 PRO A CA 1
ATOM 1344 C C . PRO A 1 173 ? 14.898 10.266 -13.953 1 89.38 173 PRO A C 1
ATOM 1346 O O . PRO A 1 173 ? 15.852 10.273 -13.172 1 89.38 173 PRO A O 1
ATOM 1349 N N . VAL A 1 174 ? 13.914 9.492 -13.805 1 86 174 VAL A N 1
ATOM 1350 C CA . VAL A 1 174 ? 13.781 8.555 -12.695 1 86 174 VAL A CA 1
ATOM 1351 C C . VAL A 1 174 ? 14.875 7.492 -12.781 1 86 174 VAL A C 1
ATOM 1353 O O . VAL A 1 174 ? 15.422 7.066 -11.758 1 86 174 VAL A O 1
ATOM 1356 N N . ILE A 1 175 ? 15.156 7.055 -13.977 1 74.06 175 ILE A N 1
ATOM 1357 C CA . ILE A 1 175 ? 16.234 6.094 -14.203 1 74.06 175 ILE A CA 1
ATOM 1358 C C . ILE A 1 175 ? 17.391 6.773 -14.93 1 74.06 175 ILE A C 1
ATOM 1360 O O . ILE A 1 175 ? 17.203 7.34 -16.016 1 74.06 175 ILE A O 1
ATOM 1364 N N . MET A 1 176 ? 18.469 7.008 -14.164 1 67.19 176 MET A N 1
ATOM 1365 C CA . MET A 1 176 ? 19.609 7.641 -14.82 1 67.19 176 MET A CA 1
ATOM 1366 C C . MET A 1 176 ? 20.734 6.645 -15.023 1 67.19 176 MET A C 1
ATOM 1368 O O . MET A 1 176 ? 21.125 5.941 -14.086 1 67.19 176 MET A O 1
ATOM 1372 N N . VAL A 1 177 ? 21.109 6.488 -16.281 1 56.84 177 VAL A N 1
ATOM 1373 C CA . VAL A 1 177 ? 22.234 5.633 -16.656 1 56.84 177 VAL A CA 1
ATOM 1374 C C . VAL A 1 177 ? 23.484 6.48 -16.875 1 56.84 177 VAL A C 1
ATOM 1376 O O . VAL A 1 177 ? 23.422 7.523 -17.531 1 56.84 177 VAL A O 1
ATOM 1379 N N . GLY A 1 178 ? 24.547 6.227 -16.219 1 55.03 178 GLY A N 1
ATOM 1380 C CA . GLY A 1 178 ? 25.812 6.84 -16.625 1 55.03 178 GLY A CA 1
ATOM 1381 C C . GLY A 1 178 ? 26.297 7.906 -15.656 1 55.03 178 GLY A C 1
ATOM 1382 O O . GLY A 1 178 ? 27.453 8.328 -15.711 1 55.03 178 GLY A O 1
ATOM 1383 N N . ALA A 1 179 ? 25.422 8.562 -14.969 1 55.75 179 ALA A N 1
ATOM 1384 C CA . ALA A 1 179 ? 25.922 9.633 -14.102 1 55.75 179 ALA A CA 1
ATOM 1385 C C . ALA A 1 179 ? 26.406 9.07 -12.766 1 55.75 179 ALA A C 1
ATOM 1387 O O . ALA A 1 179 ? 26.031 7.961 -12.375 1 55.75 179 ALA A O 1
ATOM 1388 N N . LYS A 1 180 ? 27.5 9.773 -12.305 1 70.81 180 LYS A N 1
ATOM 1389 C CA . LYS A 1 180 ? 27.875 9.414 -10.938 1 70.81 180 LYS A CA 1
ATOM 1390 C C . LYS A 1 180 ? 26.766 9.719 -9.953 1 70.81 180 LYS A C 1
ATOM 1392 O O . LYS A 1 180 ? 26.578 10.875 -9.547 1 70.81 180 LYS A O 1
ATOM 1397 N N . GLU A 1 181 ? 25.875 8.812 -9.672 1 86.38 181 GLU A N 1
ATOM 1398 C CA . GLU A 1 181 ? 24.766 9.008 -8.742 1 86.38 181 GLU A CA 1
ATOM 1399 C C . GLU A 1 181 ? 24.984 8.195 -7.465 1 86.38 181 GLU A C 1
ATOM 1401 O O . GLU A 1 181 ? 25.688 7.184 -7.473 1 86.38 181 GLU A O 1
ATOM 1406 N N . SER A 1 182 ? 24.562 8.898 -6.398 1 90.75 182 SER A N 1
ATOM 1407 C CA . SER A 1 182 ? 24.5 8.172 -5.133 1 90.75 182 SER A CA 1
ATOM 1408 C C . SER A 1 182 ? 23.125 8.32 -4.492 1 90.75 182 SER A C 1
ATOM 1410 O O . SER A 1 182 ? 22.359 9.219 -4.844 1 90.75 182 SER A O 1
ATOM 1412 N N . TYR A 1 183 ? 22.844 7.328 -3.633 1 93.81 183 TYR A N 1
ATOM 1413 C CA . TYR A 1 183 ? 21.547 7.309 -2.959 1 93.81 183 TYR A CA 1
ATOM 1414 C C . TYR A 1 183 ? 21.719 7.219 -1.447 1 93.81 183 TYR A C 1
ATOM 1416 O O . TYR A 1 183 ? 22.703 6.652 -0.961 1 93.81 183 TYR A O 1
ATOM 1424 N N . GLU A 1 184 ? 20.828 7.785 -0.765 1 96.38 184 GLU A N 1
ATOM 1425 C CA . GLU A 1 184 ? 20.734 7.621 0.682 1 96.38 184 GLU A CA 1
ATOM 1426 C C . GLU A 1 184 ? 19.281 7.621 1.14 1 96.38 184 GLU A C 1
ATOM 1428 O O . GLU A 1 184 ? 18.406 8.164 0.458 1 96.38 184 GLU A O 1
ATOM 1433 N N . ALA A 1 185 ? 19.031 6.965 2.297 1 97.5 185 ALA A N 1
ATOM 1434 C CA . ALA A 1 185 ? 17.688 6.977 2.881 1 97.5 185 ALA A CA 1
ATOM 1435 C C . ALA A 1 185 ? 17.469 8.234 3.713 1 97.5 185 ALA A C 1
ATOM 1437 O O . ALA A 1 185 ? 18.359 8.672 4.449 1 97.5 185 ALA A O 1
ATOM 1438 N N . ARG A 1 186 ? 16.328 8.852 3.498 1 98 186 ARG A N 1
ATOM 1439 C CA . ARG A 1 186 ? 15.984 10.047 4.258 1 98 186 ARG A CA 1
ATOM 1440 C C . ARG A 1 186 ? 14.547 9.984 4.77 1 98 186 ARG A C 1
ATOM 1442 O O . ARG A 1 186 ? 13.695 9.336 4.168 1 98 186 ARG A O 1
ATOM 1449 N N . CYS A 1 187 ? 14.297 10.609 5.926 1 97.06 187 CYS A N 1
ATOM 1450 C CA . CYS A 1 187 ? 12.93 10.82 6.402 1 97.06 187 CYS A CA 1
ATOM 1451 C C . CYS A 1 187 ? 12.25 11.945 5.625 1 97.06 187 CYS A C 1
ATOM 1453 O O . CYS A 1 187 ? 12.883 12.602 4.797 1 97.06 187 CYS A O 1
ATOM 1455 N N . ARG A 1 188 ? 11 12.148 5.855 1 96.19 188 ARG A N 1
ATOM 1456 C CA . ARG A 1 188 ? 10.211 13.18 5.184 1 96.19 188 ARG A CA 1
ATOM 1457 C C . ARG A 1 188 ? 10.852 14.555 5.34 1 96.19 188 ARG A C 1
ATOM 1459 O O . ARG A 1 188 ? 10.93 15.32 4.383 1 96.19 188 ARG A O 1
ATOM 1466 N N . LYS A 1 189 ? 11.297 14.859 6.441 1 94.69 189 LYS A N 1
ATOM 1467 C CA . LYS A 1 189 ? 11.828 16.172 6.777 1 94.69 189 LYS A CA 1
ATOM 1468 C C . LYS A 1 189 ? 13.164 16.422 6.074 1 94.69 189 LYS A C 1
ATOM 1470 O O . LYS A 1 189 ? 13.43 17.547 5.617 1 94.69 189 LYS A O 1
ATOM 1475 N N . CYS A 1 190 ? 13.977 15.406 5.953 1 96.56 190 CYS A N 1
ATOM 1476 C CA . CYS A 1 190 ? 15.352 15.57 5.492 1 96.56 190 CYS A CA 1
ATOM 1477 C C . CYS A 1 190 ? 15.453 15.336 3.988 1 96.56 190 CYS A C 1
ATOM 1479 O O . CYS A 1 190 ? 16.484 15.625 3.381 1 96.56 190 CYS A O 1
ATOM 1481 N N . HIS A 1 191 ? 14.375 14.82 3.334 1 97.56 191 HIS A N 1
ATOM 1482 C CA . HIS A 1 191 ? 14.375 14.562 1.898 1 97.56 191 HIS A CA 1
ATOM 1483 C C . HIS A 1 191 ? 14.227 15.852 1.104 1 97.56 191 HIS A C 1
ATOM 1485 O O . HIS A 1 191 ? 13.438 16.719 1.474 1 97.56 191 HIS A O 1
ATOM 1491 N N . GLU A 1 192 ? 15.039 15.93 0.041 1 96.69 192 GLU A N 1
ATOM 1492 C CA . GLU A 1 192 ? 15.039 17.141 -0.774 1 96.69 192 GLU A CA 1
ATOM 1493 C C . GLU A 1 192 ? 15.07 16.797 -2.262 1 96.69 192 GLU A C 1
ATOM 1495 O O . GLU A 1 192 ? 15.781 15.891 -2.684 1 96.69 192 GLU A O 1
ATOM 1500 N N . VAL A 1 193 ? 14.242 17.5 -2.986 1 95.19 193 VAL A N 1
ATOM 1501 C CA . VAL A 1 193 ? 14.297 17.484 -4.445 1 95.19 193 VAL A CA 1
ATOM 1502 C C . VAL A 1 193 ? 14.305 18.922 -4.98 1 95.19 193 VAL A C 1
ATOM 1504 O O . VAL A 1 193 ? 13.445 19.719 -4.613 1 95.19 193 VAL A O 1
ATOM 1507 N N . ILE A 1 194 ? 15.211 19.219 -5.816 1 92.5 194 ILE A N 1
ATOM 1508 C CA . ILE A 1 194 ? 15.344 20.594 -6.324 1 92.5 194 ILE A CA 1
ATOM 1509 C C . ILE A 1 194 ? 14.336 20.828 -7.445 1 92.5 194 ILE A C 1
ATOM 1511 O O . ILE A 1 194 ? 14.219 20.016 -8.367 1 92.5 194 ILE A O 1
ATOM 1515 N N . LYS A 1 195 ? 13.578 21.875 -7.297 1 88.44 195 LYS A N 1
ATOM 1516 C CA . LYS A 1 195 ? 12.594 22.203 -8.32 1 88.44 195 LYS A CA 1
ATOM 1517 C C . LYS A 1 195 ? 13.25 22.953 -9.484 1 88.44 195 LYS A C 1
ATOM 1519 O O . LYS A 1 195 ? 14.219 23.688 -9.297 1 88.44 195 LYS A O 1
ATOM 1524 N N . MET B 1 1 ? 8.789 0.429 20.484 1 23.14 1 MET B N 1
ATOM 1525 C CA . MET B 1 1 ? 7.699 1.366 20.75 1 23.14 1 MET B CA 1
ATOM 1526 C C . MET B 1 1 ? 8.086 2.779 20.328 1 23.14 1 MET B C 1
ATOM 1528 O O . MET B 1 1 ? 8.852 3.455 21.016 1 23.14 1 MET B O 1
ATOM 1532 N N . VAL B 1 2 ? 8.461 2.986 19.141 1 34.25 2 VAL B N 1
ATOM 1533 C CA . VAL B 1 2 ? 8.758 4.355 18.734 1 34.25 2 VAL B CA 1
ATOM 1534 C C . VAL B 1 2 ? 7.711 5.305 19.312 1 34.25 2 VAL B C 1
ATOM 1536 O O . VAL B 1 2 ? 6.512 5.113 19.109 1 34.25 2 VAL B O 1
ATOM 1539 N N . GLU B 1 3 ? 8.023 6.016 20.344 1 36.5 3 GLU B N 1
ATOM 1540 C CA . GLU B 1 3 ? 7.215 6.895 21.172 1 36.5 3 GLU B CA 1
ATOM 1541 C C . GLU B 1 3 ? 6.375 7.844 20.328 1 36.5 3 GLU B C 1
ATOM 1543 O O . GLU B 1 3 ? 6.832 8.32 19.297 1 36.5 3 GLU B O 1
ATOM 1548 N N . ILE B 1 4 ? 5.02 7.832 20.547 1 40.81 4 ILE B N 1
ATOM 1549 C CA . ILE B 1 4 ? 3.949 8.688 20.047 1 40.81 4 ILE B CA 1
ATOM 1550 C C . ILE B 1 4 ? 4.473 10.117 19.875 1 40.81 4 ILE B C 1
ATOM 1552 O O . ILE B 1 4 ? 4.168 10.773 18.875 1 40.81 4 ILE B O 1
ATOM 1556 N N . VAL B 1 5 ? 5.234 10.5 20.922 1 42.25 5 VAL B N 1
ATOM 1557 C CA . VAL B 1 5 ? 5.605 11.906 21.047 1 42.25 5 VAL B CA 1
ATOM 1558 C C . VAL B 1 5 ? 6.543 12.297 19.906 1 42.25 5 VAL B C 1
ATOM 1560 O O . VAL B 1 5 ? 6.422 13.391 19.344 1 42.25 5 VAL B O 1
ATOM 1563 N N . GLU B 1 6 ? 7.508 11.469 19.656 1 46.03 6 GLU B N 1
ATOM 156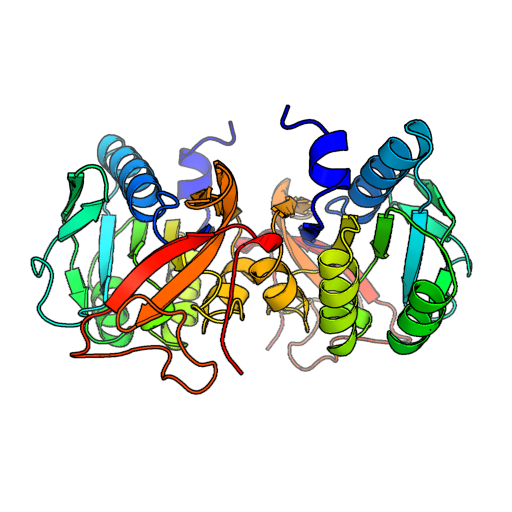4 C CA . GLU B 1 6 ? 8.484 11.797 18.625 1 46.03 6 GLU B CA 1
ATOM 1565 C C . GLU B 1 6 ? 7.84 11.797 17.25 1 46.03 6 GLU B C 1
ATOM 1567 O O . GLU B 1 6 ? 8.234 12.578 16.375 1 46.03 6 GLU B O 1
ATOM 1572 N N . CYS B 1 7 ? 6.789 11.016 17.031 1 47.69 7 CYS B N 1
ATOM 1573 C CA . CYS B 1 7 ? 5.992 11.102 15.82 1 47.69 7 CYS B CA 1
ATOM 1574 C C . CYS B 1 7 ? 5.32 12.461 15.695 1 47.69 7 CYS B C 1
ATOM 1576 O O . CYS B 1 7 ? 5.094 12.945 14.586 1 47.69 7 CYS B O 1
ATOM 1578 N N . ALA B 1 8 ? 5.027 13.125 17 1 49.25 8 ALA B N 1
ATOM 1579 C CA . ALA B 1 8 ? 4.289 14.391 17.047 1 49.25 8 ALA B CA 1
ATOM 1580 C C . ALA B 1 8 ? 5.074 15.508 16.375 1 49.25 8 ALA B C 1
ATOM 1582 O O . ALA B 1 8 ? 4.488 16.422 15.797 1 49.25 8 ALA B O 1
ATOM 1583 N N . GLN B 1 9 ? 6.402 15.383 16.484 1 59.34 9 GLN B N 1
ATOM 1584 C CA . GLN B 1 9 ? 7.102 16.531 15.906 1 59.34 9 GLN B CA 1
ATOM 1585 C C . GLN B 1 9 ? 7.496 16.25 14.453 1 59.34 9 GLN B C 1
ATOM 1587 O O . GLN B 1 9 ? 7.816 17.188 13.711 1 59.34 9 GLN B O 1
ATOM 1592 N N . ARG B 1 10 ? 7.227 14.953 14.109 1 82.31 10 ARG B N 1
ATOM 1593 C CA . ARG B 1 10 ? 7.574 14.648 12.727 1 82.31 10 ARG B CA 1
ATOM 1594 C C . ARG B 1 10 ? 6.352 14.18 11.938 1 82.31 10 ARG B C 1
ATOM 1596 O O . ARG B 1 10 ? 5.68 13.227 12.344 1 82.31 10 ARG B O 1
ATOM 1603 N N . GLY B 1 11 ? 5.867 15.086 11.008 1 94.38 11 GLY B N 1
ATOM 1604 C CA . GLY B 1 11 ? 4.715 14.797 10.164 1 94.38 11 GLY B CA 1
ATOM 1605 C C . GLY B 1 11 ? 4.738 13.391 9.586 1 94.38 11 GLY B C 1
ATOM 1606 O O . GLY B 1 11 ? 5.801 12.867 9.258 1 94.38 11 GLY B O 1
ATOM 1607 N N . SER B 1 12 ? 3.604 12.742 9.617 1 97 12 SER B N 1
ATOM 1608 C CA . SER B 1 12 ? 3.514 11.391 9.086 1 97 12 SER B CA 1
ATOM 1609 C C . SER B 1 12 ? 2.129 11.109 8.516 1 97 12 SER B C 1
ATOM 1611 O O . SER B 1 12 ? 1.151 11.75 8.898 1 97 12 SER B O 1
ATOM 1613 N N . ILE B 1 13 ? 2.133 10.234 7.613 1 98.12 13 ILE B N 1
ATOM 1614 C CA . ILE B 1 13 ? 0.892 9.695 7.066 1 98.12 13 ILE B CA 1
ATOM 1615 C C . ILE B 1 13 ? 0.789 8.211 7.391 1 98.12 13 ILE B C 1
ATOM 1617 O O . ILE B 1 13 ? 1.723 7.445 7.133 1 98.12 13 ILE B O 1
ATOM 1621 N N . GLU B 1 14 ? -0.303 7.855 7.992 1 98.31 14 GLU B N 1
ATOM 1622 C CA . GLU B 1 14 ? -0.672 6.469 8.273 1 98.31 14 GLU B CA 1
ATOM 1623 C C . GLU B 1 14 ? -1.933 6.07 7.512 1 98.31 14 GLU B C 1
ATOM 1625 O O . GLU B 1 14 ? -2.943 6.77 7.562 1 98.31 14 GLU B O 1
ATOM 1630 N N . VAL B 1 15 ? -1.841 4.941 6.859 1 98.75 15 VAL B N 1
ATOM 1631 C CA . VAL B 1 15 ? -2.979 4.496 6.059 1 98.75 15 VAL B CA 1
ATOM 1632 C C . VAL B 1 15 ? -3.477 3.148 6.578 1 98.75 15 VAL B C 1
ATOM 1634 O O . VAL B 1 15 ? -2.693 2.207 6.734 1 98.75 15 VAL B O 1
ATOM 1637 N N . ILE B 1 16 ? -4.75 3.074 6.883 1 98.69 16 ILE B N 1
ATOM 1638 C CA . ILE B 1 16 ? -5.449 1.853 7.27 1 98.69 16 ILE B CA 1
ATOM 1639 C C . ILE B 1 16 ? -6.348 1.387 6.125 1 98.69 16 ILE B C 1
ATOM 1641 O O . ILE B 1 16 ? -7.289 2.084 5.746 1 98.69 16 ILE B O 1
ATOM 1645 N N . VAL B 1 17 ? -6 0.192 5.613 1 98.81 17 VAL B N 1
ATOM 1646 C CA . VAL B 1 17 ? -6.758 -0.233 4.441 1 98.81 17 VAL B CA 1
ATOM 1647 C C . VAL B 1 17 ? -7.23 -1.674 4.625 1 98.81 17 VAL B C 1
ATOM 1649 O O . VAL B 1 17 ? -6.785 -2.365 5.543 1 98.81 17 VAL B O 1
ATOM 1652 N N . GLY B 1 18 ? -8.117 -2.104 3.742 1 98.44 18 GLY B N 1
ATOM 1653 C CA . GLY B 1 18 ? -8.719 -3.43 3.73 1 98.44 18 GLY B CA 1
ATOM 1654 C C . GLY B 1 18 ? -10.117 -3.449 3.141 1 98.44 18 GLY B C 1
ATOM 1655 O O . GLY B 1 18 ? -10.648 -2.404 2.76 1 98.44 18 GLY B O 1
ATOM 1656 N N . PRO B 1 19 ? -10.617 -4.633 3.043 1 98.06 19 PRO B N 1
ATOM 1657 C CA . PRO B 1 19 ? -11.984 -4.75 2.525 1 98.06 19 PRO B CA 1
ATOM 1658 C C . PRO B 1 19 ? -13.031 -4.242 3.514 1 98.06 19 PRO B C 1
ATOM 1660 O O . PRO B 1 19 ? -12.695 -3.887 4.645 1 98.06 19 PRO B O 1
ATOM 1663 N N . MET B 1 20 ? -14.25 -4.188 3.002 1 94 20 MET B N 1
ATOM 1664 C CA . MET B 1 20 ? -15.344 -3.936 3.938 1 94 20 MET B CA 1
ATOM 1665 C C . MET B 1 20 ? -15.367 -4.984 5.043 1 94 20 MET B C 1
ATOM 1667 O O . MET B 1 20 ? -15 -6.141 4.816 1 94 20 MET B O 1
ATOM 1671 N N . TYR B 1 21 ? -15.68 -4.496 6.297 1 94 21 TYR B N 1
ATOM 1672 C CA . TYR B 1 21 ? -15.836 -5.336 7.48 1 94 21 TYR B CA 1
ATOM 1673 C C . TYR B 1 21 ? -14.484 -5.742 8.047 1 94 21 TYR B C 1
ATOM 1675 O O . TYR B 1 21 ? -14.406 -6.594 8.938 1 94 21 TYR B O 1
ATOM 1683 N N . ALA B 1 22 ? -13.438 -5.141 7.598 1 97 22 ALA B N 1
ATOM 1684 C CA . ALA B 1 22 ? -12.109 -5.465 8.102 1 97 22 ALA B CA 1
ATOM 1685 C C . ALA B 1 22 ? -11.805 -4.699 9.391 1 97 22 ALA B C 1
ATOM 1687 O O . ALA B 1 22 ? -10.797 -4.953 10.047 1 97 22 ALA B O 1
ATOM 1688 N N . GLY B 1 23 ? -12.641 -3.719 9.773 1 94.75 23 GLY B N 1
ATOM 1689 C CA . GLY B 1 23 ? -12.422 -2.949 10.992 1 94.75 23 GLY B CA 1
ATOM 1690 C C . GLY B 1 23 ? -11.609 -1.691 10.758 1 94.75 23 GLY B C 1
ATOM 1691 O O . GLY B 1 23 ? -10.922 -1.216 11.672 1 94.75 23 GLY B O 1
ATOM 1692 N N . LYS B 1 24 ? -11.617 -1.149 9.609 1 95.69 24 LYS B N 1
ATOM 1693 C CA . LYS B 1 24 ? -10.836 0.041 9.273 1 95.69 24 LYS B CA 1
ATOM 1694 C C . LYS B 1 24 ? -11.266 1.23 10.133 1 95.69 24 LYS B C 1
ATOM 1696 O O . LYS B 1 24 ? -10.422 1.896 10.742 1 95.69 24 LYS B O 1
ATOM 1701 N N . SER B 1 25 ? -12.586 1.485 10.141 1 93.62 25 SER B N 1
ATOM 1702 C CA . SER B 1 25 ? -13.094 2.613 10.914 1 93.62 25 SER B CA 1
ATOM 1703 C C . SER B 1 25 ? -12.852 2.416 12.406 1 93.62 25 SER B C 1
ATOM 1705 O O . SER B 1 25 ? -12.539 3.369 13.125 1 93.62 25 SER B O 1
ATOM 1707 N N . GLU B 1 26 ? -12.961 1.203 12.844 1 94.44 26 GLU B N 1
ATOM 1708 C CA . GLU B 1 26 ? -12.695 0.896 14.242 1 94.44 26 GLU B CA 1
ATOM 1709 C C . GLU B 1 26 ? -11.25 1.212 14.617 1 94.44 26 GLU B C 1
ATOM 1711 O O . GLU B 1 26 ? -10.992 1.812 15.664 1 94.44 26 GLU B O 1
ATOM 1716 N N . GLU B 1 27 ? -10.375 0.808 13.766 1 96.38 27 GLU B N 1
ATOM 1717 C CA . GLU B 1 27 ? -8.961 1.069 14 1 96.38 27 GLU B CA 1
ATOM 1718 C C . GLU B 1 27 ? -8.656 2.564 13.961 1 96.38 27 GLU B C 1
ATOM 1720 O O . GLU B 1 27 ? -7.887 3.072 14.773 1 96.38 27 GLU B O 1
ATOM 1725 N N . LEU B 1 28 ? -9.289 3.252 13.031 1 96.44 28 LEU B N 1
ATOM 1726 C CA . LEU B 1 28 ? -9.141 4.699 12.961 1 96.44 28 LEU B CA 1
ATOM 1727 C C . LEU B 1 28 ? -9.609 5.363 14.25 1 96.44 28 LEU B C 1
ATOM 1729 O O . LEU B 1 28 ? -8.906 6.195 14.82 1 96.44 28 LEU B O 1
ATOM 1733 N N . ILE B 1 29 ? -10.75 4.93 14.727 1 95.31 29 ILE B N 1
ATOM 1734 C CA . ILE B 1 29 ? -11.344 5.492 15.938 1 95.31 29 ILE B CA 1
ATOM 1735 C C . ILE B 1 29 ? -10.438 5.219 17.125 1 95.31 29 ILE B C 1
ATOM 1737 O O . ILE B 1 29 ? -10.211 6.102 17.953 1 95.31 29 ILE B O 1
ATOM 1741 N N . ARG B 1 30 ? -9.883 4.004 17.156 1 96.06 30 ARG B N 1
ATOM 1742 C CA . ARG B 1 30 ? -8.977 3.646 18.25 1 96.06 30 ARG B CA 1
ATOM 1743 C C . ARG B 1 30 ? -7.77 4.582 18.281 1 96.06 30 ARG B C 1
ATOM 1745 O O . ARG B 1 30 ? -7.395 5.078 19.344 1 96.06 30 ARG B O 1
ATOM 1752 N N . ARG B 1 31 ? -7.215 4.898 17.156 1 95.88 31 ARG B N 1
ATOM 1753 C CA . ARG B 1 31 ? -6.035 5.75 17.078 1 95.88 31 ARG B CA 1
ATOM 1754 C C . ARG B 1 31 ? -6.379 7.199 17.406 1 95.88 31 ARG B C 1
ATOM 1756 O O . ARG B 1 31 ? -5.613 7.883 18.094 1 95.88 31 ARG B O 1
ATOM 1763 N N . VAL B 1 32 ? -7.477 7.625 16.922 1 94.75 32 VAL B N 1
ATOM 1764 C CA . VAL B 1 32 ? -7.926 8.984 17.203 1 94.75 32 VAL B CA 1
ATOM 1765 C C . VAL B 1 32 ? -8.188 9.148 18.703 1 94.75 32 VAL B C 1
ATOM 1767 O O . VAL B 1 32 ? -7.809 10.164 19.297 1 94.75 32 VAL B O 1
ATOM 1770 N N . ASN B 1 33 ? -8.781 8.156 19.312 1 94.56 33 ASN B N 1
ATOM 1771 C CA . ASN B 1 33 ? -9.055 8.211 20.734 1 94.56 33 ASN B CA 1
ATOM 1772 C C . ASN B 1 33 ? -7.77 8.297 21.562 1 94.56 33 ASN B C 1
ATOM 1774 O O . ASN B 1 33 ? -7.707 9.023 22.547 1 94.56 33 ASN B O 1
ATOM 1778 N N . ARG B 1 34 ? -6.832 7.562 21.141 1 94.69 34 ARG B N 1
ATOM 1779 C CA . ARG B 1 34 ? -5.535 7.625 21.812 1 94.69 34 ARG B CA 1
ATOM 1780 C C . ARG B 1 34 ? -4.945 9.031 21.734 1 94.69 34 ARG B C 1
ATOM 1782 O O . ARG B 1 34 ? -4.359 9.516 22.703 1 94.69 34 ARG B O 1
ATOM 1789 N N . ALA B 1 35 ? -5.09 9.656 20.594 1 93.62 35 ALA B N 1
ATOM 1790 C CA . ALA B 1 35 ? -4.613 11.023 20.422 1 93.62 35 ALA B CA 1
ATOM 1791 C C . ALA B 1 35 ? -5.359 11.984 21.344 1 93.62 35 ALA B C 1
ATOM 1793 O O . ALA B 1 35 ? -4.75 12.859 21.969 1 93.62 35 ALA B O 1
ATOM 1794 N N . LYS B 1 36 ? -6.621 11.781 21.469 1 92.44 36 LYS B N 1
ATOM 1795 C CA . LYS B 1 36 ? -7.438 12.641 22.328 1 92.44 36 LYS B CA 1
ATOM 1796 C C . LYS B 1 36 ? -7.062 12.484 23.797 1 92.44 36 LYS B C 1
ATOM 1798 O O . LYS B 1 36 ? -7.016 13.461 24.547 1 92.44 36 LYS B O 1
ATOM 1803 N N . ILE B 1 37 ? -6.809 11.258 24.188 1 93.62 37 ILE B N 1
ATOM 1804 C CA . ILE B 1 37 ? -6.379 10.977 25.547 1 93.62 37 ILE B CA 1
ATOM 1805 C C . ILE B 1 37 ? -5.086 11.742 25.844 1 93.62 37 ILE B C 1
ATOM 1807 O O . ILE B 1 37 ? -4.883 12.211 26.969 1 93.62 37 ILE B O 1
ATOM 1811 N N . ALA B 1 38 ? -4.262 11.906 24.875 1 93.81 38 ALA B N 1
ATOM 1812 C CA . ALA B 1 38 ? -2.998 12.625 25 1 93.81 38 ALA B CA 1
ATOM 1813 C C . ALA B 1 38 ? -3.201 14.133 24.828 1 93.81 38 ALA B C 1
ATOM 1815 O O . ALA B 1 38 ? -2.236 14.875 24.641 1 93.81 38 ALA B O 1
ATOM 1816 N N . ASP B 1 39 ? -4.422 14.594 24.75 1 94.38 39 ASP B N 1
ATOM 1817 C CA . ASP B 1 39 ? -4.824 16 24.688 1 94.38 39 ASP B CA 1
ATOM 1818 C C . ASP B 1 39 ? -4.383 16.625 23.359 1 94.38 39 ASP B C 1
ATOM 1820 O O . ASP B 1 39 ? -4.035 17.812 23.312 1 94.38 39 ASP B O 1
ATOM 1824 N N . LEU B 1 40 ? -4.32 15.82 22.328 1 94.19 40 LEU B N 1
ATOM 1825 C CA . LEU B 1 40 ? -4.047 16.344 20.984 1 94.19 40 LEU B CA 1
ATOM 1826 C C . LEU B 1 40 ? -5.34 16.75 20.281 1 94.19 40 LEU B C 1
ATOM 1828 O O . LEU B 1 40 ? -6.367 16.094 20.422 1 94.19 40 LEU B O 1
ATOM 1832 N N . LYS B 1 41 ? -5.25 17.859 19.578 1 94.75 41 LYS B N 1
ATOM 1833 C CA . LYS B 1 41 ? -6.395 18.344 18.812 1 94.75 41 LYS B CA 1
ATOM 1834 C C . LYS B 1 41 ? -6.559 17.578 17.516 1 94.75 41 LYS B C 1
ATOM 1836 O O . LYS B 1 41 ? -5.648 17.547 16.688 1 94.75 41 LYS B O 1
ATOM 1841 N N . VAL B 1 42 ? -7.789 17 17.328 1 95.38 42 VAL B N 1
ATOM 1842 C CA . VAL B 1 42 ? -8.031 16.156 16.156 1 95.38 42 VAL B CA 1
ATOM 1843 C C . VAL B 1 42 ? -9.062 16.797 15.25 1 95.38 42 VAL B C 1
ATOM 1845 O O . VAL B 1 42 ? -10.102 17.281 15.719 1 95.38 42 VAL B O 1
ATOM 1848 N N . LEU B 1 43 ? -8.766 16.922 13.984 1 95.56 43 LEU B N 1
ATOM 1849 C CA . LEU B 1 43 ? -9.727 17.188 12.922 1 95.56 43 LEU B CA 1
ATOM 1850 C C . LEU B 1 43 ? -10.07 15.914 12.164 1 95.56 43 LEU B C 1
ATOM 1852 O O . LEU B 1 43 ? -9.195 15.297 11.547 1 95.56 43 LEU B O 1
ATOM 1856 N N . ALA B 1 44 ? -11.328 15.523 12.234 1 95.5 44 ALA B N 1
ATOM 1857 C CA . ALA B 1 44 ? -11.758 14.273 11.617 1 95.5 44 ALA B CA 1
ATOM 1858 C C . ALA B 1 44 ? -12.812 14.516 10.539 1 95.5 44 ALA B C 1
ATOM 1860 O O . ALA B 1 44 ? -13.742 15.305 10.742 1 95.5 44 ALA B O 1
ATOM 1861 N N . PHE B 1 45 ? -12.641 13.773 9.391 1 95.06 45 PHE B N 1
ATOM 1862 C CA . PHE B 1 45 ? -13.539 13.984 8.258 1 95.06 45 PHE B CA 1
ATOM 1863 C C . PHE B 1 45 ? -14.008 12.656 7.68 1 95.06 45 PHE B C 1
ATOM 1865 O O . PHE B 1 45 ? -13.32 11.641 7.824 1 95.06 45 PHE B O 1
ATOM 1872 N N . LYS B 1 46 ? -15.133 12.656 7.031 1 93.5 46 LYS B N 1
ATOM 1873 C CA . LYS B 1 46 ? -15.641 11.586 6.18 1 93.5 46 LYS B CA 1
ATOM 1874 C C . LYS B 1 46 ? -16.391 12.148 4.98 1 93.5 46 LYS B C 1
ATOM 1876 O O . LYS B 1 46 ? -16.922 13.266 5.039 1 93.5 46 LYS B O 1
ATOM 1881 N N . PRO B 1 47 ? -16.359 11.445 3.82 1 91.38 47 PRO B N 1
ATOM 1882 C CA . PRO B 1 47 ? -17.172 11.914 2.695 1 91.38 47 PRO B CA 1
ATOM 1883 C C . PRO B 1 47 ? -18.672 11.898 3.004 1 91.38 47 PRO B C 1
ATOM 1885 O O . PRO B 1 47 ? -19.156 10.992 3.693 1 91.38 47 PRO B O 1
ATOM 1888 N N . ALA B 1 48 ? -19.266 13.008 2.609 1 83.88 48 ALA B N 1
ATOM 1889 C CA . ALA B 1 48 ? -20.719 13.047 2.703 1 83.88 48 ALA B CA 1
ATOM 1890 C C . ALA B 1 48 ? -21.375 12.148 1.653 1 83.88 48 ALA B C 1
ATOM 1892 O O . ALA B 1 48 ? -21.391 12.484 0.467 1 83.88 48 ALA B O 1
ATOM 1893 N N . ILE B 1 49 ? -20.953 10.867 1.726 1 69.19 49 ILE B N 1
ATOM 1894 C CA . ILE B 1 49 ? -21.578 9.992 0.733 1 69.19 49 ILE B CA 1
ATOM 1895 C C . ILE B 1 49 ? -23.078 9.914 0.979 1 69.19 49 ILE B C 1
ATOM 1897 O O . ILE B 1 49 ? -23.547 10.211 2.078 1 69.19 49 ILE B O 1
ATOM 1901 N N . ASP B 1 50 ? -23.953 9.414 0.293 1 53.06 50 ASP B N 1
ATOM 1902 C CA . ASP B 1 50 ? -25.406 9.445 0.378 1 53.06 50 ASP B CA 1
ATOM 1903 C C . ASP B 1 50 ? -25.875 9.359 1.829 1 53.06 50 ASP B C 1
ATOM 1905 O O . ASP B 1 50 ? -25.094 9.016 2.719 1 53.06 50 ASP B O 1
ATOM 1909 N N . ASN B 1 51 ? -27.219 9.789 2.131 1 45.78 51 ASN B N 1
ATOM 1910 C CA . ASN B 1 51 ? -28.156 10.055 3.211 1 45.78 51 ASN B CA 1
ATOM 1911 C C . ASN B 1 51 ? -28.125 8.953 4.266 1 45.78 51 ASN B C 1
ATOM 1913 O O . ASN B 1 51 ? -29.062 8.812 5.047 1 45.78 51 ASN B O 1
ATOM 1917 N N . ARG B 1 52 ? -27.312 7.969 3.943 1 43.66 52 ARG B N 1
ATOM 1918 C CA . ARG B 1 52 ? -27.703 6.895 4.848 1 43.66 52 ARG B CA 1
ATOM 1919 C C . ARG B 1 52 ? -27.312 7.211 6.285 1 43.66 52 ARG B C 1
ATOM 1921 O O . ARG B 1 52 ? -27.906 6.691 7.23 1 43.66 52 ARG B O 1
ATOM 1928 N N . TYR B 1 53 ? -25.984 7.637 6.523 1 47.5 53 TYR B N 1
ATOM 1929 C CA . TYR B 1 53 ? -25.594 7.688 7.926 1 47.5 53 TYR B CA 1
ATOM 1930 C C . TYR B 1 53 ? -25.609 9.117 8.445 1 47.5 53 TYR B C 1
ATOM 1932 O O . TYR B 1 53 ? -25.562 10.07 7.664 1 47.5 53 TYR B O 1
ATOM 1940 N N . CYS B 1 54 ? -25.719 9.18 9.852 1 51.25 54 CYS B N 1
ATOM 1941 C CA . CYS B 1 54 ? -25.719 10.367 10.695 1 51.25 54 CYS B CA 1
ATOM 1942 C C . CYS B 1 54 ? -24.562 11.289 10.344 1 51.25 54 CYS B C 1
ATOM 1944 O O . CYS B 1 54 ? -23.438 10.828 10.141 1 51.25 54 CYS B O 1
ATOM 1946 N N . VAL B 1 55 ? -24.734 12.602 9.93 1 59.56 55 VAL B N 1
ATOM 1947 C CA . VAL B 1 55 ? -23.984 13.672 9.273 1 59.56 55 VAL B CA 1
ATOM 1948 C C . VAL B 1 55 ? -22.688 13.953 10.039 1 59.56 55 VAL B C 1
ATOM 1950 O O . VAL B 1 55 ? -21.656 14.219 9.438 1 59.56 55 VAL B O 1
ATOM 1953 N N . ASP B 1 56 ? -22.578 13.633 11.312 1 65.94 56 ASP B N 1
ATOM 1954 C CA . ASP B 1 56 ? -21.438 14.219 11.992 1 65.94 56 ASP B CA 1
ATOM 1955 C C . ASP B 1 56 ? -20.719 13.18 12.844 1 65.94 56 ASP B C 1
ATOM 1957 O O . ASP B 1 56 ? -20.219 13.492 13.938 1 65.94 56 ASP B O 1
ATOM 1961 N N . ASN B 1 57 ? -20.891 11.844 12.43 1 77.69 57 ASN B N 1
ATOM 1962 C CA . ASN B 1 57 ? -20.156 10.852 13.211 1 77.69 57 ASN B CA 1
ATOM 1963 C C . ASN B 1 57 ? -19.656 9.711 12.336 1 77.69 57 ASN B C 1
ATOM 1965 O O . ASN B 1 57 ? -20.281 9.367 11.328 1 77.69 57 ASN B O 1
ATOM 1969 N N . ILE B 1 58 ? -18.531 9.234 12.68 1 78.44 58 ILE B N 1
ATOM 1970 C CA . ILE B 1 58 ? -18.047 7.953 12.18 1 78.44 58 ILE B CA 1
ATOM 1971 C C . ILE B 1 58 ? -18.484 6.836 13.125 1 78.44 58 ILE B C 1
ATOM 1973 O O . ILE B 1 58 ? -18.281 6.926 14.336 1 78.44 58 ILE B O 1
ATOM 1977 N N . THR B 1 59 ? -19.219 5.926 12.648 1 71.12 59 THR B N 1
ATOM 1978 C CA . THR B 1 59 ? -19.641 4.77 13.43 1 71.12 59 THR B CA 1
ATOM 1979 C C . THR B 1 59 ? -19.062 3.48 12.852 1 71.12 59 THR B C 1
ATOM 1981 O O . THR B 1 59 ? -19.266 3.178 11.672 1 71.12 59 THR B O 1
ATOM 1984 N N . SER B 1 60 ? -18.297 2.768 13.742 1 72.38 60 SER B N 1
ATOM 1985 C CA . SER B 1 60 ? -17.75 1.487 13.297 1 72.38 60 SER B CA 1
ATOM 1986 C C . SER B 1 60 ? -18.828 0.408 13.281 1 72.38 60 SER B C 1
ATOM 1988 O O . SER B 1 60 ? -19.906 0.587 13.852 1 72.38 60 SER B O 1
ATOM 1990 N N . HIS B 1 61 ? -18.484 -0.661 12.617 1 69.19 61 HIS B N 1
ATOM 1991 C CA . HIS B 1 61 ? -19.406 -1.785 12.547 1 69.19 61 HIS B CA 1
ATOM 1992 C C . HIS B 1 61 ? -19.703 -2.354 13.93 1 69.19 61 HIS B C 1
ATOM 1994 O O . HIS B 1 61 ? -20.766 -2.916 14.164 1 69.19 61 HIS B O 1
ATOM 2000 N N . ASN B 1 62 ? -18.75 -2.102 14.797 1 69.94 62 ASN B N 1
ATOM 2001 C CA . ASN B 1 62 ? -18.922 -2.619 16.141 1 69.94 62 ASN B CA 1
ATOM 2002 C C . ASN B 1 62 ? -19.531 -1.567 17.078 1 69.94 62 ASN B C 1
ATOM 2004 O O . ASN B 1 62 ? -19.5 -1.729 18.297 1 69.94 62 ASN B O 1
ATOM 2008 N N . GLY B 1 63 ? -19.906 -0.424 16.516 1 71.12 63 GLY B N 1
ATOM 2009 C CA . GLY B 1 63 ? -20.719 0.521 17.25 1 71.12 63 GLY B CA 1
ATOM 2010 C C . GLY B 1 63 ? -19.906 1.643 17.875 1 71.12 63 GLY B C 1
ATOM 2011 O O . GLY B 1 63 ? -20.453 2.512 18.562 1 71.12 63 GLY B O 1
ATOM 2012 N N . LYS B 1 64 ? -18.609 1.694 17.734 1 75.81 64 LYS B N 1
ATOM 2013 C CA . LYS B 1 64 ? -17.828 2.82 18.234 1 75.81 64 LYS B CA 1
ATOM 2014 C C . LYS B 1 64 ? -18.094 4.078 17.406 1 75.81 64 LYS B C 1
ATOM 2016 O O . LYS B 1 64 ? -18.266 4 16.188 1 75.81 64 LYS B O 1
ATOM 2021 N N . GLN B 1 65 ? -18.141 5.25 18.109 1 77.88 65 GLN B N 1
ATOM 2022 C CA . GLN B 1 65 ? -18.469 6.492 17.422 1 77.88 65 GLN B CA 1
ATOM 2023 C C . GLN B 1 65 ? -17.438 7.57 17.688 1 77.88 65 GLN B C 1
ATOM 2025 O O . GLN B 1 65 ? -16.781 7.57 18.734 1 77.88 65 GLN B O 1
ATOM 2030 N N . MET B 1 66 ? -17.203 8.312 16.656 1 84.62 66 MET B N 1
ATOM 2031 C CA . MET B 1 66 ? -16.344 9.484 16.766 1 84.62 66 MET B CA 1
ATOM 2032 C C . MET B 1 66 ? -16.906 10.664 15.992 1 84.62 66 MET B C 1
ATOM 2034 O O . MET B 1 66 ? -17.422 10.492 14.891 1 84.62 66 MET B O 1
ATOM 2038 N N . GLU B 1 67 ? -16.859 11.766 16.672 1 85.25 67 GLU B N 1
ATOM 2039 C CA . GLU B 1 67 ? -17.297 12.969 15.969 1 85.25 67 GLU B CA 1
ATOM 2040 C C . GLU B 1 67 ? -16.406 13.273 14.773 1 85.25 67 GLU B C 1
ATOM 2042 O O . GLU B 1 67 ? -15.18 13.141 14.852 1 85.25 67 GLU B O 1
ATOM 2047 N N . CYS B 1 68 ? -17.062 13.555 13.641 1 90.69 68 CYS B N 1
ATOM 2048 C CA . CYS B 1 68 ? -16.312 13.945 12.445 1 90.69 68 CYS B CA 1
ATOM 2049 C C . CYS B 1 68 ? -17.141 14.914 11.594 1 90.69 68 CYS B C 1
ATOM 2051 O O . CYS B 1 68 ? -18.312 15.164 11.875 1 90.69 68 CYS B O 1
ATOM 2053 N N . ILE B 1 69 ? -16.516 15.555 10.742 1 90.44 69 ILE B N 1
ATOM 2054 C CA . ILE B 1 69 ? -17.156 16.484 9.805 1 90.44 69 ILE B CA 1
ATOM 2055 C C . ILE B 1 69 ? -17.359 15.797 8.461 1 90.44 69 ILE B C 1
ATOM 2057 O O . ILE B 1 69 ? -16.422 15.266 7.871 1 90.44 69 ILE B O 1
ATOM 2061 N N . ALA B 1 70 ? -18.594 15.758 7.992 1 91.62 70 ALA B N 1
ATOM 2062 C CA . ALA B 1 70 ? -18.891 15.242 6.66 1 91.62 70 ALA B CA 1
ATOM 2063 C C . ALA B 1 70 ? -18.594 16.281 5.586 1 91.62 70 ALA B C 1
ATOM 2065 O O . ALA B 1 70 ? -19 17.438 5.715 1 91.62 70 ALA B O 1
ATOM 2066 N N . VAL B 1 71 ? -17.875 15.867 4.578 1 92.31 71 VAL B N 1
ATOM 2067 C CA . VAL B 1 71 ? -17.516 16.812 3.529 1 92.31 71 VAL B CA 1
ATOM 2068 C C . VAL B 1 71 ? -17.906 16.25 2.166 1 92.31 71 VAL B C 1
ATOM 2070 O O . VAL B 1 71 ? -17.828 15.039 1.942 1 92.31 71 VAL B O 1
ATOM 2073 N N . ASP B 1 72 ? -18.234 17.125 1.21 1 87.75 72 ASP B N 1
ATOM 2074 C CA . ASP B 1 72 ? -18.609 16.688 -0.135 1 87.75 72 ASP B CA 1
ATOM 2075 C C . ASP B 1 72 ? -17.375 16.516 -1.017 1 87.75 72 ASP B C 1
ATOM 2077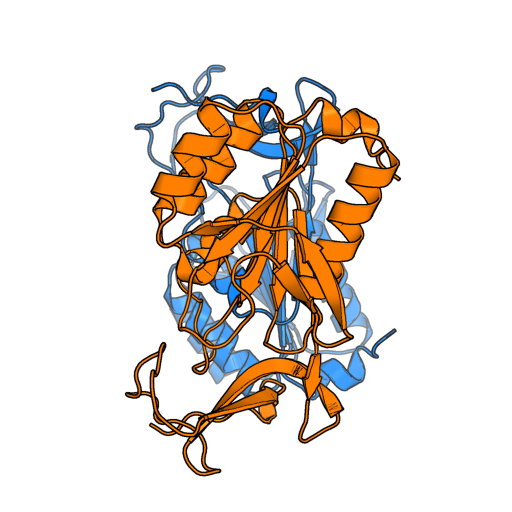 O O . ASP B 1 72 ? -17.422 15.766 -1.999 1 87.75 72 ASP B O 1
ATOM 2081 N N . ASP B 1 73 ? -16.375 17.25 -0.627 1 90.31 73 ASP B N 1
ATOM 2082 C CA . ASP B 1 73 ? -15.148 17.156 -1.408 1 90.31 73 ASP B CA 1
ATOM 2083 C C . ASP B 1 73 ? -13.93 17.5 -0.554 1 90.31 73 ASP B C 1
ATOM 2085 O O . ASP B 1 73 ? -14.062 18.109 0.513 1 90.31 73 ASP B O 1
ATOM 2089 N N . ALA B 1 74 ? -12.789 17.172 -1.033 1 93.06 74 ALA B N 1
ATOM 2090 C CA . ALA B 1 74 ? -11.539 17.328 -0.3 1 93.06 74 ALA B CA 1
ATOM 2091 C C . ALA B 1 74 ? -11.219 18.797 -0.089 1 93.06 74 ALA B C 1
ATOM 2093 O O . ALA B 1 74 ? -10.516 19.156 0.864 1 93.06 74 ALA B O 1
ATOM 2094 N N . GLU B 1 75 ? -11.727 19.672 -0.93 1 92.38 75 GLU B N 1
ATOM 2095 C CA . GLU B 1 75 ? -11.438 21.109 -0.832 1 92.38 75 GLU B CA 1
ATOM 2096 C C . GLU B 1 75 ? -11.938 21.688 0.491 1 92.38 75 GLU B C 1
ATOM 2098 O O . GLU B 1 75 ? -11.336 22.594 1.044 1 92.38 75 GLU B O 1
ATOM 2103 N N . LYS B 1 76 ? -13.039 21.141 0.928 1 92.69 76 LYS B N 1
ATOM 2104 C CA . LYS B 1 76 ? -13.586 21.594 2.203 1 92.69 76 LYS B CA 1
ATOM 2105 C C . LYS B 1 76 ? -12.641 21.25 3.355 1 92.69 76 LYS B C 1
ATOM 2107 O O . LYS B 1 76 ? -12.555 22.016 4.328 1 92.69 76 LYS B O 1
ATOM 2112 N N . ILE B 1 77 ? -11.938 20.156 3.252 1 95.38 77 ILE B N 1
ATOM 2113 C CA . ILE B 1 77 ? -10.953 19.781 4.262 1 95.38 77 ILE B CA 1
ATOM 2114 C C . ILE B 1 77 ? -9.836 20.828 4.305 1 95.38 77 ILE B C 1
ATOM 2116 O O . ILE B 1 77 ? -9.383 21.219 5.383 1 95.38 77 ILE B O 1
ATOM 2120 N N . LEU B 1 78 ? -9.469 21.234 3.145 1 94.06 78 LEU B N 1
ATOM 2121 C CA . LEU B 1 78 ? -8.406 22.234 3.033 1 94.06 78 LEU B CA 1
ATOM 2122 C C . LEU B 1 78 ? -8.773 23.5 3.781 1 94.06 78 LEU B C 1
ATOM 2124 O O . LEU B 1 78 ? -7.926 24.109 4.441 1 94.06 78 LEU B O 1
ATOM 2128 N N . GLU B 1 79 ? -10.008 23.922 3.695 1 92.88 79 GLU B N 1
ATOM 2129 C CA . GLU B 1 79 ? -10.484 25.109 4.391 1 92.88 79 GLU B CA 1
ATOM 2130 C C . GLU B 1 79 ? -10.32 24.984 5.902 1 92.88 79 GLU B C 1
ATOM 2132 O O . GLU B 1 79 ? -9.914 25.922 6.578 1 92.88 79 GLU B O 1
ATOM 2137 N N . TYR B 1 80 ? -1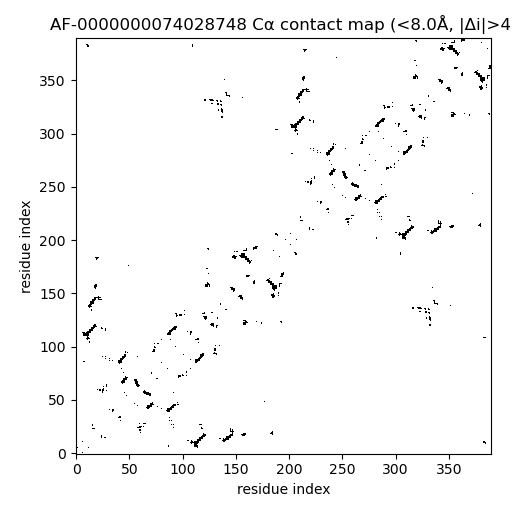0.547 23.828 6.352 1 92.62 80 TYR B N 1
ATOM 2138 C CA . TYR B 1 80 ? -10.453 23.594 7.789 1 92.62 80 TYR B CA 1
ATOM 2139 C C . TYR B 1 80 ? -9 23.547 8.242 1 92.62 80 TYR B C 1
ATOM 2141 O O . TYR B 1 80 ? -8.648 24.141 9.273 1 92.62 80 TYR B O 1
ATOM 2149 N N . ILE B 1 81 ? -8.148 22.891 7.477 1 93.31 81 ILE B N 1
ATOM 2150 C CA . ILE B 1 81 ? -6.781 22.688 7.957 1 93.31 81 ILE B CA 1
ATOM 2151 C C . ILE B 1 81 ? -6.008 24 7.875 1 93.31 81 ILE B C 1
ATOM 2153 O O . ILE B 1 81 ? -4.969 24.156 8.523 1 93.31 81 ILE B O 1
ATOM 2157 N N . GLU B 1 82 ? -6.465 24.938 7.07 1 92.88 82 GLU B N 1
ATOM 2158 C CA . GLU B 1 82 ? -5.824 26.25 6.977 1 92.88 82 GLU B CA 1
ATOM 2159 C C . GLU B 1 82 ? -6.293 27.172 8.094 1 92.88 82 GLU B C 1
ATOM 2161 O O . GLU B 1 82 ? -5.562 28.078 8.508 1 92.88 82 GLU B O 1
ATOM 2166 N N . LYS B 1 83 ? -7.477 26.938 8.609 1 92.69 83 LYS B N 1
ATOM 2167 C CA . LYS B 1 83 ? -8.086 27.875 9.555 1 92.69 83 LYS B CA 1
ATOM 2168 C C . LYS B 1 83 ? -7.953 27.375 10.984 1 92.69 83 LYS B C 1
ATOM 2170 O O . LYS B 1 83 ? -7.844 28.172 11.922 1 92.69 83 LYS B O 1
ATOM 2175 N N . GLU B 1 84 ? -7.906 26.109 11.102 1 92.69 84 GLU B N 1
ATOM 2176 C CA . GLU B 1 84 ? -7.969 25.531 12.438 1 92.69 84 GLU B CA 1
ATOM 2177 C C . GLU B 1 84 ? -6.605 25 12.875 1 92.69 84 GLU B C 1
ATOM 2179 O O . GLU B 1 84 ? -5.852 24.469 12.055 1 92.69 84 GLU B O 1
ATOM 2184 N N . GLU B 1 85 ? -6.355 25.203 14.109 1 94.38 85 GLU B N 1
ATOM 2185 C CA . GLU B 1 85 ? -5.203 24.516 14.688 1 94.38 85 GLU B CA 1
ATOM 2186 C C . GLU B 1 85 ? -5.527 23.062 15.016 1 94.38 85 GLU B C 1
ATOM 2188 O O . GLU B 1 85 ? -6.617 22.766 15.508 1 94.38 85 GLU B O 1
ATOM 2193 N N . PHE B 1 86 ? -4.605 22.188 14.688 1 95.62 86 PHE B N 1
ATOM 2194 C CA . PHE B 1 86 ? -4.793 20.781 14.977 1 95.62 86 PHE B CA 1
ATOM 2195 C C . PHE B 1 86 ? -3.453 20.062 15.055 1 95.62 86 PHE B C 1
ATOM 2197 O O . PHE B 1 86 ? -2.43 20.594 14.617 1 95.62 86 PHE B O 1
ATOM 2204 N N . ASP B 1 87 ? -3.5 18.875 15.648 1 96.12 87 ASP B N 1
ATOM 2205 C CA . ASP B 1 87 ? -2.316 18.031 15.758 1 96.12 87 ASP B CA 1
ATOM 2206 C C . ASP B 1 87 ? -2.451 16.781 14.875 1 96.12 87 ASP B C 1
ATOM 2208 O O . ASP B 1 87 ? -1.457 16.266 14.359 1 96.12 87 ASP B O 1
ATOM 2212 N N . VAL B 1 88 ? -3.715 16.344 14.727 1 96.94 88 VAL B N 1
ATOM 2213 C CA . VAL B 1 88 ? -3.99 15.094 14.016 1 96.94 88 VAL B CA 1
ATOM 2214 C C . VAL B 1 88 ? -5.105 15.312 13 1 96.94 88 VAL B C 1
ATOM 2216 O O . VAL B 1 88 ? -6.141 15.906 13.312 1 96.94 88 VAL B O 1
ATOM 2219 N N . LEU B 1 89 ? -4.875 14.938 11.805 1 97.62 89 LEU B N 1
ATOM 2220 C CA . LEU B 1 89 ? -5.883 14.891 10.75 1 97.62 89 LEU B CA 1
ATOM 2221 C C . LEU B 1 89 ? -6.34 13.453 10.5 1 97.62 89 LEU B C 1
ATOM 2223 O O . LEU B 1 89 ? -5.531 12.594 10.148 1 97.62 89 LEU B O 1
ATOM 2227 N N . ALA B 1 90 ? -7.605 13.188 10.703 1 97.5 90 ALA B N 1
ATOM 2228 C CA . ALA B 1 90 ? -8.18 11.867 10.484 1 97.5 90 ALA B CA 1
ATOM 2229 C C . ALA B 1 90 ? -9.219 11.891 9.367 1 97.5 90 ALA B C 1
ATOM 2231 O O . ALA B 1 90 ? -10.078 12.773 9.336 1 97.5 90 ALA B O 1
ATOM 2232 N N . VAL B 1 91 ? -9.102 10.938 8.43 1 97 91 VAL B N 1
ATOM 2233 C CA . VAL B 1 91 ? -10.055 10.883 7.328 1 97 91 VAL B CA 1
ATOM 2234 C C . VAL B 1 91 ? -10.523 9.445 7.117 1 97 91 VAL B C 1
ATOM 2236 O O . VAL B 1 91 ? -9.711 8.539 6.934 1 97 91 VAL B O 1
ATOM 2239 N N . ASP B 1 92 ? -11.812 9.227 7.191 1 96.12 92 ASP B N 1
ATOM 2240 C CA . ASP B 1 92 ? -12.391 7.914 6.914 1 96.12 92 ASP B CA 1
ATOM 2241 C C . ASP B 1 92 ? -12.906 7.836 5.48 1 96.12 92 ASP B C 1
ATOM 2243 O O . ASP B 1 92 ? -13.242 8.859 4.879 1 96.12 92 ASP B O 1
ATOM 2247 N N . GLU B 1 93 ? -12.945 6.621 4.848 1 94.19 93 GLU B N 1
ATOM 2248 C CA . GLU B 1 93 ? -13.445 6.344 3.502 1 94.19 93 GLU B CA 1
ATOM 2249 C C . GLU B 1 93 ? -12.805 7.277 2.477 1 94.19 93 GLU B C 1
ATOM 2251 O O . GLU B 1 93 ? -13.508 7.898 1.674 1 94.19 93 GLU B O 1
ATOM 2256 N N . VAL B 1 94 ? -11.539 7.344 2.492 1 96.44 94 VAL B N 1
ATOM 2257 C CA . VAL B 1 94 ? -10.758 8.336 1.766 1 96.44 94 VAL B CA 1
ATOM 2258 C C . VAL B 1 94 ? -10.875 8.094 0.263 1 96.44 94 VAL B C 1
ATOM 2260 O O . VAL B 1 94 ? -10.617 8.992 -0.541 1 96.44 94 VAL B O 1
ATOM 2263 N N . GLN B 1 95 ? -11.344 6.82 -0.153 1 95.25 95 GLN B N 1
ATOM 2264 C CA . GLN B 1 95 ? -11.43 6.477 -1.568 1 95.25 95 GLN B CA 1
ATOM 2265 C C . GLN B 1 95 ? -12.492 7.309 -2.277 1 95.25 95 GLN B C 1
ATOM 2267 O O . GLN B 1 95 ? -12.516 7.387 -3.508 1 95.25 95 GLN B O 1
ATOM 2272 N N . PHE B 1 96 ? -13.266 8.023 -1.522 1 93.19 96 PHE B N 1
ATOM 2273 C CA . PHE B 1 96 ? -14.375 8.758 -2.127 1 93.19 96 PHE B CA 1
ATOM 2274 C C . PHE B 1 96 ? -14.055 10.25 -2.205 1 93.19 96 PHE B C 1
ATOM 2276 O O . PHE B 1 96 ? -14.898 11.047 -2.615 1 93.19 96 PHE B O 1
ATOM 2283 N N . LEU B 1 97 ? -12.875 10.648 -1.836 1 93.88 97 LEU B N 1
ATOM 2284 C CA . LEU B 1 97 ? -12.578 12.078 -1.739 1 93.88 97 LEU B CA 1
ATOM 2285 C C . LEU B 1 97 ? -11.719 12.531 -2.908 1 93.88 97 LEU B C 1
ATOM 2287 O O . LEU B 1 97 ? -11.297 13.695 -2.957 1 93.88 97 LEU B O 1
ATOM 2291 N N . GLY B 1 98 ? -11.414 11.695 -3.869 1 91 98 GLY B N 1
ATOM 2292 C CA . GLY B 1 98 ? -10.734 12.07 -5.102 1 91 98 GLY B CA 1
ATOM 2293 C C . GLY B 1 98 ? -9.25 12.297 -4.918 1 91 98 GLY B C 1
ATOM 2294 O O . GLY B 1 98 ? -8.711 12.07 -3.832 1 91 98 GLY B O 1
ATOM 2295 N N . GLU B 1 99 ? -8.602 12.867 -5.871 1 93 99 GLU B N 1
ATOM 2296 C CA . GLU B 1 99 ? -7.148 12.961 -5.945 1 93 99 GLU B CA 1
ATOM 2297 C C . GLU B 1 99 ? -6.621 14.078 -5.051 1 93 99 GLU B C 1
ATOM 2299 O O . GLU B 1 99 ? -5.496 14.008 -4.555 1 93 99 GLU B O 1
ATOM 2304 N N . LYS B 1 100 ? -7.418 15.047 -4.801 1 95 100 LYS B N 1
ATOM 2305 C CA . LYS B 1 100 ? -6.98 16.234 -4.059 1 95 100 LYS B CA 1
ATOM 2306 C C . LYS B 1 100 ? -6.641 15.875 -2.615 1 95 100 LYS B C 1
ATOM 2308 O O . LYS B 1 100 ? -5.852 16.562 -1.969 1 95 100 LYS B O 1
ATOM 2313 N N . ILE B 1 101 ? -7.207 14.781 -2.113 1 96.75 101 ILE B N 1
ATOM 2314 C CA . ILE B 1 101 ? -7.008 14.406 -0.718 1 96.75 101 ILE B CA 1
ATOM 2315 C C . ILE B 1 101 ? -5.547 14.039 -0.487 1 96.75 101 ILE B C 1
ATOM 2317 O O . ILE B 1 101 ? -5.008 14.258 0.6 1 96.75 101 ILE B O 1
ATOM 2321 N N . MET B 1 102 ? -4.938 13.539 -1.456 1 96.31 102 MET B N 1
ATOM 2322 C CA . MET B 1 102 ? -3.531 13.164 -1.332 1 96.31 102 MET B CA 1
ATOM 2323 C C . MET B 1 102 ? -2.666 14.383 -1.034 1 96.31 102 MET B C 1
ATOM 2325 O O . MET B 1 102 ? -1.821 14.344 -0.138 1 96.31 102 MET B O 1
ATOM 2329 N N . ALA B 1 103 ? -2.896 15.43 -1.779 1 95.94 103 ALA B N 1
ATOM 2330 C CA . ALA B 1 103 ? -2.15 16.672 -1.585 1 95.94 103 ALA B CA 1
ATOM 2331 C C . ALA B 1 103 ? -2.406 17.25 -0.197 1 95.94 103 ALA B C 1
ATOM 2333 O O . ALA B 1 103 ? -1.49 17.781 0.441 1 95.94 103 ALA B O 1
ATOM 2334 N N . ILE B 1 104 ? -3.602 17.141 0.225 1 97.69 104 ILE B N 1
ATOM 2335 C CA . ILE B 1 104 ? -3.988 17.672 1.529 1 97.69 104 ILE B CA 1
ATOM 2336 C C . ILE B 1 104 ? -3.264 16.906 2.631 1 97.69 104 ILE B C 1
ATOM 2338 O O . ILE B 1 104 ? -2.719 17.5 3.561 1 97.69 104 ILE B O 1
ATOM 2342 N N . CYS B 1 105 ? -3.236 15.609 2.482 1 97.94 105 CYS B N 1
ATOM 2343 C CA . CYS B 1 105 ? -2.531 14.773 3.451 1 97.94 105 CYS B CA 1
ATOM 2344 C C . CYS B 1 105 ? -1.048 15.125 3.488 1 97.94 105 CYS B C 1
ATOM 2346 O O . CYS B 1 105 ? -0.461 15.242 4.566 1 97.94 105 CYS B O 1
ATOM 2348 N N . GLN B 1 106 ? -0.48 15.289 2.338 1 96.75 106 GLN B N 1
ATOM 2349 C CA . GLN B 1 106 ? 0.936 15.633 2.25 1 96.75 106 GLN B CA 1
ATOM 2350 C C . GLN B 1 106 ? 1.217 17 2.881 1 96.75 106 GLN B C 1
ATOM 2352 O O . GLN B 1 106 ? 2.184 17.141 3.629 1 96.75 106 GLN B O 1
ATOM 2357 N N . GLN B 1 107 ? 0.363 17.922 2.566 1 95.75 107 GLN B N 1
ATOM 2358 C CA . GLN B 1 107 ? 0.525 19.266 3.119 1 95.75 107 GLN B CA 1
ATOM 2359 C C . GLN B 1 107 ? 0.471 19.25 4.645 1 95.75 107 GLN B C 1
ATOM 2361 O O . GLN B 1 107 ? 1.308 19.859 5.309 1 95.75 107 GLN B O 1
ATOM 2366 N N . ALA B 1 108 ? -0.485 18.562 5.176 1 96.88 108 ALA B N 1
ATOM 2367 C CA . ALA B 1 108 ? -0.624 18.453 6.625 1 96.88 108 ALA B CA 1
ATOM 2368 C C . ALA B 1 108 ? 0.606 17.797 7.246 1 96.88 108 ALA B C 1
ATOM 2370 O O . ALA B 1 108 ? 1.141 18.281 8.242 1 96.88 108 ALA B O 1
ATOM 2371 N N . ALA B 1 109 ? 1.062 16.75 6.625 1 97 109 ALA B N 1
ATOM 2372 C CA . ALA B 1 109 ? 2.23 16.047 7.145 1 97 109 ALA B CA 1
ATOM 2373 C C . ALA B 1 109 ? 3.479 16.922 7.07 1 97 109 ALA B C 1
ATOM 2375 O O . ALA B 1 109 ? 4.309 16.906 7.984 1 97 109 ALA B O 1
ATOM 2376 N N . GLU B 1 110 ? 3.605 17.609 5.984 1 93.94 110 GLU B N 1
ATOM 2377 C CA . GLU B 1 110 ? 4.75 18.5 5.816 1 93.94 110 GLU B CA 1
ATOM 2378 C C . GLU B 1 110 ? 4.762 19.578 6.891 1 93.94 110 GLU B C 1
ATOM 2380 O O . GLU B 1 110 ? 5.828 20.078 7.262 1 93.94 110 GLU B O 1
ATOM 2385 N N . LYS B 1 111 ? 3.607 19.906 7.398 1 93.69 111 LYS B N 1
ATOM 2386 C CA . LYS B 1 111 ? 3.49 20.906 8.453 1 93.69 111 LYS B CA 1
ATOM 2387 C C . LYS B 1 111 ? 3.68 20.281 9.828 1 93.69 111 LYS B C 1
ATOM 2389 O O . LYS B 1 111 ? 3.398 20.906 10.852 1 93.69 111 LYS B O 1
ATOM 2394 N N . GLY B 1 112 ? 4.016 18.984 9.812 1 94.12 112 GLY B N 1
ATOM 2395 C CA . GLY B 1 112 ? 4.355 18.312 11.062 1 94.12 112 GLY B CA 1
ATOM 2396 C C . GLY B 1 112 ? 3.164 17.641 11.719 1 94.12 112 GLY B C 1
ATOM 2397 O O . GLY B 1 112 ? 3.227 17.281 12.898 1 94.12 112 GLY B O 1
ATOM 2398 N N . LYS B 1 113 ? 2.055 17.516 11.031 1 96.81 113 LYS B N 1
ATOM 2399 C CA . LYS B 1 113 ? 0.853 16.922 11.602 1 96.81 113 LYS B CA 1
ATOM 2400 C C . LYS B 1 113 ? 0.853 15.406 11.406 1 96.81 113 LYS B C 1
ATOM 2402 O O . LYS B 1 113 ? 1.451 14.898 10.461 1 96.81 113 LYS B O 1
ATOM 2407 N N . ARG B 1 114 ? 0.211 14.742 12.289 1 96.88 114 ARG B N 1
ATOM 2408 C CA . ARG B 1 114 ? -0.078 13.328 12.117 1 96.88 114 ARG B CA 1
ATOM 2409 C C . ARG B 1 114 ? -1.349 13.117 11.297 1 96.88 114 ARG B C 1
ATOM 2411 O O . ARG B 1 114 ? -2.408 13.648 11.641 1 96.88 114 ARG B O 1
ATOM 2418 N N . VAL B 1 115 ? -1.182 12.422 10.242 1 98.25 115 VAL B N 1
ATOM 2419 C CA . VAL B 1 115 ? -2.318 12.164 9.359 1 98.25 115 VAL B CA 1
ATOM 2420 C C . VAL B 1 115 ? -2.676 10.68 9.398 1 98.25 115 VAL B C 1
ATOM 2422 O O . VAL B 1 115 ? -1.819 9.82 9.172 1 98.25 115 VAL B O 1
ATOM 2425 N N . ILE B 1 116 ? -3.941 10.352 9.688 1 98.44 116 ILE B N 1
ATOM 2426 C CA . ILE B 1 116 ? -4.426 8.977 9.703 1 98.44 116 ILE B CA 1
ATOM 2427 C C . ILE B 1 116 ? -5.625 8.844 8.766 1 98.44 116 ILE B C 1
ATOM 2429 O O . ILE B 1 116 ? -6.66 9.477 8.977 1 98.44 116 ILE B O 1
ATOM 2433 N N . VAL B 1 117 ? -5.465 8.031 7.781 1 98.25 117 VAL B N 1
ATOM 2434 C CA . VAL B 1 117 ? -6.559 7.879 6.824 1 98.25 117 VAL B CA 1
ATOM 2435 C C . VAL B 1 117 ? -6.961 6.41 6.723 1 98.25 117 VAL B C 1
ATOM 2437 O O . VAL B 1 117 ? -6.113 5.52 6.832 1 98.25 117 VAL B O 1
ATOM 2440 N N . SER B 1 118 ? -8.227 6.137 6.543 1 97.88 118 SER B N 1
ATOM 2441 C CA . SER B 1 118 ? -8.758 4.797 6.324 1 97.88 118 SER B CA 1
ATOM 2442 C C . SER B 1 118 ? -9.523 4.711 5.008 1 97.88 118 SER B C 1
ATOM 2444 O O . SER B 1 118 ? -10.156 5.684 4.59 1 97.88 118 SER B O 1
ATOM 2446 N N . GLY B 1 119 ? -9.406 3.586 4.352 1 97.38 119 GLY B N 1
ATOM 2447 C CA . GLY B 1 119 ? -10.133 3.426 3.104 1 97.38 119 GLY B CA 1
ATOM 2448 C C . GLY B 1 119 ? -10.07 2.014 2.551 1 97.38 119 GLY B C 1
ATOM 2449 O O . GLY B 1 119 ? -9.344 1.169 3.074 1 97.38 119 GLY B O 1
ATOM 2450 N N . LEU B 1 120 ? -10.82 1.804 1.506 1 98.06 120 LEU B N 1
ATOM 2451 C CA . LEU B 1 120 ? -10.797 0.544 0.771 1 98.06 120 LEU B CA 1
ATOM 2452 C C . LEU B 1 120 ? -9.609 0.5 -0.188 1 98.06 120 LEU B C 1
ATOM 2454 O O . LEU B 1 120 ? -9.414 1.42 -0.986 1 98.06 120 LEU B O 1
ATOM 2458 N N . ASP B 1 121 ? -8.82 -0.569 -0.099 1 98.62 121 ASP B N 1
ATOM 2459 C CA . ASP B 1 121 ? -7.688 -0.695 -1.01 1 98.62 121 ASP B CA 1
ATOM 2460 C C . ASP B 1 121 ? -8.148 -1.132 -2.4 1 98.62 121 ASP B C 1
ATOM 2462 O O . ASP B 1 121 ? -7.508 -0.806 -3.4 1 98.62 121 ASP B O 1
ATOM 2466 N N . MET B 1 122 ? -9.266 -1.893 -2.439 1 98.44 122 MET B N 1
ATOM 2467 C CA . MET B 1 122 ? -9.789 -2.381 -3.713 1 98.44 122 MET B CA 1
ATOM 2468 C C . MET B 1 122 ? -11.297 -2.162 -3.801 1 98.44 122 MET B C 1
ATOM 2470 O O . MET B 1 122 ? -11.977 -2.09 -2.777 1 98.44 122 MET B O 1
ATOM 2474 N N . ASP B 1 123 ? -11.766 -2.057 -5.066 1 97.38 123 ASP B N 1
ATOM 2475 C CA . ASP B 1 123 ? -13.211 -1.993 -5.273 1 97.38 123 ASP B CA 1
ATOM 2476 C C . ASP B 1 123 ? -13.82 -3.393 -5.336 1 97.38 123 ASP B C 1
ATOM 2478 O O . ASP B 1 123 ? -13.156 -4.379 -5.008 1 97.38 123 ASP B O 1
ATOM 2482 N N . PHE B 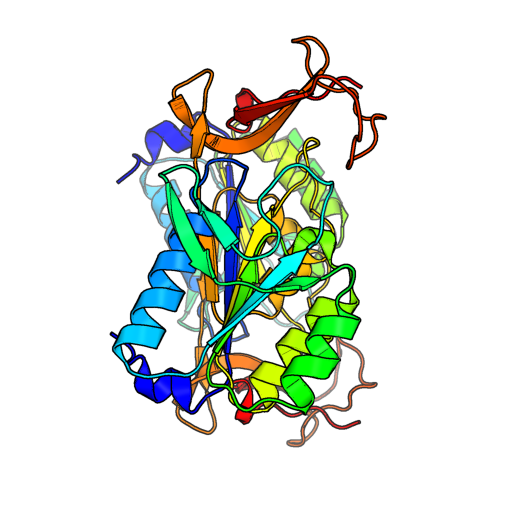1 124 ? -15.094 -3.498 -5.676 1 96.94 124 PHE B N 1
ATOM 2483 C CA . PHE B 1 124 ? -15.789 -4.781 -5.633 1 96.94 124 PHE B CA 1
ATOM 2484 C C . PHE B 1 124 ? -15.242 -5.727 -6.695 1 96.94 124 PHE B C 1
ATOM 2486 O O . PHE B 1 124 ? -15.484 -6.934 -6.648 1 96.94 124 PHE B O 1
ATOM 2493 N N . ARG B 1 125 ? -14.461 -5.199 -7.711 1 97.75 125 ARG B N 1
ATOM 2494 C CA . ARG B 1 125 ? -13.844 -6.008 -8.758 1 97.75 125 ARG B CA 1
ATOM 2495 C C . ARG B 1 125 ? -12.484 -6.531 -8.312 1 97.75 125 ARG B C 1
ATOM 2497 O O . ARG B 1 125 ? -11.812 -7.246 -9.062 1 97.75 125 ARG B O 1
ATOM 2504 N N . ALA B 1 126 ? -12.062 -6.117 -7.121 1 97.38 126 ALA B N 1
ATOM 2505 C CA . ALA B 1 126 ? -10.727 -6.441 -6.617 1 97.38 126 ALA B CA 1
ATOM 2506 C C . ALA B 1 126 ? -9.648 -5.719 -7.422 1 97.38 126 ALA B C 1
ATOM 2508 O O . ALA B 1 126 ? -8.602 -6.297 -7.723 1 97.38 126 ALA B O 1
ATOM 2509 N N . GLU B 1 127 ? -9.977 -4.535 -7.832 1 97.25 127 GLU B N 1
ATOM 2510 C CA . GLU B 1 127 ? -9.039 -3.631 -8.5 1 97.25 127 GLU B CA 1
ATOM 2511 C C . GLU B 1 127 ? -8.672 -2.455 -7.598 1 97.25 127 GLU B C 1
ATOM 2513 O O . GLU B 1 127 ? -9.477 -2.039 -6.754 1 97.25 127 GLU B O 1
ATOM 2518 N N . PRO B 1 128 ? -7.445 -1.971 -7.727 1 98.06 128 PRO B N 1
ATOM 2519 C CA . PRO B 1 128 ? -7.055 -0.832 -6.891 1 98.06 128 PRO B CA 1
ATOM 2520 C C . PRO B 1 128 ? -8.086 0.292 -6.906 1 98.06 128 PRO B C 1
ATOM 2522 O O . PRO B 1 128 ? -8.594 0.66 -7.969 1 98.06 128 PRO B O 1
ATOM 2525 N N . PHE B 1 129 ? -8.344 0.825 -5.738 1 97.56 129 PHE B N 1
ATOM 2526 C CA . PHE B 1 129 ? -9.469 1.747 -5.609 1 97.56 129 PHE B CA 1
ATOM 2527 C C . PHE B 1 129 ? -8.977 3.189 -5.535 1 97.56 129 PHE B C 1
ATOM 2529 O O . PHE B 1 129 ? -8.5 3.635 -4.488 1 97.56 129 PHE B O 1
ATOM 2536 N N . SER B 1 130 ? -9.242 3.916 -6.66 1 95.62 130 SER B N 1
ATOM 2537 C CA . SER B 1 130 ? -9.023 5.359 -6.691 1 95.62 130 SER B CA 1
ATOM 2538 C C . SER B 1 130 ? -7.621 5.715 -6.195 1 95.62 130 SER B C 1
ATOM 2540 O O . SER B 1 130 ? -6.625 5.227 -6.73 1 95.62 130 SER B O 1
ATOM 2542 N N . ILE B 1 131 ? -7.516 6.586 -5.207 1 97 131 ILE B N 1
ATOM 2543 C CA . ILE B 1 131 ? -6.262 7.199 -4.785 1 97 131 ILE B CA 1
ATOM 2544 C C . ILE B 1 131 ? -5.629 6.367 -3.676 1 97 131 ILE B C 1
ATOM 2546 O O . ILE B 1 131 ? -4.477 6.598 -3.293 1 97 131 ILE B O 1
ATOM 2550 N N . VAL B 1 132 ? -6.242 5.367 -3.238 1 98.56 132 VAL B N 1
ATOM 2551 C CA . VAL B 1 132 ? -5.832 4.652 -2.033 1 98.56 132 VAL B CA 1
ATOM 2552 C C . VAL B 1 132 ? -4.48 3.98 -2.27 1 98.56 132 VAL B C 1
ATOM 2554 O O . VAL B 1 132 ? -3.584 4.062 -1.425 1 98.56 132 VAL B O 1
ATOM 2557 N N . PRO B 1 133 ? -4.246 3.406 -3.451 1 98.62 133 PRO B N 1
ATOM 2558 C CA . PRO B 1 133 ? -2.924 2.83 -3.705 1 98.62 133 PRO B CA 1
ATOM 2559 C C . PRO B 1 133 ? -1.801 3.859 -3.588 1 98.62 133 PRO B C 1
ATOM 2561 O O . PRO B 1 133 ? -0.763 3.578 -2.984 1 98.62 133 PRO B O 1
ATOM 2564 N N . ASN B 1 134 ? -2.033 4.996 -4.062 1 98.62 134 ASN B N 1
ATOM 2565 C CA . ASN B 1 134 ? -1.017 6.039 -4.004 1 98.62 134 ASN B CA 1
ATOM 2566 C C . ASN B 1 134 ? -0.799 6.527 -2.572 1 98.62 134 ASN B C 1
ATOM 2568 O O . ASN B 1 134 ? 0.328 6.84 -2.184 1 98.62 134 ASN B O 1
ATOM 2572 N N . LEU B 1 135 ? -1.871 6.578 -1.853 1 98.69 135 LEU B N 1
ATOM 2573 C CA . LEU B 1 135 ? -1.749 6.938 -0.444 1 98.69 135 LEU B CA 1
ATOM 2574 C C . LEU B 1 135 ? -0.932 5.895 0.314 1 98.69 135 LEU B C 1
ATOM 2576 O O . LEU B 1 135 ? -0.113 6.246 1.167 1 98.69 135 LEU B O 1
ATOM 2580 N N . MET B 1 136 ? -1.145 4.652 -0.039 1 98.81 136 MET B N 1
ATOM 2581 C CA . MET B 1 136 ? -0.366 3.584 0.58 1 98.81 136 MET B CA 1
ATOM 2582 C C . MET B 1 136 ? 1.121 3.754 0.289 1 98.81 136 MET B C 1
ATOM 2584 O O . MET B 1 136 ? 1.958 3.539 1.167 1 98.81 136 MET B O 1
ATOM 2588 N N . ALA B 1 137 ? 1.399 4.191 -0.867 1 98.69 137 ALA B N 1
ATOM 2589 C CA . ALA B 1 137 ? 2.793 4.332 -1.28 1 98.69 137 ALA B CA 1
ATOM 2590 C C . ALA B 1 137 ? 3.471 5.48 -0.543 1 98.69 137 ALA B C 1
ATOM 2592 O O . ALA B 1 137 ? 4.578 5.324 -0.021 1 98.69 137 ALA B O 1
ATOM 2593 N N . ILE B 1 138 ? 2.852 6.586 -0.368 1 98.31 138 ILE B N 1
ATOM 2594 C CA . ILE B 1 138 ? 3.521 7.777 0.144 1 98.31 138 ILE B CA 1
ATOM 2595 C C . ILE B 1 138 ? 3.49 7.77 1.671 1 98.31 138 ILE B C 1
ATOM 2597 O O . ILE B 1 138 ? 4.207 8.539 2.314 1 98.31 138 ILE B O 1
ATOM 2601 N N . ALA B 1 139 ? 2.68 6.914 2.232 1 98.38 139 ALA B N 1
ATOM 2602 C CA . ALA B 1 139 ? 2.514 6.879 3.684 1 98.38 139 ALA B CA 1
ATOM 2603 C C . ALA B 1 139 ? 3.771 6.352 4.367 1 98.38 139 ALA B C 1
ATOM 2605 O O . ALA B 1 139 ? 4.477 5.5 3.812 1 98.38 139 ALA B O 1
ATOM 2606 N N . GLU B 1 140 ? 4.016 6.863 5.551 1 97.31 140 GLU B N 1
ATOM 2607 C CA . GLU B 1 140 ? 5.066 6.289 6.383 1 97.31 140 GLU B CA 1
ATOM 2608 C C . GLU B 1 140 ? 4.695 4.887 6.859 1 97.31 140 GLU B C 1
ATOM 2610 O O . GLU B 1 140 ? 5.543 3.994 6.906 1 97.31 140 GLU B O 1
ATOM 2615 N N . TYR B 1 141 ? 3.443 4.703 7.156 1 97.38 141 TYR B N 1
ATOM 2616 C CA . TYR B 1 141 ? 2.977 3.436 7.711 1 97.38 141 TYR B CA 1
ATOM 2617 C C . TYR B 1 141 ? 1.705 2.971 7.008 1 97.38 141 TYR B C 1
ATOM 2619 O O . TYR B 1 141 ? 0.816 3.775 6.723 1 97.38 141 TYR B O 1
ATOM 2627 N N . VAL B 1 142 ? 1.688 1.675 6.742 1 98.5 142 VAL B N 1
ATOM 2628 C CA . VAL B 1 142 ? 0.513 1.057 6.141 1 98.5 142 VAL B CA 1
ATOM 2629 C C . VAL B 1 142 ? 0.049 -0.119 6.996 1 98.5 142 VAL B C 1
ATOM 2631 O O . VAL B 1 142 ? 0.846 -0.989 7.352 1 98.5 142 VAL B O 1
ATOM 2634 N N . THR B 1 143 ? -1.16 -0.084 7.41 1 98.44 143 THR B N 1
ATOM 2635 C CA . THR B 1 143 ? -1.832 -1.209 8.055 1 98.44 143 THR B CA 1
ATOM 2636 C C . THR B 1 143 ? -2.887 -1.809 7.125 1 98.44 143 THR B C 1
ATOM 2638 O O . THR B 1 143 ? -3.928 -1.195 6.883 1 98.44 143 THR B O 1
ATOM 2641 N N . LYS B 1 144 ? -2.592 -2.924 6.578 1 98.38 144 LYS B N 1
ATOM 2642 C CA . LYS B 1 144 ? -3.549 -3.615 5.719 1 98.38 144 LYS B CA 1
ATOM 2643 C C . LYS B 1 144 ? -4.289 -4.703 6.488 1 98.38 144 LYS B C 1
ATOM 2645 O O . LYS B 1 144 ? -3.709 -5.734 6.832 1 98.38 144 LYS B O 1
ATOM 2650 N N . LEU B 1 145 ? -5.527 -4.5 6.738 1 98.38 145 LEU B N 1
ATOM 2651 C CA . LEU B 1 145 ? -6.348 -5.391 7.555 1 98.38 145 LEU B CA 1
ATOM 2652 C C . LEU B 1 145 ? -7.047 -6.434 6.688 1 98.38 145 LEU B C 1
ATOM 2654 O O . LEU B 1 145 ? -7.23 -6.227 5.488 1 98.38 145 LEU B O 1
ATOM 2658 N N . THR B 1 146 ? -7.32 -7.527 7.277 1 97.94 146 THR B N 1
ATOM 2659 C CA . THR B 1 146 ? -8.117 -8.57 6.648 1 97.94 146 THR B CA 1
ATOM 2660 C C . THR B 1 146 ? -9.43 -8.773 7.398 1 97.94 146 THR B C 1
ATOM 2662 O O . THR B 1 146 ? -9.547 -8.414 8.57 1 97.94 146 THR B O 1
ATOM 2665 N N . ALA B 1 147 ? -10.375 -9.188 6.727 1 97.69 147 ALA B N 1
ATOM 2666 C CA . ALA B 1 147 ? -11.641 -9.625 7.316 1 97.69 147 ALA B CA 1
ATOM 2667 C C . ALA B 1 147 ? -11.742 -11.148 7.32 1 97.69 147 ALA B C 1
ATOM 2669 O O . ALA B 1 147 ? -10.727 -11.852 7.293 1 97.69 147 ALA B O 1
ATOM 2670 N N . ILE B 1 148 ? -12.906 -11.625 7.668 1 97.44 148 ILE B N 1
ATOM 2671 C CA . ILE B 1 148 ? -13.164 -13.062 7.625 1 97.44 148 ILE B CA 1
ATOM 2672 C C . ILE B 1 148 ? -14.078 -13.391 6.445 1 97.44 148 ILE B C 1
ATOM 2674 O O . ILE B 1 148 ? -15.148 -12.797 6.301 1 97.44 148 ILE B O 1
ATOM 2678 N N . CYS B 1 149 ? -13.664 -14.289 5.656 1 97.31 149 CYS B N 1
ATOM 2679 C CA . CYS B 1 149 ? -14.43 -14.672 4.473 1 97.31 149 CYS B CA 1
ATOM 2680 C C . CYS B 1 149 ? -15.781 -15.266 4.867 1 97.31 149 CYS B C 1
ATOM 2682 O O . CYS B 1 149 ? -15.844 -16.219 5.641 1 97.31 149 CYS B O 1
ATOM 2684 N N . LYS B 1 150 ? -16.797 -14.758 4.289 1 97.31 150 LYS B N 1
ATOM 2685 C CA . LYS B 1 150 ? -18.156 -15.195 4.613 1 97.31 150 LYS B CA 1
ATOM 2686 C C . LYS B 1 150 ? -18.391 -16.641 4.16 1 97.31 150 LYS B C 1
ATOM 2688 O O . LYS B 1 150 ? -19.203 -17.344 4.75 1 97.31 150 LYS B O 1
ATOM 2693 N N . VAL B 1 151 ? -17.641 -17.062 3.199 1 96.5 151 VAL B N 1
ATOM 2694 C CA . VAL B 1 151 ? -17.875 -18.375 2.578 1 96.5 151 VAL B CA 1
ATOM 2695 C C . VAL B 1 151 ? -17.016 -19.422 3.26 1 96.5 151 VAL B C 1
ATOM 2697 O O . VAL B 1 151 ? -17.531 -20.391 3.83 1 96.5 151 VAL B O 1
ATOM 2700 N N . CYS B 1 152 ? -15.703 -19.234 3.387 1 96.06 152 CYS B N 1
ATOM 2701 C CA . CYS B 1 152 ? -14.828 -20.312 3.822 1 96.06 152 CYS B CA 1
ATOM 2702 C C . CYS B 1 152 ? -14.203 -20 5.176 1 96.06 152 CYS B C 1
ATOM 2704 O O . CYS B 1 152 ? -13.469 -20.812 5.73 1 96.06 152 CYS B O 1
ATOM 2706 N N . LYS B 1 153 ? -14.289 -18.766 5.719 1 96.25 153 LYS B N 1
ATOM 2707 C CA . LYS B 1 153 ? -13.883 -18.328 7.051 1 96.25 153 LYS B CA 1
ATOM 2708 C C . LYS B 1 153 ? -12.383 -18.062 7.117 1 96.25 153 LYS B C 1
ATOM 2710 O O . LYS B 1 153 ? -11.836 -17.828 8.195 1 96.25 153 LYS B O 1
ATOM 2715 N N . MET B 1 154 ? -11.75 -18.156 5.973 1 94.31 154 MET B N 1
ATOM 2716 C CA . MET B 1 154 ? -10.344 -17.781 5.883 1 94.31 154 MET B CA 1
ATOM 2717 C C . MET B 1 154 ? -10.188 -16.266 5.797 1 94.31 154 MET B C 1
ATOM 2719 O O . MET B 1 154 ? -11.18 -15.539 5.633 1 94.31 154 MET B O 1
ATOM 2723 N N . PRO B 1 155 ? -8.938 -15.742 5.93 1 95.69 155 PRO B N 1
ATOM 2724 C CA . PRO B 1 155 ? -8.758 -14.297 5.812 1 95.69 155 PRO B CA 1
ATOM 2725 C C . PRO B 1 155 ? -9.258 -13.75 4.477 1 95.69 155 PRO B C 1
ATOM 2727 O O . PRO B 1 155 ? -8.977 -14.328 3.424 1 95.69 155 PRO B O 1
ATOM 2730 N N . ALA B 1 156 ? -10.008 -12.711 4.57 1 97.5 156 ALA B N 1
ATOM 2731 C CA . ALA B 1 156 ? -10.617 -12.078 3.406 1 97.5 156 ALA B CA 1
ATOM 2732 C C . ALA B 1 156 ? -9.953 -10.742 3.092 1 97.5 156 ALA B C 1
ATOM 2734 O O . ALA B 1 156 ? -9.711 -9.938 3.992 1 97.5 156 ALA B O 1
ATOM 2735 N N . THR B 1 157 ? -9.688 -10.555 1.811 1 98.06 157 THR B N 1
ATOM 2736 C CA . THR B 1 157 ? -9.047 -9.32 1.385 1 98.06 157 THR B CA 1
ATOM 2737 C C . THR B 1 157 ? -9.867 -8.633 0.296 1 98.06 157 THR B C 1
ATOM 2739 O O . THR B 1 157 ? -9.43 -7.637 -0.284 1 98.06 157 THR B O 1
ATOM 2742 N N . ARG B 1 158 ? -11.039 -9.133 -0.046 1 98.19 158 ARG B N 1
ATOM 2743 C CA . ARG B 1 158 ? -11.852 -8.594 -1.133 1 98.19 158 ARG B CA 1
ATOM 2744 C C . ARG B 1 158 ? -13.266 -8.266 -0.65 1 98.19 158 ARG B C 1
ATOM 2746 O O . ARG B 1 158 ? -13.805 -8.953 0.223 1 98.19 158 ARG B O 1
ATOM 2753 N N . THR B 1 159 ? -13.828 -7.242 -1.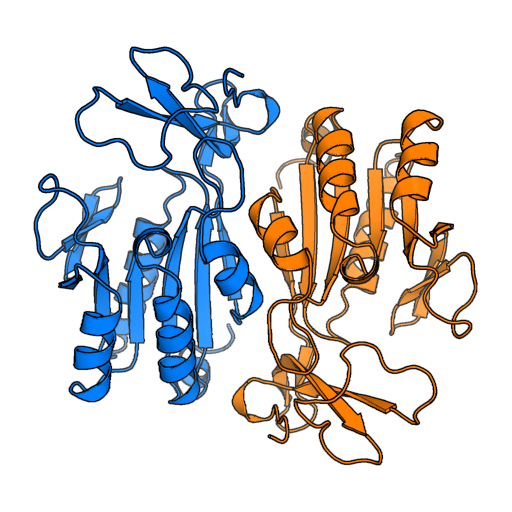229 1 97.62 159 THR B N 1
ATOM 2754 C CA . THR B 1 159 ? -15.219 -6.875 -1.004 1 97.62 159 THR B CA 1
ATOM 2755 C C . THR B 1 159 ? -16.109 -7.434 -2.107 1 97.62 159 THR B C 1
ATOM 2757 O O . THR B 1 159 ? -15.961 -7.078 -3.277 1 97.62 159 THR B O 1
ATOM 2760 N N . GLN B 1 160 ? -16.984 -8.336 -1.744 1 97.44 160 GLN B N 1
ATOM 2761 C CA . GLN B 1 160 ? -17.938 -8.914 -2.674 1 97.44 160 GLN B CA 1
ATOM 2762 C C . GLN B 1 160 ? -19.234 -8.094 -2.699 1 97.44 160 GLN B C 1
ATOM 2764 O O . GLN B 1 160 ? -19.875 -7.914 -1.664 1 97.44 160 GLN B O 1
ATOM 2769 N N . ARG B 1 161 ? -19.531 -7.617 -3.834 1 96.12 161 ARG B N 1
ATOM 2770 C CA . ARG B 1 161 ? -20.797 -6.93 -4.012 1 96.12 161 ARG B CA 1
ATOM 2771 C C . ARG B 1 161 ? -21.859 -7.875 -4.586 1 96.12 161 ARG B C 1
ATOM 2773 O O . ARG B 1 161 ? -21.609 -8.562 -5.582 1 96.12 161 ARG B O 1
ATOM 2780 N N . LEU B 1 162 ? -22.953 -7.883 -3.939 1 94.81 162 LEU B N 1
ATOM 2781 C CA . LEU B 1 162 ? -24.094 -8.68 -4.402 1 94.81 162 LEU B CA 1
ATOM 2782 C C . LEU B 1 162 ? -25.25 -7.777 -4.793 1 94.81 162 LEU B C 1
ATOM 2784 O O . LEU B 1 162 ? -25.625 -6.867 -4.047 1 94.81 162 LEU B O 1
ATOM 2788 N N . VAL B 1 163 ? -25.703 -7.977 -5.969 1 90.75 163 VAL B N 1
ATOM 2789 C CA . VAL B 1 163 ? -26.906 -7.316 -6.461 1 90.75 163 VAL B CA 1
ATOM 2790 C C . VAL B 1 163 ? -28.031 -8.336 -6.629 1 90.75 163 VAL B C 1
ATOM 2792 O O . VAL B 1 163 ? -27.922 -9.258 -7.441 1 90.75 163 VAL B O 1
ATOM 2795 N N . ASN B 1 164 ? -29.062 -8.133 -5.832 1 88.44 164 ASN B N 1
ATOM 2796 C CA . ASN B 1 164 ? -30.156 -9.094 -5.812 1 88.44 164 ASN B CA 1
ATOM 2797 C C . ASN B 1 164 ? -29.672 -10.5 -5.5 1 88.44 164 ASN B C 1
ATOM 2799 O O . ASN B 1 164 ? -30.031 -11.461 -6.188 1 88.44 164 ASN B O 1
ATOM 2803 N N . GLY B 1 165 ? -28.719 -10.539 -4.613 1 89.62 165 GLY B N 1
ATOM 2804 C CA . GLY B 1 165 ? -28.234 -11.82 -4.113 1 89.62 165 GLY B CA 1
ATOM 2805 C C . GLY B 1 165 ? -27.219 -12.469 -5.02 1 89.62 165 GLY B C 1
ATOM 2806 O O . GLY B 1 165 ? -26.688 -13.531 -4.707 1 89.62 165 GLY B O 1
ATOM 2807 N N . ARG B 1 166 ? -26.984 -11.891 -6.137 1 93.5 166 ARG B N 1
ATOM 2808 C CA . ARG B 1 166 ? -26 -12.43 -7.082 1 93.5 166 ARG B CA 1
ATOM 2809 C C . ARG B 1 166 ? -24.781 -11.516 -7.195 1 93.5 166 ARG B C 1
ATOM 2811 O O . ARG B 1 166 ? -24.891 -10.305 -7.016 1 93.5 166 ARG B O 1
ATOM 2818 N N . PRO B 1 167 ? -23.625 -12.117 -7.484 1 95.56 167 PRO B N 1
ATOM 2819 C CA . PRO B 1 167 ? -22.438 -11.266 -7.66 1 95.56 167 PRO B CA 1
ATOM 2820 C C . PRO B 1 167 ? -22.656 -10.164 -8.695 1 95.56 167 PRO B C 1
ATOM 2822 O O . PRO B 1 167 ? -23.297 -10.398 -9.727 1 95.56 167 PRO B O 1
ATOM 2825 N N . ALA B 1 168 ? -22.125 -9.016 -8.414 1 95.31 168 ALA B N 1
ATOM 2826 C CA . ALA B 1 168 ? -22.234 -7.867 -9.312 1 95.31 168 ALA B CA 1
ATOM 2827 C C . ALA B 1 168 ? -21.5 -8.125 -10.625 1 95.31 168 ALA B C 1
ATOM 2829 O O . ALA B 1 168 ? -20.562 -8.93 -10.672 1 95.31 168 ALA B O 1
ATOM 2830 N N . LYS B 1 169 ? -21.922 -7.469 -11.68 1 95.31 169 LYS B N 1
ATOM 2831 C CA . LYS B 1 169 ? -21.266 -7.531 -12.977 1 95.31 169 LYS B CA 1
ATOM 2832 C C . LYS B 1 169 ? -20.062 -6.59 -13.031 1 95.31 169 LYS B C 1
ATOM 2834 O O . LYS B 1 169 ? -20.094 -5.496 -12.461 1 95.31 169 LYS B O 1
ATOM 2839 N N . TYR B 1 170 ? -19.078 -7.059 -13.766 1 95.88 170 TYR B N 1
ATOM 2840 C CA . TYR B 1 170 ? -17.891 -6.246 -13.93 1 95.88 170 TYR B CA 1
ATOM 2841 C C . TYR B 1 170 ? -18.234 -4.852 -14.43 1 95.88 170 TYR B C 1
ATOM 2843 O O . TYR B 1 170 ? -17.594 -3.867 -14.055 1 95.88 170 TYR B O 1
ATOM 2851 N N . SER B 1 171 ? -19.266 -4.781 -15.203 1 94.56 171 SER B N 1
ATOM 2852 C CA . SER B 1 171 ? -19.641 -3.539 -15.867 1 94.56 171 SER B CA 1
ATOM 2853 C C . SER B 1 171 ? -20.453 -2.635 -14.945 1 94.56 171 SER B C 1
ATOM 2855 O O . SER B 1 171 ? -20.719 -1.479 -15.273 1 94.56 171 SER B O 1
ATOM 2857 N N . ASP B 1 172 ? -20.844 -3.15 -13.789 1 91.5 172 ASP B N 1
ATOM 2858 C CA . ASP B 1 172 ? -21.594 -2.324 -12.859 1 91.5 172 ASP B CA 1
ATOM 2859 C C . ASP B 1 172 ? -20.75 -1.15 -12.352 1 91.5 172 ASP B C 1
ATOM 2861 O O . ASP B 1 172 ? -19.531 -1.268 -12.219 1 91.5 172 ASP B O 1
ATOM 2865 N N . PRO B 1 173 ? -21.453 -0.091 -12.102 1 89.25 173 PRO B N 1
ATOM 2866 C CA . PRO B 1 173 ? -20.688 1.047 -11.578 1 89.25 173 PRO B CA 1
ATOM 2867 C C . PRO B 1 173 ? -20.109 0.779 -10.195 1 89.25 173 PRO B C 1
ATOM 2869 O O . PRO B 1 173 ? -20.688 0.031 -9.406 1 89.25 173 PRO B O 1
ATOM 2872 N N . VAL B 1 174 ? -19.016 1.344 -9.891 1 85.88 174 VAL B N 1
ATOM 2873 C CA . VAL B 1 174 ? -18.328 1.16 -8.625 1 85.88 174 VAL B CA 1
ATOM 2874 C C . VAL B 1 174 ? -19.172 1.723 -7.484 1 85.88 174 VAL B C 1
ATOM 2876 O O . VAL B 1 174 ? -19.219 1.148 -6.395 1 85.88 174 VAL B O 1
ATOM 2879 N N . ILE B 1 175 ? -19.797 2.844 -7.734 1 73.94 175 ILE B N 1
ATOM 2880 C CA . ILE B 1 175 ? -20.688 3.447 -6.75 1 73.94 175 ILE B CA 1
ATOM 2881 C C . ILE B 1 175 ? -22.125 3.348 -7.234 1 73.94 175 ILE B C 1
ATOM 2883 O O . ILE B 1 175 ? -22.453 3.816 -8.328 1 73.94 175 ILE B O 1
ATOM 2887 N N . MET B 1 176 ? -22.875 2.434 -6.586 1 66.69 176 MET B N 1
ATOM 2888 C CA . MET B 1 176 ? -24.266 2.316 -6.996 1 66.69 176 MET B CA 1
ATOM 2889 C C . MET B 1 176 ? -25.203 2.92 -5.945 1 66.69 176 MET B C 1
ATOM 2891 O O . MET B 1 176 ? -25.078 2.611 -4.758 1 66.69 176 MET B O 1
ATOM 2895 N N . VAL B 1 177 ? -25.953 3.908 -6.41 1 56.56 177 VAL B N 1
ATOM 2896 C CA . VAL B 1 177 ? -26.953 4.555 -5.562 1 56.56 177 VAL B CA 1
ATOM 2897 C C . VAL B 1 177 ? -28.328 3.955 -5.836 1 56.56 177 VAL B C 1
ATOM 2899 O O . VAL B 1 177 ? -28.719 3.781 -6.992 1 56.56 177 VAL B O 1
ATOM 2902 N N . GLY B 1 178 ? -29 3.459 -4.859 1 54.88 178 GLY B N 1
ATOM 2903 C CA . GLY B 1 178 ? -30.406 3.152 -5.059 1 54.88 178 GLY B CA 1
ATOM 2904 C C . GLY B 1 178 ? -30.688 1.663 -5.121 1 54.88 178 GLY B C 1
ATOM 2905 O O . GLY B 1 178 ? -31.844 1.24 -5.02 1 54.88 178 GLY B O 1
ATOM 2906 N N . ALA B 1 179 ? -29.766 0.874 -5.562 1 55.66 179 ALA B N 1
ATOM 2907 C CA . ALA B 1 179 ? -30.094 -0.542 -5.688 1 55.66 179 ALA B CA 1
ATOM 2908 C C . ALA B 1 179 ? -29.953 -1.259 -4.348 1 55.66 179 ALA B C 1
ATOM 2910 O O . ALA B 1 179 ? -29.266 -0.771 -3.449 1 55.66 179 ALA B O 1
ATOM 2911 N N . LYS B 1 180 ? -30.906 -2.242 -4.207 1 69.94 180 LYS B N 1
ATOM 2912 C CA . LYS B 1 180 ? -30.688 -3.092 -3.039 1 69.94 180 LYS B CA 1
ATOM 2913 C C . LYS B 1 180 ? -29.359 -3.84 -3.139 1 69.94 180 LYS B C 1
ATOM 2915 O O . LYS B 1 180 ? -29.266 -4.844 -3.85 1 69.94 180 LYS B O 1
ATOM 2920 N N . GLU B 1 181 ? -28.312 -3.32 -2.646 1 85.94 181 GLU B N 1
ATOM 2921 C CA . GLU B 1 181 ? -27 -3.955 -2.678 1 85.94 181 GLU B CA 1
ATOM 2922 C C . GLU B 1 181 ? -26.562 -4.398 -1.284 1 85.94 181 GLU B C 1
ATOM 2924 O O . GLU B 1 181 ? -27.016 -3.846 -0.281 1 85.94 181 GLU B O 1
ATOM 2929 N N . SER B 1 182 ? -25.922 -5.578 -1.353 1 90.56 182 SER B N 1
ATOM 2930 C CA . SER B 1 182 ? -25.266 -6.027 -0.132 1 90.56 182 SER B CA 1
ATOM 2931 C C . SER B 1 182 ? -23.797 -6.355 -0.389 1 90.56 182 SER B C 1
ATOM 2933 O O . SER B 1 182 ? -23.391 -6.543 -1.537 1 90.56 182 SER B O 1
ATOM 2935 N N . TYR B 1 183 ? -23.062 -6.305 0.722 1 93.62 183 TYR B N 1
ATOM 2936 C CA . TYR B 1 183 ? -21.625 -6.562 0.637 1 93.62 183 TYR B CA 1
ATOM 2937 C C . TYR B 1 183 ? -21.203 -7.648 1.62 1 93.62 183 TYR B C 1
ATOM 2939 O O . TYR B 1 183 ? -21.828 -7.812 2.676 1 93.62 183 TYR B O 1
ATOM 2947 N N . GLU B 1 184 ? -20.234 -8.367 1.27 1 96.25 184 GLU B N 1
ATOM 2948 C CA . GLU B 1 184 ? -19.594 -9.305 2.176 1 96.25 184 GLU B CA 1
ATOM 2949 C C . GLU B 1 184 ? -18.094 -9.398 1.895 1 96.25 184 GLU B C 1
ATOM 2951 O O . GLU B 1 184 ? -17.641 -9.102 0.785 1 96.25 184 GLU B O 1
ATOM 2956 N N . ALA B 1 185 ? -17.328 -9.789 2.924 1 97.44 185 ALA B N 1
ATOM 2957 C CA . ALA B 1 185 ? -15.891 -9.992 2.756 1 97.44 185 ALA B CA 1
ATOM 2958 C C . ALA B 1 185 ? -15.602 -11.391 2.213 1 97.44 185 ALA B C 1
ATOM 2960 O O . ALA B 1 185 ? -16.219 -12.367 2.643 1 97.44 185 ALA B O 1
ATOM 2961 N N . ARG B 1 186 ? -14.742 -11.422 1.215 1 98 186 ARG B N 1
ATOM 2962 C CA . ARG B 1 186 ? -14.359 -12.703 0.635 1 98 186 ARG B CA 1
ATOM 2963 C C . ARG B 1 186 ? -12.852 -12.797 0.442 1 98 186 ARG B C 1
ATOM 2965 O O . ARG B 1 186 ? -12.18 -11.773 0.271 1 98 186 ARG B O 1
ATOM 2972 N N . CYS B 1 187 ? -12.297 -14.023 0.532 1 97 187 CYS B N 1
ATOM 2973 C CA . CYS B 1 187 ? -10.914 -14.273 0.146 1 97 187 CYS B CA 1
ATOM 2974 C C . CYS B 1 187 ? -10.773 -14.312 -1.37 1 97 187 CYS B C 1
ATOM 2976 O O . CYS B 1 187 ? -11.766 -14.234 -2.096 1 97 187 CYS B O 1
ATOM 2978 N N . ARG B 1 188 ? -9.57 -14.406 -1.849 1 96.19 188 ARG B N 1
ATOM 2979 C CA . ARG B 1 188 ? -9.273 -14.438 -3.277 1 96.19 188 ARG B CA 1
ATOM 2980 C C . ARG B 1 188 ? -10.039 -15.562 -3.967 1 96.19 188 ARG B C 1
ATOM 2982 O O . ARG B 1 188 ? -10.609 -15.367 -5.043 1 96.19 188 ARG B O 1
ATOM 2989 N N . LYS B 1 189 ? -10.094 -16.656 -3.41 1 94.62 189 LYS B N 1
ATOM 2990 C CA . LYS B 1 189 ? -10.688 -17.859 -3.996 1 94.62 189 LYS B CA 1
ATOM 2991 C C . LYS B 1 189 ? -12.203 -17.734 -4.086 1 94.62 189 LYS B C 1
ATOM 2993 O O . LYS B 1 189 ? -12.812 -18.156 -5.07 1 94.62 189 LYS B O 1
ATOM 2998 N N . CYS B 1 190 ? -12.828 -17.109 -3.109 1 96.5 190 CYS B N 1
ATOM 2999 C CA . CYS B 1 190 ? -14.281 -17.109 -2.984 1 96.5 190 CYS B CA 1
ATOM 3000 C C . CYS B 1 190 ? -14.883 -15.867 -3.625 1 96.5 190 CYS B C 1
ATOM 3002 O O . CYS B 1 190 ? -16.094 -15.789 -3.807 1 96.5 190 CYS B O 1
ATOM 3004 N N . HIS B 1 191 ? -14.055 -14.867 -4 1 97.56 191 HIS B N 1
ATOM 3005 C CA . HIS B 1 191 ? -14.531 -13.633 -4.621 1 97.56 191 HIS B CA 1
ATOM 3006 C C . HIS B 1 191 ? -14.914 -13.867 -6.078 1 97.56 191 HIS B C 1
ATOM 3008 O O . HIS B 1 191 ? -14.203 -14.57 -6.805 1 97.56 191 HIS B O 1
ATOM 3014 N N . GLU B 1 192 ? -16.062 -13.273 -6.434 1 96.69 192 GLU B N 1
ATOM 3015 C CA . GLU B 1 192 ? -16.578 -13.461 -7.789 1 96.69 192 GLU B CA 1
ATOM 3016 C C . GLU B 1 192 ? -17.078 -12.148 -8.375 1 96.69 192 GLU B C 1
ATOM 3018 O O . GLU B 1 192 ? -17.734 -11.359 -7.676 1 96.69 192 GLU B O 1
ATOM 3023 N N . VAL B 1 193 ? -16.719 -11.922 -9.609 1 95.25 193 VAL B N 1
ATOM 3024 C CA . VAL B 1 193 ? -17.312 -10.836 -10.398 1 95.25 193 VAL B CA 1
ATOM 3025 C C . VAL B 1 193 ? -17.75 -11.375 -11.758 1 95.25 193 VAL B C 1
ATOM 3027 O O . VAL B 1 193 ? -16.984 -12.023 -12.461 1 95.25 193 VAL B O 1
ATOM 3030 N N . ILE B 1 194 ? -18.938 -11.109 -12.109 1 92.62 194 ILE B N 1
ATOM 3031 C CA . ILE B 1 194 ? -19.484 -11.641 -13.352 1 92.62 194 ILE B CA 1
ATOM 3032 C C . ILE B 1 194 ? -19.016 -10.789 -14.531 1 92.62 194 ILE B C 1
ATOM 3034 O O . ILE B 1 194 ? -19.109 -9.562 -14.492 1 92.62 194 ILE B O 1
ATOM 3038 N N . LYS B 1 195 ? -18.453 -11.453 -15.508 1 88.38 195 LYS B N 1
ATOM 3039 C CA . LYS B 1 195 ? -17.984 -10.75 -16.703 1 88.38 195 LYS B CA 1
ATOM 3040 C C . LYS B 1 195 ? -19.156 -10.453 -17.641 1 88.38 195 LYS B C 1
ATOM 3042 O O . LYS B 1 195 ? -20.109 -11.227 -17.719 1 88.38 195 LYS B O 1
#

Sequence (390 aa):
MVEIVECAQRGSIEVIVGPMYAGKSEELIRRVNRAKIADLKVLAFKPAIDNRYCVDNITSHNGKQMECIAVDDAEKILEYIEKEEFDVLAVDEVQFLGEKIMAICQQAAEKGKRVIVSGLDMDFRAEPFSIVPNLMAIAEYVTKLTAICKVCKMPATRTQRLVNGRPAKYSDPVIMVGAKESYEARCRKCHEVIKMVEIVECAQRGSIEVIVGPMYAGKSEELIRRVNRAKIADLKVLAFKPAIDNRYCVDNITSHNGKQMECIAVDDAEKILEYIEKEEFDVLAVDEVQFLGEKIMAICQQAAEKGKRVIVSGLDMDFRAEPFSIVPNLMAIAEYVTKLTAICKVCKMPATRTQRLVNGRPAKYSDPVIMVGAKESYEARCRKCHEVIK

Foldseek 3Di:
DPDPVVLLQAFFEEEEEFEPPLCQLVVLLVVVVVCVVVVFFEAEEEEPDDPPDDQFWDATPVGDIDGYHYDNELVVVVVDPVPDDGQEYEYEQCLRRADVNLVVSVVCSVVRHYYYYYHYQAFQVRHGGGCNVVSCVVGPYYHYGWDAAPPPRPTFGHKFKDFPNHTEAPPDDRDDPDGPIDITTHHPVPRDHHD/DPDPVVLLQAFFEEEEEFEPPLCQLVVLLVVVVVCVVVVFFEAEEEEPDDPPDDQFWDATPVGDIDGYHYDNELVVVVVDPVPDDGQEYEYEQCLRRADVNLVVSVVCRVVRHYYYYYHYQAFQVRHGGGCSVVSCVVGPYYHYGWDAAPPPRPTFGHKFKDFVNHTEAPPDDRDDPDGPIDIGTHHPVPRDHHD

InterPro domains:
  IPR001267 Thymidine kinase [MF_00124] (10-194)
  IPR001267 Thymidine kinase [PF00265] (11-191)
  IPR001267 Thymidine kinase [PIRSF035805] (9-192)
  IPR001267 Thymidine kinase [PTHR11441] (9-191)
  IPR020633 Thymidine kinase, conserved site [PS00603] (178-191)
  IPR027417 P-loop containing nucleoside triphosphate hydrolase [G3DSA:3.40.50.300] (4-145)
  IPR027417 P-loop containing nucleoside triphosphate hydrolase [SSF52540] (10-146)

Secondary structure (DSSP, 8-state):
---HHHHHHS-EEEEEE-STTS-HHHHHHHHHHHHHHTT--EEEEEE--STTS-TTEEE-TTS-EEE-EEESSHHHHHHHHHHS--SEEEESSGGGS-THHHHHHHHHHHTT-EEEEEE-SB-TTS-B-TTHHHHHHH-SEEEE--EE-TTT-SEE-EEEEEETTEEPBTTS-SS--SS-EEEEEE-TTT---B-/---HHHHHHS-EEEEEE-STTS-HHHHHHHHHHHHHHTT--EEEEEE--STTS-TTEEE-TTS-EEE-EEESSHHHHHHHHHHS--SEEEESSGGGS-THHHHHHHHHHHTT-EEEEEE-SB-TTS-B-TTHHHHHHH-SEEEE--EE-TTT-SEE-EEEEEETTEEPBTTS-SS--SS-EEEEEE-TTT---B-

Nearest PDB structures (foldseek):
  2ja1-assembly1_A  TM=9.580E-01  e=4.460E-26  Bacillus cereus
  2b8t-assembly1_D  TM=9.320E-01  e=4.560E-23  Ureaplasma parvum
  2b8t-assembly1_C  TM=9.087E-01  e=8.658E-22  Ureaplasma parvum
  2b8t-assembly1_A  TM=8.765E-01  e=6.775E-22  Ureaplasma parvum
  2b8t-assembly1_B  TM=9.265E-01  e=6.336E-20  Ureaplasma parvum

Solvent-accessible surface area (backbone atoms only — not comparable to full-atom values): 20535 Å² total; per-residue (Å²): 124,86,55,70,64,64,44,50,71,38,36,34,36,34,33,30,28,25,22,60,82,28,47,45,60,46,51,50,49,53,53,50,49,54,38,45,74,70,71,44,44,72,47,37,33,30,56,56,56,76,89,79,63,72,69,50,49,47,67,23,96,86,65,51,74,40,76,28,43,53,31,86,43,37,66,60,54,51,57,46,66,75,70,46,86,63,44,31,41,37,34,40,54,48,46,69,33,54,70,60,38,57,57,50,52,49,53,42,17,74,72,23,19,34,30,41,37,21,30,38,22,41,36,56,81,58,41,62,18,76,48,34,20,50,48,50,29,65,26,71,40,66,46,70,39,51,22,57,10,75,84,81,62,45,71,5,62,29,29,29,38,24,48,82,86,33,59,34,46,66,84,51,66,92,76,75,81,86,64,74,64,48,75,46,24,16,22,81,86,73,50,55,60,38,125,126,85,55,70,65,66,45,52,71,39,35,34,35,35,33,31,27,25,23,60,82,28,47,43,59,44,51,50,48,54,54,51,48,53,40,44,74,70,72,44,42,71,46,38,35,30,56,56,58,77,89,77,65,70,68,50,49,47,67,22,97,86,66,53,73,41,76,29,45,52,32,85,43,38,67,60,53,52,57,46,65,74,72,47,87,64,44,30,42,36,34,41,52,47,46,70,32,53,70,62,39,57,56,51,50,50,52,42,16,74,72,24,20,36,30,41,37,21,29,40,22,40,37,57,80,61,39,61,20,76,48,33,19,50,48,52,27,66,26,70,41,66,45,73,40,52,22,57,10,74,84,81,62,44,71,6,61,28,28,30,39,24,48,82,86,33,61,34,47,66,84,50,66,90,77,74,82,85,64,78,64,49,74,45,26,15,22,82,86,74,48,55,60,39,126

pLDDT: mean 89.04, std 15.25, range [22.66, 98.81]